Protein AF-A0A348UVH1-F1 (afdb_monomer_lite)

Sequence (729 aa):
QSIGPSLGKSNVDIFGALDAVLAEQTLTITNGSDIQTLKISDSGAGATRSAADIAEALSSIDGITASASTTSAYFDISAMSSTVDDPIKFTLYVDGVTAVVDFTVADISVTPLAEQFEDALKAAAESINEKNKNTDLFVDVTTSGGAYIESASGATIGIYDFYAGGTLSVSSDSSTAPELITSAATPVDAVVIIGSVNIVMDPGMGISSSRDNFSDGLFGIIGPLYDTVDDEPAIIYWEIFDSSGNATGESGYVKIKEPEHALITDSTTGATILEFDISNGTLIAGNTLRINTDDSGAADILQGSVTGMAASVDDTYEFTVISGGTLPNNEKDIVIEWRSETGSGTIELEGNDKPGTQIIVNVDGMTLTFDGGTLVKGDVFYVTTDENGKAVADADRNTLQTLSDWHWTLKSFADEFNRSAGGVTASVTKKNTILFDTHDDYCAIENVTCLGSNNIDKKNFEITVLNYTALEFEAEGLEFVRTTDVITGLSSWRVNNPTGHTIAIIPTGGHDNGFQIDLNGDDIGDIEITFDRPVSGDGSIRMDLKSKKADDLSYAFAGDEAGDSGVAAALGVNTFFTGTGASTISVNNVVSDGDLLASGILNTETFKLASSDNTNARAMAETRYDSVDMKAYTYTRGEGVSVTVTATSLDDYQAFLVSNIGSTAAGINSALDYSETLVYQLTAQRDSISAVSLDEEMINLTAQQQAYLAAAKLLTTVQEMFDALLATR

Structure (mmCIF, N/CA/C/O backbone):
data_AF-A0A348UVH1-F1
#
_entry.id   AF-A0A348UVH1-F1
#
loop_
_atom_site.group_PDB
_atom_site.id
_atom_site.type_symbol
_atom_site.label_atom_id
_atom_site.label_alt_id
_atom_site.label_comp_id
_atom_site.label_asym_id
_atom_site.label_entity_id
_atom_site.label_seq_id
_atom_site.pdbx_PDB_ins_code
_atom_site.Cartn_x
_atom_site.Cartn_y
_atom_site.Cartn_z
_atom_site.occupancy
_atom_site.B_iso_or_equiv
_atom_site.auth_seq_id
_atom_site.auth_comp_id
_atom_site.auth_asym_id
_atom_site.auth_atom_id
_atom_site.pdbx_PDB_model_num
ATOM 1 N N . GLN A 1 1 ? -0.205 -3.743 -24.494 1.00 65.38 1 GLN A N 1
ATOM 2 C CA . GLN A 1 1 ? -1.453 -3.020 -24.850 1.00 65.38 1 GLN A CA 1
ATOM 3 C C . GLN A 1 1 ? -2.275 -3.817 -25.877 1.00 65.38 1 GLN A C 1
ATOM 5 O O . GLN A 1 1 ? -1.681 -4.516 -26.694 1.00 65.38 1 GLN A O 1
ATOM 10 N N . SER A 1 2 ? -3.616 -3.776 -25.834 1.00 74.88 2 SER A N 1
ATOM 11 C CA . SER A 1 2 ? -4.493 -4.335 -26.899 1.00 74.88 2 SER A CA 1
ATOM 12 C C . SER A 1 2 ? -4.592 -3.397 -28.122 1.00 74.88 2 SER A C 1
ATOM 14 O O . SER A 1 2 ? -4.320 -2.211 -27.973 1.00 74.88 2 SER A O 1
ATOM 16 N N . ILE A 1 3 ? -5.072 -3.860 -29.286 1.00 63.62 3 ILE A N 1
ATOM 17 C CA . ILE A 1 3 ? -5.128 -3.064 -30.549 1.00 63.62 3 ILE A CA 1
ATOM 18 C C . ILE A 1 3 ? -6.237 -1.969 -30.573 1.00 63.62 3 ILE A C 1
ATOM 20 O O . ILE A 1 3 ? -6.512 -1.374 -31.609 1.00 63.62 3 ILE A O 1
ATOM 24 N N . GLY A 1 4 ? -6.920 -1.676 -29.464 1.00 62.06 4 GLY A N 1
ATOM 25 C CA . GLY A 1 4 ? -8.034 -0.710 -29.457 1.00 62.06 4 GLY A CA 1
ATOM 26 C C . GLY A 1 4 ? -7.619 0.778 -29.573 1.00 62.06 4 GLY A C 1
ATOM 27 O O . GLY A 1 4 ? -6.452 1.102 -29.343 1.00 62.06 4 GLY A O 1
ATOM 28 N N . PRO A 1 5 ? -8.569 1.699 -29.847 1.00 67.00 5 PRO A N 1
ATOM 29 C CA . PRO A 1 5 ? -9.975 1.435 -30.151 1.00 67.00 5 PRO A CA 1
ATOM 30 C C . PRO A 1 5 ? -10.157 0.891 -31.574 1.00 67.00 5 PRO A C 1
ATOM 32 O O . PRO A 1 5 ? -9.508 1.336 -32.521 1.00 67.00 5 PRO A O 1
ATOM 35 N N . SER A 1 6 ? -11.049 -0.085 -31.732 1.00 78.88 6 SER A N 1
ATOM 36 C CA . SER A 1 6 ? -11.251 -0.799 -32.995 1.00 78.88 6 SER A CA 1
ATOM 37 C C . SER A 1 6 ? -12.731 -0.904 -33.349 1.00 78.88 6 SER A C 1
ATOM 39 O O . SER A 1 6 ? -13.594 -1.096 -32.494 1.00 78.88 6 SER A O 1
ATOM 41 N N . LEU A 1 7 ? -13.020 -0.736 -34.640 1.00 85.56 7 LEU A N 1
ATOM 42 C CA . LEU A 1 7 ? -14.370 -0.681 -35.189 1.00 85.56 7 LEU A CA 1
ATOM 43 C C . LEU A 1 7 ? -14.576 -1.849 -36.151 1.00 85.56 7 LEU A C 1
ATOM 45 O O . LEU A 1 7 ? -13.743 -2.100 -37.022 1.00 85.56 7 LEU A O 1
ATOM 49 N N . GLY A 1 8 ? -15.704 -2.542 -36.022 1.00 85.31 8 GLY A N 1
ATOM 50 C CA . GLY A 1 8 ? -16.068 -3.633 -36.918 1.00 85.31 8 GLY A CA 1
ATOM 51 C C . GLY A 1 8 ? -17.512 -3.570 -37.351 1.00 85.31 8 GLY A C 1
ATOM 52 O O . GLY A 1 8 ? -18.373 -2.976 -36.703 1.00 85.31 8 GLY A O 1
ATOM 53 N N . LYS A 1 9 ? -17.754 -4.190 -38.501 1.00 86.88 9 LYS A N 1
ATOM 54 C CA . LYS A 1 9 ? -19.022 -4.138 -39.210 1.00 86.88 9 LYS A CA 1
ATOM 55 C C . LYS A 1 9 ? -19.429 -5.523 -39.682 1.00 86.88 9 LYS A C 1
ATOM 57 O O . LYS A 1 9 ? -18.605 -6.298 -40.165 1.00 86.88 9 LYS A O 1
ATOM 62 N N . SER A 1 10 ? -20.723 -5.797 -39.605 1.00 86.38 10 SER A N 1
ATOM 63 C CA . SER A 1 10 ? -21.337 -7.014 -40.125 1.00 86.38 10 SER A CA 1
ATOM 64 C C . SER A 1 10 ? -22.652 -6.695 -40.813 1.00 86.38 10 SER A C 1
ATOM 66 O O . SER A 1 10 ? -23.367 -5.789 -40.404 1.00 86.38 10 SER A O 1
ATOM 68 N N . ASN A 1 11 ? -22.978 -7.481 -41.836 1.00 81.12 11 ASN A N 1
ATOM 69 C CA . ASN A 1 11 ? -24.260 -7.417 -42.540 1.00 81.12 11 ASN A CA 1
ATOM 70 C C . ASN A 1 11 ? -25.178 -8.582 -42.114 1.00 81.12 11 ASN A C 1
ATOM 72 O O . ASN A 1 11 ? -26.004 -9.046 -42.907 1.00 81.12 11 ASN A O 1
ATOM 76 N N . VAL A 1 12 ? -24.943 -9.146 -40.923 1.00 79.88 12 VAL A N 1
ATOM 77 C CA . VAL A 1 12 ? -25.690 -10.281 -40.363 1.00 79.88 12 VAL A CA 1
ATOM 78 C C . VAL A 1 12 ? -26.372 -9.879 -39.060 1.00 79.88 12 VAL A C 1
ATOM 80 O O . VAL A 1 12 ? -27.595 -9.906 -38.990 1.00 79.88 12 VAL A O 1
ATOM 83 N N . ASP A 1 13 ? -25.593 -9.549 -38.032 1.00 85.38 13 ASP A N 1
ATOM 84 C CA . ASP A 1 13 ? -26.059 -9.146 -36.707 1.00 85.38 13 ASP A CA 1
ATOM 85 C C . ASP A 1 13 ? -24.914 -8.510 -35.896 1.00 85.38 13 ASP A C 1
ATOM 87 O O . ASP A 1 13 ? -23.763 -8.431 -36.345 1.00 85.38 13 ASP A O 1
ATOM 91 N N . ILE A 1 14 ? -25.248 -8.063 -34.682 1.00 87.25 14 ILE A N 1
ATOM 92 C CA . ILE A 1 14 ? -24.314 -7.429 -33.750 1.00 87.25 14 ILE A CA 1
ATOM 93 C C . ILE A 1 14 ? -23.178 -8.365 -33.316 1.00 87.25 14 ILE A C 1
ATOM 95 O O . ILE A 1 14 ? -22.049 -7.914 -33.152 1.00 87.25 14 ILE A O 1
ATOM 99 N N . PHE A 1 15 ? -23.431 -9.672 -33.207 1.00 88.62 15 PHE A N 1
ATOM 100 C CA . PHE A 1 15 ? -22.413 -10.649 -32.813 1.00 88.62 15 PHE A CA 1
ATOM 101 C C . PHE A 1 15 ? -21.400 -10.900 -33.925 1.00 88.62 15 PHE A C 1
ATOM 103 O O . PHE A 1 15 ? -20.218 -11.048 -33.641 1.00 88.62 15 PHE A O 1
ATOM 110 N N . GLY A 1 16 ? -21.830 -10.876 -35.188 1.00 87.94 16 GLY A N 1
ATOM 111 C CA . GLY A 1 16 ? -20.922 -10.900 -36.328 1.00 87.94 16 GLY A CA 1
ATOM 112 C C . GLY A 1 16 ? -20.071 -9.631 -36.424 1.00 87.94 16 GLY A C 1
ATOM 113 O O . GLY A 1 16 ? -18.928 -9.704 -36.867 1.00 87.94 16 GLY A O 1
ATOM 114 N N . ALA A 1 17 ? -20.601 -8.472 -36.009 1.00 88.38 17 ALA A N 1
ATOM 115 C CA . ALA A 1 17 ? -19.815 -7.235 -35.938 1.00 88.38 17 ALA A CA 1
ATOM 116 C C . ALA A 1 17 ? -18.794 -7.303 -34.793 1.00 88.38 17 ALA A C 1
ATOM 118 O O . ALA A 1 17 ? -17.646 -6.914 -34.976 1.00 88.38 17 ALA A O 1
ATOM 119 N N . LEU A 1 18 ? -19.187 -7.883 -33.657 1.00 89.56 18 LEU A N 1
ATOM 120 C CA . LEU A 1 18 ? -18.317 -8.143 -32.515 1.00 89.56 18 LEU A CA 1
ATOM 121 C C . LEU A 1 18 ? -17.214 -9.160 -32.861 1.00 89.56 18 LEU A C 1
ATOM 123 O O . LEU A 1 18 ? -16.056 -8.911 -32.560 1.00 89.56 18 LEU A O 1
ATOM 127 N N . ASP A 1 19 ? -17.529 -10.241 -33.584 1.00 89.56 19 ASP A N 1
ATOM 128 C CA . ASP A 1 19 ? -16.547 -11.216 -34.093 1.00 89.56 19 ASP A CA 1
ATOM 129 C C . ASP A 1 19 ? -15.527 -10.592 -35.055 1.00 89.56 19 ASP A C 1
ATOM 131 O O . ASP A 1 19 ? -14.391 -11.053 -35.124 1.00 89.56 19 ASP A O 1
ATOM 135 N N . ALA A 1 20 ? -15.912 -9.551 -35.800 1.00 86.25 20 ALA A N 1
ATOM 136 C CA . ALA A 1 20 ? -15.007 -8.857 -36.713 1.00 86.25 20 ALA A CA 1
ATOM 137 C C . ALA A 1 20 ? -13.953 -8.002 -35.983 1.00 86.25 20 ALA A C 1
ATOM 139 O O . ALA A 1 20 ? -12.911 -7.712 -36.571 1.00 86.25 20 ALA A O 1
ATOM 140 N N . VAL A 1 21 ? -14.222 -7.607 -34.732 1.00 86.38 21 VAL A N 1
ATOM 141 C CA . VAL A 1 21 ? -13.334 -6.772 -33.900 1.00 86.38 21 VAL A CA 1
ATOM 142 C C . VAL A 1 21 ? -12.607 -7.593 -32.846 1.00 86.38 21 VAL A C 1
ATOM 144 O O . VAL A 1 21 ? -11.397 -7.477 -32.685 1.00 86.38 21 VAL A O 1
ATOM 147 N N . LEU A 1 22 ? -13.357 -8.413 -32.116 1.00 90.62 22 LEU A N 1
ATOM 148 C CA . LEU A 1 22 ? -12.881 -9.222 -31.013 1.00 90.62 22 LEU A CA 1
ATOM 149 C C . LEU A 1 22 ? -13.660 -10.537 -30.995 1.00 90.62 22 LEU A C 1
ATOM 151 O O . LEU A 1 22 ? -14.731 -10.670 -30.397 1.00 90.62 22 LEU A O 1
ATOM 155 N N . ALA A 1 23 ? -13.121 -11.543 -31.666 1.00 90.75 23 ALA A N 1
ATOM 156 C CA . ALA A 1 23 ? -13.713 -12.868 -31.641 1.00 90.75 23 ALA A CA 1
ATOM 157 C C . ALA A 1 23 ? -13.498 -13.534 -30.273 1.00 90.75 23 ALA A C 1
ATOM 159 O O . ALA A 1 23 ? -12.530 -13.244 -29.558 1.00 90.75 23 ALA A O 1
ATOM 160 N N . GLU A 1 24 ? -14.385 -14.468 -29.913 1.00 92.38 24 GLU A N 1
ATOM 161 C CA . GLU A 1 24 ? -14.222 -15.240 -28.678 1.00 92.38 24 GLU A CA 1
ATOM 162 C C . GLU A 1 24 ? -12.846 -15.923 -28.631 1.00 92.38 24 GLU A C 1
ATOM 164 O O . GLU A 1 24 ? -12.378 -16.516 -29.617 1.00 92.38 24 GLU A O 1
ATOM 169 N N . GLN A 1 25 ? -12.198 -15.839 -27.470 1.00 92.75 25 GLN A N 1
ATOM 170 C CA . GLN A 1 25 ? -10.823 -16.291 -27.274 1.00 92.75 25 GLN A CA 1
ATOM 171 C C . GLN A 1 25 ? -10.549 -16.643 -25.813 1.00 92.75 25 GLN A C 1
ATOM 173 O O . GLN A 1 25 ? -11.309 -16.312 -24.908 1.00 92.75 25 GLN A O 1
ATOM 178 N N . THR A 1 26 ? -9.462 -17.365 -25.573 1.00 93.06 26 THR A N 1
ATOM 179 C CA . THR A 1 26 ? -8.951 -17.645 -24.228 1.00 93.06 26 THR A CA 1
ATOM 180 C C . THR A 1 26 ? -7.576 -17.019 -24.082 1.00 93.06 26 THR A C 1
ATOM 182 O O . THR A 1 26 ? -6.693 -17.288 -24.900 1.00 93.06 26 THR A O 1
ATOM 185 N N . LEU A 1 27 ? -7.413 -16.199 -23.049 1.00 91.94 27 LEU A N 1
ATOM 186 C CA . LEU A 1 27 ? -6.121 -15.701 -22.612 1.00 91.94 27 LEU A CA 1
ATOM 187 C C . LEU A 1 27 ? -5.473 -16.730 -21.688 1.00 91.94 27 LEU A C 1
ATOM 189 O O . LEU A 1 27 ? -6.142 -17.295 -20.821 1.00 91.94 27 LEU A O 1
ATOM 193 N N . THR A 1 28 ? -4.182 -16.968 -21.884 1.00 90.75 28 THR A N 1
ATOM 194 C CA . THR A 1 28 ? -3.338 -17.782 -21.007 1.00 90.75 28 THR A CA 1
ATOM 195 C C . THR A 1 28 ? -2.345 -16.855 -20.328 1.00 90.75 28 THR A C 1
ATOM 197 O O . THR A 1 28 ? -1.563 -16.196 -21.013 1.00 90.75 28 THR A O 1
ATOM 200 N N . ILE A 1 29 ? -2.408 -16.804 -19.000 1.00 90.62 29 ILE A N 1
ATOM 201 C CA . ILE A 1 29 ? -1.536 -16.014 -18.137 1.00 90.62 29 ILE A CA 1
ATOM 202 C C . ILE A 1 29 ? -0.561 -16.973 -17.458 1.00 90.62 29 ILE A C 1
ATOM 204 O O . ILE A 1 29 ? -0.986 -17.992 -16.905 1.00 90.62 29 ILE A O 1
ATOM 208 N N . THR A 1 30 ? 0.727 -16.650 -17.487 1.00 80.31 30 THR A N 1
ATOM 209 C CA . THR A 1 30 ? 1.793 -17.419 -16.840 1.00 80.31 30 THR A CA 1
ATOM 210 C C . THR A 1 30 ? 2.506 -16.563 -15.803 1.00 80.31 30 THR A C 1
ATOM 212 O O . THR A 1 30 ? 2.877 -15.435 -16.109 1.00 80.31 30 THR A O 1
ATOM 215 N N . ASN A 1 31 ? 2.726 -17.101 -14.607 1.00 75.69 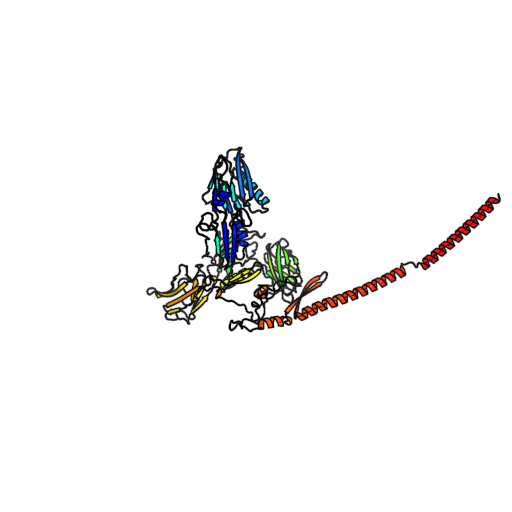31 ASN A N 1
ATOM 216 C CA . ASN A 1 31 ? 3.600 -16.521 -13.586 1.00 75.69 31 ASN A CA 1
ATOM 217 C C . ASN A 1 31 ? 4.540 -17.634 -13.097 1.00 75.69 31 ASN A C 1
ATOM 219 O O . ASN A 1 31 ? 4.105 -18.556 -12.402 1.00 75.69 31 ASN A O 1
ATOM 223 N N . GLY A 1 32 ? 5.790 -17.632 -13.570 1.00 69.44 32 GLY A N 1
ATOM 224 C CA . GLY A 1 32 ? 6.709 -18.756 -13.377 1.00 69.44 32 GLY A CA 1
ATOM 225 C C . GLY A 1 32 ? 6.107 -20.086 -13.861 1.00 69.44 32 GLY A C 1
ATOM 226 O O . GLY A 1 32 ? 5.861 -20.279 -15.053 1.00 69.44 32 GLY A O 1
ATOM 227 N N . SER A 1 33 ? 5.854 -21.016 -12.930 1.00 61.44 33 SER A N 1
ATOM 228 C CA . SER A 1 33 ? 5.238 -22.323 -13.230 1.00 61.44 33 SER A CA 1
ATOM 229 C C . SER A 1 33 ? 3.702 -22.350 -13.167 1.00 61.44 33 SER A C 1
ATOM 231 O O . SER A 1 33 ? 3.093 -23.329 -13.614 1.00 61.44 33 SER A O 1
ATOM 233 N N . ASP A 1 34 ? 3.075 -21.291 -12.649 1.00 70.38 34 ASP A N 1
ATOM 234 C CA . ASP A 1 34 ? 1.625 -21.198 -12.498 1.00 70.38 34 ASP A CA 1
ATOM 235 C C . ASP A 1 34 ? 0.961 -20.708 -13.788 1.00 70.38 34 ASP A C 1
ATOM 237 O O . ASP A 1 34 ? 1.383 -19.729 -14.406 1.00 70.38 34 ASP A O 1
ATOM 241 N N . ILE A 1 35 ? -0.112 -21.395 -14.194 1.00 84.19 35 ILE A N 1
ATOM 242 C CA . ILE A 1 35 ? -0.866 -21.097 -15.416 1.00 84.19 35 ILE A CA 1
ATOM 243 C C . ILE A 1 35 ? -2.327 -20.838 -15.060 1.00 84.19 35 ILE A C 1
ATOM 245 O O . ILE A 1 35 ? -3.012 -21.709 -14.517 1.00 84.19 35 ILE A O 1
ATOM 249 N N . GLN A 1 36 ? -2.824 -19.662 -15.435 1.00 88.50 36 GLN A N 1
ATOM 250 C CA . GLN A 1 36 ? -4.226 -19.272 -15.313 1.00 88.50 36 GLN A CA 1
ATOM 251 C C . GLN A 1 36 ? -4.824 -18.996 -16.694 1.00 88.50 36 GLN A C 1
ATOM 253 O O . GLN A 1 36 ? -4.124 -18.621 -17.634 1.00 88.50 36 GLN A O 1
ATOM 258 N N . THR A 1 37 ? -6.135 -19.190 -16.837 1.00 91.62 37 THR A N 1
ATOM 259 C CA . THR A 1 37 ? -6.834 -18.944 -18.106 1.00 91.62 37 THR A CA 1
ATOM 260 C C . THR A 1 37 ? -8.037 -18.042 -17.905 1.00 91.62 37 THR A C 1
ATOM 262 O O . THR A 1 37 ? -8.878 -18.338 -17.055 1.00 91.62 37 THR A O 1
ATOM 265 N N . LEU A 1 38 ? -8.170 -17.016 -18.744 1.00 92.06 38 LEU A N 1
ATOM 266 C CA . LEU A 1 38 ? -9.340 -16.144 -18.796 1.00 92.06 38 LEU A CA 1
ATOM 267 C C . LEU A 1 38 ? -10.061 -16.336 -20.132 1.00 92.06 38 LEU A C 1
ATOM 269 O O . LEU A 1 38 ? -9.500 -16.093 -21.199 1.00 92.06 38 LEU A O 1
ATOM 273 N N . LYS A 1 39 ? -11.319 -16.778 -20.087 1.00 93.69 39 LYS A N 1
ATOM 274 C CA . LYS A 1 39 ? -12.155 -16.887 -21.286 1.00 93.69 39 LYS A CA 1
ATOM 275 C C . LYS A 1 39 ? -12.829 -15.543 -21.567 1.00 93.69 39 LYS A C 1
ATOM 277 O O . LYS A 1 39 ? -13.502 -15.013 -20.689 1.00 93.69 39 LYS A O 1
ATOM 282 N N . ILE A 1 40 ? -12.686 -15.053 -22.794 1.00 93.25 40 ILE A N 1
ATOM 283 C CA . ILE A 1 40 ? -13.394 -13.891 -23.336 1.00 93.25 40 ILE A CA 1
ATOM 284 C C . ILE A 1 40 ? -14.505 -14.417 -24.253 1.00 93.25 40 ILE A C 1
ATOM 286 O O . ILE A 1 40 ? -14.221 -15.002 -25.304 1.00 93.25 40 ILE A O 1
ATOM 290 N N . SER A 1 41 ? -15.763 -14.277 -23.833 1.00 90.69 41 SER A N 1
ATOM 291 C CA . SER A 1 41 ? -16.932 -14.783 -24.573 1.00 90.69 41 SER A CA 1
ATOM 292 C C . SER A 1 41 ? -18.240 -14.157 -24.098 1.00 90.69 41 SER A C 1
ATOM 294 O O . SER A 1 41 ? -18.327 -13.735 -22.951 1.00 90.69 41 SER A O 1
ATOM 296 N N . ASP A 1 42 ? -19.297 -14.224 -24.909 1.00 83.25 42 ASP A N 1
ATOM 297 C CA . ASP A 1 42 ? -20.618 -13.674 -24.535 1.00 83.25 42 ASP A CA 1
ATOM 298 C C . ASP A 1 42 ? -21.433 -14.605 -23.627 1.00 83.25 42 ASP A C 1
ATOM 300 O O . ASP A 1 42 ? -22.572 -14.316 -23.254 1.00 83.25 42 ASP A O 1
ATOM 304 N N . SER A 1 43 ? -20.889 -15.781 -23.305 1.00 74.88 43 SER A N 1
ATOM 305 C CA . SER A 1 43 ? -21.563 -16.770 -22.474 1.00 74.88 43 SER A CA 1
ATOM 306 C C . SER A 1 43 ? -20.592 -17.560 -21.595 1.00 74.88 43 SER A C 1
ATOM 308 O O . SER A 1 43 ? -19.572 -18.082 -22.054 1.00 74.88 43 SER A O 1
ATOM 310 N N . GLY A 1 44 ? -20.957 -17.715 -20.320 1.00 71.88 44 GLY A N 1
ATOM 311 C CA . GLY A 1 44 ? -20.207 -18.497 -19.334 1.00 71.88 44 GLY A CA 1
ATOM 312 C C . GLY A 1 44 ? -19.628 -17.654 -18.198 1.00 71.88 44 GLY A C 1
ATOM 313 O O . GLY A 1 44 ? -20.022 -16.512 -18.003 1.00 71.88 44 GLY A O 1
ATOM 314 N N . ALA A 1 45 ? -18.726 -18.259 -17.421 1.00 63.88 45 ALA A N 1
ATOM 315 C CA . ALA A 1 45 ? -17.944 -17.579 -16.392 1.00 63.88 45 ALA A CA 1
ATOM 316 C C . ALA A 1 45 ? -16.618 -17.120 -17.023 1.00 63.88 45 ALA A C 1
ATOM 318 O O . ALA A 1 45 ? -15.762 -17.953 -17.324 1.00 63.88 45 ALA A O 1
ATOM 319 N N . GLY A 1 46 ? -16.501 -15.827 -17.307 1.00 79.25 46 GLY A N 1
ATOM 320 C CA . GLY A 1 46 ? -15.373 -15.193 -17.990 1.00 79.25 46 GLY A CA 1
ATOM 321 C C . GLY A 1 46 ? -15.660 -13.708 -18.221 1.00 79.25 46 GLY A C 1
ATOM 322 O O . GLY A 1 46 ? -16.699 -13.224 -17.774 1.00 79.25 46 GLY A O 1
ATOM 323 N N . ALA A 1 47 ? -14.765 -13.007 -18.914 1.00 89.19 47 ALA A N 1
ATOM 324 C CA . ALA A 1 47 ? -15.007 -11.627 -19.332 1.00 89.19 47 ALA A CA 1
ATOM 325 C C . ALA A 1 47 ? -15.927 -11.606 -20.559 1.00 89.19 47 ALA A C 1
ATOM 327 O O . ALA A 1 47 ? -15.778 -12.446 -21.460 1.00 89.19 47 ALA A O 1
ATOM 328 N N . THR A 1 48 ? -16.856 -10.650 -20.619 1.00 90.31 48 THR A N 1
ATOM 329 C CA . THR A 1 48 ? -17.548 -10.380 -21.882 1.00 90.31 48 THR A CA 1
ATOM 330 C C . THR A 1 48 ? -16.583 -9.715 -22.862 1.00 90.31 48 THR A C 1
ATOM 332 O O . THR A 1 48 ? -15.442 -9.384 -22.532 1.00 90.31 48 THR A O 1
ATOM 335 N N . ARG A 1 49 ? -17.005 -9.560 -24.115 1.00 91.00 49 ARG A N 1
ATOM 336 C CA . ARG A 1 49 ? -16.200 -8.929 -25.165 1.00 91.00 49 ARG A CA 1
ATOM 337 C C . ARG A 1 49 ? -16.227 -7.404 -25.056 1.00 91.00 49 ARG A C 1
ATOM 339 O O . ARG A 1 49 ? -16.586 -6.738 -26.018 1.00 91.00 49 ARG A O 1
ATOM 346 N N . SER A 1 50 ? -15.852 -6.903 -23.882 1.00 90.44 50 SER A N 1
ATOM 347 C CA . SER A 1 50 ? -15.810 -5.495 -23.497 1.00 90.44 50 SER A CA 1
ATOM 348 C C . SER A 1 50 ? -14.464 -5.143 -22.892 1.00 90.44 50 SER A C 1
ATOM 350 O O . SER A 1 50 ? -13.919 -5.927 -22.118 1.00 90.44 50 SER A O 1
ATOM 352 N N . ALA A 1 51 ? -13.919 -3.975 -23.240 1.00 88.75 51 ALA A N 1
ATOM 353 C CA . ALA A 1 51 ? -12.644 -3.541 -22.683 1.00 88.75 51 ALA A CA 1
ATOM 354 C C . ALA A 1 51 ? -12.747 -3.389 -21.156 1.00 88.75 51 ALA A C 1
ATOM 356 O O . ALA A 1 51 ? -11.851 -3.856 -20.453 1.00 88.75 51 ALA A O 1
ATOM 357 N N . ALA A 1 52 ? -13.867 -2.848 -20.657 1.00 86.69 52 ALA A N 1
ATOM 358 C CA . ALA A 1 52 ? -14.178 -2.737 -19.230 1.00 86.69 52 ALA A CA 1
ATOM 359 C C . ALA A 1 52 ? -14.136 -4.102 -18.518 1.00 86.69 52 ALA A C 1
ATOM 361 O O . ALA A 1 52 ? -13.332 -4.311 -17.608 1.00 86.69 52 ALA A O 1
ATOM 362 N N . ASP A 1 53 ? -14.936 -5.065 -18.987 1.00 89.56 53 ASP A N 1
ATOM 363 C CA . ASP A 1 53 ? -15.035 -6.395 -18.369 1.00 89.56 53 ASP A CA 1
ATOM 364 C C . ASP A 1 53 ? -13.728 -7.190 -18.474 1.00 89.56 53 ASP A C 1
ATOM 366 O O . ASP A 1 53 ? -13.377 -7.955 -17.572 1.00 89.56 53 ASP A O 1
ATOM 370 N N . ILE A 1 54 ? -12.992 -7.035 -19.579 1.00 90.50 54 ILE A N 1
ATOM 371 C CA . ILE A 1 54 ? -11.685 -7.677 -19.760 1.00 90.50 54 ILE A CA 1
ATOM 372 C C . ILE A 1 54 ? -10.675 -7.088 -18.772 1.00 90.50 54 ILE A C 1
ATOM 374 O O . ILE A 1 54 ? -9.945 -7.853 -18.140 1.00 90.50 54 ILE A O 1
ATOM 378 N N . ALA A 1 55 ? -10.644 -5.762 -18.610 1.00 86.44 55 ALA A N 1
ATOM 379 C CA . ALA A 1 55 ? -9.769 -5.087 -17.657 1.00 86.44 55 ALA A CA 1
ATOM 380 C C . ALA A 1 55 ? -10.096 -5.472 -16.205 1.00 86.44 55 ALA A C 1
ATOM 382 O O . ALA A 1 55 ? -9.186 -5.785 -15.435 1.00 86.44 55 ALA A O 1
ATOM 383 N N . GLU A 1 56 ? -11.378 -5.528 -15.836 1.00 85.69 56 GLU A N 1
ATOM 384 C CA . GLU A 1 56 ? -11.816 -5.964 -14.505 1.00 85.69 56 GLU A CA 1
ATOM 385 C C . GLU A 1 56 ? -11.420 -7.423 -14.236 1.00 85.69 56 GLU A C 1
ATOM 387 O O . GLU A 1 56 ? -10.822 -7.741 -13.203 1.00 85.69 56 GLU A O 1
ATOM 392 N N . ALA A 1 57 ? -11.694 -8.320 -15.186 1.00 89.25 57 ALA A N 1
ATOM 393 C CA . ALA A 1 57 ? -11.377 -9.733 -15.033 1.00 89.25 57 ALA A CA 1
ATOM 394 C C . ALA A 1 57 ? -9.866 -9.986 -14.950 1.00 89.25 57 ALA A C 1
ATOM 396 O O . ALA A 1 57 ? -9.432 -10.810 -14.142 1.00 89.25 57 ALA A O 1
ATOM 397 N N . LEU A 1 58 ? -9.059 -9.276 -15.742 1.00 86.31 58 LEU A N 1
ATOM 398 C CA . LEU A 1 58 ? -7.600 -9.352 -15.671 1.00 86.31 58 LEU A CA 1
ATOM 399 C C . LEU A 1 58 ? -7.066 -8.789 -14.353 1.00 86.31 58 LEU A C 1
ATOM 401 O O . LEU A 1 58 ? -6.242 -9.443 -13.725 1.00 86.31 58 LEU A O 1
ATOM 405 N N . SER A 1 59 ? -7.592 -7.656 -13.885 1.00 83.50 59 SER A N 1
ATOM 406 C CA . SER A 1 59 ? -7.199 -7.051 -12.600 1.00 83.50 59 SER A CA 1
ATOM 407 C C . SER A 1 59 ? -7.579 -7.897 -11.380 1.00 83.50 59 SER A C 1
ATOM 409 O O . SER A 1 59 ? -7.108 -7.663 -10.270 1.00 83.50 59 SER A O 1
ATOM 411 N N . SER A 1 60 ? -8.437 -8.907 -11.554 1.00 82.56 60 SER A N 1
ATOM 412 C CA . SER A 1 60 ? -8.734 -9.882 -10.501 1.00 82.56 60 SER A CA 1
ATOM 413 C C . SER A 1 60 ? -7.622 -10.926 -10.304 1.00 82.56 60 SER A C 1
ATOM 415 O O . SER A 1 60 ? -7.634 -11.645 -9.296 1.00 82.56 60 SER A O 1
ATOM 417 N N . ILE A 1 61 ? -6.668 -11.015 -11.234 1.00 81.12 61 ILE A N 1
ATOM 418 C CA . ILE A 1 61 ? -5.524 -11.929 -11.195 1.00 81.12 61 ILE A CA 1
ATOM 419 C C . ILE A 1 61 ? -4.364 -11.240 -10.464 1.00 81.12 61 ILE A C 1
ATOM 421 O O . ILE A 1 61 ? -4.036 -10.095 -10.752 1.00 81.12 61 ILE A O 1
ATOM 425 N N . ASP A 1 62 ? -3.744 -11.941 -9.510 1.00 76.75 62 ASP A N 1
ATOM 426 C CA . ASP A 1 62 ? -2.578 -11.422 -8.785 1.00 76.75 62 ASP A CA 1
ATOM 427 C C . ASP A 1 62 ? -1.423 -11.089 -9.736 1.00 76.75 62 ASP A C 1
ATOM 429 O O . ASP A 1 62 ? -1.094 -11.888 -10.615 1.00 76.75 62 ASP A O 1
ATOM 433 N N . GLY A 1 63 ? -0.828 -9.911 -9.541 1.00 68.31 63 GLY A N 1
ATOM 434 C CA . GLY A 1 63 ? 0.263 -9.390 -10.364 1.00 68.31 63 GLY A CA 1
ATOM 435 C C . GLY A 1 63 ? -0.167 -8.777 -11.697 1.00 68.31 63 GLY A C 1
ATOM 436 O O . GLY A 1 63 ? 0.685 -8.469 -12.520 1.00 68.31 63 GLY A O 1
ATOM 437 N N . ILE A 1 64 ? -1.469 -8.573 -11.941 1.00 76.88 64 ILE A N 1
ATOM 438 C CA . ILE A 1 64 ? -1.964 -7.864 -13.129 1.00 76.88 64 ILE A CA 1
ATOM 439 C C . ILE A 1 64 ? -2.792 -6.653 -12.708 1.00 76.88 64 ILE A C 1
ATOM 441 O O . ILE A 1 64 ? -3.753 -6.770 -11.955 1.00 76.88 64 ILE A O 1
ATOM 445 N N . THR A 1 65 ? -2.454 -5.490 -13.255 1.00 74.00 65 THR A N 1
ATOM 446 C CA . THR A 1 65 ? -3.297 -4.291 -13.236 1.00 74.00 65 THR A CA 1
ATOM 447 C C . THR A 1 65 ? -3.707 -3.977 -14.663 1.00 74.00 65 THR A C 1
ATOM 449 O O . THR A 1 65 ? -2.857 -3.724 -15.512 1.00 74.00 65 THR A O 1
ATOM 452 N N . ALA A 1 66 ? -5.003 -3.991 -14.954 1.00 79.81 66 ALA A N 1
ATOM 453 C CA . ALA A 1 66 ? -5.511 -3.659 -16.275 1.00 79.81 66 ALA A CA 1
ATOM 454 C C . ALA A 1 66 ? -6.527 -2.518 -16.207 1.00 79.81 66 ALA A C 1
ATOM 456 O O . ALA A 1 66 ? -7.348 -2.445 -15.296 1.00 79.81 66 ALA A O 1
ATOM 457 N N . SER A 1 67 ? -6.486 -1.634 -17.197 1.00 80.88 67 SER A N 1
ATOM 458 C CA . SER A 1 67 ? -7.437 -0.537 -17.353 1.00 80.88 67 SER A CA 1
ATOM 459 C C . SER A 1 67 ? -7.990 -0.518 -18.769 1.00 80.88 67 SER A C 1
ATOM 461 O O . SER A 1 67 ? -7.304 -0.866 -19.730 1.00 80.88 67 SER A O 1
ATOM 463 N N . ALA A 1 68 ? -9.254 -0.137 -18.898 1.00 81.38 68 ALA A N 1
ATOM 464 C CA . ALA A 1 68 ? -9.892 0.065 -20.186 1.00 81.38 68 ALA A CA 1
ATOM 465 C C . ALA A 1 68 ? -9.788 1.539 -20.586 1.00 81.38 68 ALA A C 1
ATOM 467 O O . ALA A 1 68 ? -9.868 2.426 -19.735 1.00 81.38 68 ALA A O 1
ATOM 468 N N . SER A 1 69 ? -9.611 1.812 -21.876 1.00 81.62 69 SER A N 1
ATOM 469 C CA . SER A 1 69 ? -9.787 3.157 -22.405 1.00 81.62 69 SER A CA 1
ATOM 470 C C . SER A 1 69 ? -11.264 3.496 -22.488 1.00 81.62 69 SER A C 1
ATOM 472 O O . SER A 1 69 ? -12.107 2.628 -22.726 1.00 81.62 69 SER A O 1
ATOM 474 N N . THR A 1 70 ? -11.549 4.789 -22.465 1.00 82.31 70 THR A N 1
ATOM 475 C CA . THR A 1 70 ? -12.819 5.328 -22.929 1.00 82.31 70 THR A CA 1
ATOM 476 C C . THR A 1 70 ? -13.191 4.744 -24.295 1.00 82.31 70 THR A C 1
ATOM 478 O O . THR A 1 70 ? -12.339 4.611 -25.183 1.00 82.31 70 THR A O 1
ATOM 481 N N . THR A 1 71 ? -14.461 4.380 -24.461 1.00 86.75 71 THR A N 1
ATOM 482 C CA . THR A 1 71 ? -15.019 3.951 -25.748 1.00 86.75 71 THR A CA 1
ATOM 483 C C . THR A 1 71 ? -16.015 4.994 -26.219 1.00 86.75 71 THR A C 1
ATOM 485 O O . THR A 1 71 ? -17.003 5.256 -25.536 1.00 86.75 71 THR A O 1
ATOM 488 N N . SER A 1 72 ? -15.773 5.566 -27.397 1.00 87.81 72 SER A N 1
ATOM 489 C CA . SER A 1 72 ? -16.625 6.607 -27.972 1.00 87.81 72 SER A CA 1
ATOM 490 C C . SER A 1 72 ? -17.150 6.177 -29.339 1.00 87.81 72 SER A C 1
ATOM 492 O O . SER A 1 72 ? -16.467 5.492 -30.103 1.00 87.81 72 SER A O 1
ATOM 494 N N . ALA A 1 73 ? -18.379 6.581 -29.653 1.00 88.25 73 ALA A N 1
ATOM 495 C CA . ALA A 1 73 ? -18.990 6.401 -30.961 1.00 88.25 73 ALA A CA 1
ATOM 496 C C . ALA A 1 73 ? -19.554 7.735 -31.453 1.00 88.25 73 ALA A C 1
ATOM 498 O O . ALA A 1 73 ? -20.427 8.329 -30.818 1.00 88.25 73 ALA A O 1
ATOM 499 N N . TYR A 1 74 ? -19.056 8.192 -32.598 1.00 86.62 74 TYR A N 1
ATOM 500 C CA . TYR A 1 74 ? -19.444 9.442 -33.239 1.00 86.62 74 TYR A CA 1
ATOM 501 C C . TYR A 1 74 ? -20.439 9.178 -34.363 1.00 86.62 74 TYR A C 1
ATOM 503 O O . TYR A 1 74 ? -20.217 8.311 -35.210 1.00 86.62 74 TYR A O 1
ATOM 511 N N . PHE A 1 75 ? -21.516 9.962 -34.388 1.00 86.94 75 PHE A N 1
ATOM 512 C CA . PHE A 1 75 ? -22.595 9.877 -35.367 1.00 86.94 75 PHE A CA 1
ATOM 513 C C . PHE A 1 75 ? -22.583 11.085 -36.294 1.00 86.94 75 PHE A C 1
ATOM 515 O O . PHE A 1 75 ? -22.918 12.204 -35.893 1.00 86.94 75 PHE A O 1
ATOM 522 N N . ASP A 1 76 ? -22.266 10.844 -37.565 1.00 84.00 76 ASP A N 1
ATOM 523 C CA . ASP A 1 76 ? -22.512 11.816 -38.626 1.00 84.00 76 ASP A CA 1
ATOM 524 C C . ASP A 1 76 ? -23.849 11.504 -39.313 1.00 84.00 76 ASP A C 1
ATOM 526 O O . ASP A 1 76 ? -24.026 10.501 -40.012 1.00 84.00 76 ASP A O 1
ATOM 530 N N . ILE A 1 77 ? -24.800 12.408 -39.075 1.00 84.19 77 ILE A N 1
ATOM 531 C CA . ILE A 1 77 ? -26.188 12.339 -39.536 1.00 84.19 77 ILE A CA 1
ATOM 532 C C . ILE A 1 77 ? -26.444 13.205 -40.781 1.00 84.19 77 ILE A C 1
ATOM 534 O O . ILE A 1 77 ? -27.585 13.337 -41.226 1.00 84.19 77 ILE A O 1
ATOM 538 N N . SER A 1 78 ? -25.408 13.817 -41.366 1.00 81.94 78 SER A N 1
ATOM 539 C CA . SER A 1 78 ? -25.544 14.761 -42.488 1.00 81.94 78 SER A CA 1
ATOM 540 C C . SER A 1 78 ? -26.161 14.142 -43.751 1.00 81.94 78 SER A C 1
ATOM 542 O O . SER A 1 78 ? -26.752 14.853 -44.568 1.00 81.94 78 SER A O 1
ATOM 544 N N . ALA A 1 79 ? -26.053 12.819 -43.901 1.00 82.44 79 ALA A N 1
ATOM 545 C CA . ALA A 1 79 ? -26.604 12.043 -45.009 1.00 82.44 79 ALA A CA 1
ATOM 546 C C . ALA A 1 79 ? -27.975 11.399 -44.703 1.00 82.44 79 ALA A C 1
ATOM 548 O O . ALA A 1 79 ? -28.484 10.627 -45.525 1.00 82.44 79 ALA A O 1
ATOM 549 N N . MET A 1 80 ? -28.579 11.698 -43.549 1.00 83.44 80 MET A N 1
ATOM 550 C CA . MET A 1 80 ? -29.912 11.216 -43.175 1.00 83.44 80 MET A CA 1
ATOM 551 C C . MET A 1 80 ? -31.024 12.108 -43.745 1.00 83.44 80 MET A C 1
ATOM 553 O O . MET A 1 80 ? -30.831 13.289 -44.039 1.00 83.44 80 MET A O 1
ATOM 557 N N . SER A 1 81 ? -32.216 11.536 -43.916 1.00 79.44 81 SER A N 1
ATOM 558 C CA . SER A 1 81 ? -33.400 12.277 -44.347 1.00 79.44 81 SER A CA 1
ATOM 559 C C . SER A 1 81 ? -33.815 13.282 -43.278 1.00 79.44 81 SER A C 1
ATOM 561 O O . SER A 1 81 ? -33.990 12.936 -42.113 1.00 79.44 81 SER A O 1
ATOM 563 N N . SER A 1 82 ? -34.027 14.524 -43.703 1.00 79.94 82 SER A N 1
ATOM 564 C CA . SER A 1 82 ? -34.573 15.612 -42.888 1.00 79.94 82 SER A CA 1
ATOM 565 C C . SER A 1 82 ? -36.032 15.929 -43.240 1.00 79.94 82 SER A C 1
ATOM 567 O O . SER A 1 82 ? -36.539 17.009 -42.930 1.00 79.94 82 SER A O 1
ATOM 569 N N . THR A 1 83 ? -36.715 15.003 -43.923 1.00 85.94 83 THR A N 1
ATOM 570 C CA . THR A 1 83 ? -38.123 15.161 -44.303 1.00 85.94 83 THR A CA 1
ATOM 571 C C . THR A 1 83 ? -39.009 14.993 -43.073 1.00 85.94 83 THR A C 1
ATOM 573 O O . THR A 1 83 ? -38.923 13.983 -42.384 1.00 85.94 83 THR A O 1
ATOM 576 N N . VAL A 1 84 ? -39.878 15.971 -42.810 1.00 86.62 84 VAL A N 1
ATOM 577 C CA . VAL A 1 84 ? -40.865 15.895 -41.721 1.00 86.62 84 VAL A CA 1
ATOM 578 C C . VAL A 1 84 ? -41.724 14.635 -41.875 1.00 86.62 84 VAL A C 1
ATOM 580 O O . VAL A 1 84 ? -42.133 14.310 -42.989 1.00 86.62 84 VAL A O 1
ATOM 583 N N . ASP A 1 85 ? -42.007 13.971 -40.755 1.00 86.25 85 ASP A N 1
ATOM 584 C CA . ASP A 1 85 ? -42.719 12.689 -40.636 1.00 86.25 85 ASP A CA 1
ATOM 585 C C . ASP A 1 85 ? -41.927 11.430 -41.062 1.00 86.25 85 ASP A C 1
ATOM 587 O O . ASP A 1 85 ? -42.465 10.320 -40.974 1.00 86.25 85 ASP A O 1
ATOM 591 N N . ASP A 1 86 ? -40.651 11.545 -41.459 1.00 88.25 86 ASP A N 1
ATOM 592 C CA . ASP A 1 86 ? -39.807 10.362 -41.681 1.00 88.25 86 ASP A CA 1
ATOM 593 C C . ASP A 1 86 ? -39.372 9.732 -40.337 1.00 88.25 86 ASP A C 1
ATOM 595 O O . ASP A 1 86 ? -38.949 10.447 -39.424 1.00 88.25 86 ASP A O 1
ATOM 599 N N . PRO A 1 87 ? -39.444 8.397 -40.181 1.00 88.19 87 PRO A N 1
ATOM 600 C CA . PRO A 1 87 ? -38.976 7.713 -38.978 1.00 88.19 87 PRO A CA 1
ATOM 601 C C . PRO A 1 87 ? -37.455 7.506 -38.993 1.00 88.19 87 PRO A C 1
ATOM 603 O O . PRO A 1 87 ? -36.882 7.141 -40.023 1.00 88.19 87 PRO A O 1
ATOM 606 N N . ILE A 1 88 ? -36.827 7.657 -37.827 1.00 88.56 88 ILE A N 1
ATOM 607 C CA . ILE A 1 88 ? -35.437 7.288 -37.552 1.00 88.56 88 ILE A CA 1
ATOM 608 C C . ILE A 1 88 ? -35.435 6.307 -36.385 1.00 88.56 88 ILE A C 1
ATOM 610 O O . ILE A 1 88 ? -35.883 6.632 -35.284 1.00 88.56 88 ILE A O 1
ATOM 614 N N . LYS A 1 89 ? -34.925 5.099 -36.634 1.00 89.81 89 LYS A N 1
ATOM 615 C CA . LYS A 1 89 ? -34.893 4.032 -35.639 1.00 89.81 89 LYS A CA 1
ATOM 616 C C . LYS A 1 89 ? -33.614 3.212 -35.714 1.00 89.81 89 LYS A C 1
ATOM 618 O O . LYS A 1 89 ? -33.195 2.858 -36.809 1.00 89.81 89 LYS A O 1
ATOM 623 N N . PHE A 1 90 ? -33.034 2.874 -34.569 1.00 90.62 90 PHE A N 1
ATOM 624 C CA . PHE A 1 90 ? -31.984 1.859 -34.435 1.00 90.62 90 PHE A CA 1
ATOM 625 C C . PHE A 1 90 ? -31.933 1.321 -33.004 1.00 90.62 90 PHE A C 1
ATOM 627 O O . PHE A 1 90 ? -32.549 1.874 -32.089 1.00 90.62 90 PHE A O 1
ATOM 634 N N . THR A 1 91 ? -31.202 0.233 -32.798 1.00 92.38 91 THR A N 1
ATOM 635 C CA . THR A 1 91 ? -30.935 -0.319 -31.471 1.00 92.38 91 THR A CA 1
ATOM 636 C C . THR A 1 91 ? -29.506 -0.011 -31.056 1.00 92.38 91 THR A C 1
ATOM 638 O O . THR A 1 91 ? -28.562 -0.390 -31.743 1.00 92.38 91 THR A O 1
ATOM 641 N N . LEU A 1 92 ? -29.372 0.664 -29.915 1.00 94.19 92 LEU A N 1
ATOM 642 C CA . LEU A 1 92 ? -28.122 0.863 -29.197 1.00 94.19 92 LEU A CA 1
ATOM 643 C C . LEU A 1 92 ? -27.849 -0.371 -28.328 1.00 94.19 92 LEU A C 1
ATOM 645 O O . LEU A 1 92 ? -28.732 -0.833 -27.599 1.00 94.19 92 LEU A O 1
ATOM 649 N N . TYR A 1 93 ? -26.637 -0.896 -28.421 1.00 92.75 93 TYR A N 1
ATOM 650 C CA . TYR A 1 93 ? -26.098 -2.013 -27.655 1.00 92.75 93 TYR A CA 1
ATOM 651 C C . TYR A 1 93 ? -24.916 -1.507 -26.831 1.00 92.75 93 TYR A C 1
ATOM 653 O O . TYR A 1 93 ? -23.997 -0.927 -27.400 1.00 92.75 93 TYR A O 1
ATOM 661 N N . VAL A 1 94 ? -24.932 -1.735 -25.520 1.00 92.75 94 VAL A N 1
ATOM 662 C CA . VAL A 1 94 ? -23.809 -1.450 -24.624 1.00 92.75 94 VAL A CA 1
ATOM 663 C C . VAL A 1 94 ? -23.625 -2.622 -23.670 1.00 92.75 94 VAL A C 1
ATOM 665 O O . VAL A 1 94 ? -24.531 -2.908 -22.888 1.00 92.75 94 VAL A O 1
ATOM 668 N N . ASP A 1 95 ? -22.498 -3.329 -23.773 1.00 88.62 95 ASP A N 1
ATOM 669 C CA . ASP A 1 95 ? -22.130 -4.479 -22.922 1.00 88.62 95 ASP A CA 1
ATOM 670 C C . ASP A 1 95 ? -23.269 -5.481 -22.667 1.00 88.62 95 ASP A C 1
ATOM 672 O O . ASP A 1 95 ? -23.585 -5.880 -21.548 1.00 88.62 95 ASP A O 1
ATOM 676 N N . GLY A 1 96 ? -23.950 -5.885 -23.743 1.00 86.69 96 GLY A N 1
ATOM 677 C CA . GLY A 1 96 ? -25.046 -6.859 -23.682 1.00 86.69 96 GLY A CA 1
ATOM 678 C C . GLY A 1 96 ? -26.415 -6.257 -23.354 1.00 86.69 96 GLY A C 1
ATOM 679 O O . GLY A 1 96 ? -27.438 -6.936 -23.502 1.00 86.69 96 GLY A O 1
ATOM 680 N N . VAL A 1 97 ? -26.475 -4.983 -22.964 1.00 90.50 97 VAL A N 1
ATOM 681 C CA . VAL A 1 97 ? -27.714 -4.262 -22.659 1.00 90.50 97 VAL A CA 1
ATOM 682 C C . VAL A 1 97 ? -28.139 -3.413 -23.846 1.00 90.50 97 VAL A C 1
ATOM 684 O O . VAL A 1 97 ? -27.338 -2.750 -24.490 1.00 90.50 97 VAL A O 1
ATOM 687 N N . THR A 1 98 ? -29.434 -3.441 -24.164 1.00 93.75 98 THR A N 1
ATOM 688 C CA . THR A 1 98 ? -29.971 -2.764 -25.348 1.00 93.75 98 THR A CA 1
ATOM 689 C C . THR A 1 98 ? -31.031 -1.722 -25.008 1.00 93.75 98 THR A C 1
ATOM 691 O O . THR A 1 98 ? -31.836 -1.890 -24.077 1.00 93.75 98 THR A O 1
ATOM 694 N N . ALA A 1 99 ? -31.059 -0.655 -25.802 1.00 95.06 99 ALA A N 1
ATOM 695 C CA . ALA A 1 99 ? -32.114 0.351 -25.830 1.00 95.06 99 ALA A CA 1
ATOM 696 C C . ALA A 1 99 ? -32.421 0.752 -27.277 1.00 95.06 99 ALA A C 1
ATOM 698 O O . ALA A 1 99 ? -31.558 0.715 -28.148 1.00 95.06 99 ALA A O 1
ATOM 699 N N . VAL A 1 100 ? -33.676 1.098 -27.553 1.00 93.31 100 VAL A N 1
ATOM 700 C CA . VAL A 1 100 ? -34.104 1.510 -28.894 1.00 93.31 100 VAL A CA 1
ATOM 701 C C . VAL A 1 100 ? -34.095 3.031 -28.957 1.00 93.31 100 VAL A C 1
ATOM 703 O O . VAL A 1 100 ? -34.746 3.673 -28.136 1.00 93.31 100 VAL A O 1
ATOM 706 N N . VAL A 1 101 ? -33.410 3.582 -29.955 1.00 92.69 101 VAL A N 1
ATOM 707 C CA . VAL A 1 101 ? -33.549 4.980 -30.369 1.00 92.69 101 VAL A CA 1
ATOM 708 C C . VAL A 1 101 ? -34.646 5.014 -31.428 1.00 92.69 101 VAL A C 1
ATOM 710 O O . VAL A 1 101 ? -34.533 4.335 -32.446 1.00 92.69 101 VAL A O 1
ATOM 713 N N . ASP A 1 102 ? -35.743 5.726 -31.166 1.00 92.06 102 ASP A N 1
ATOM 714 C CA . ASP A 1 102 ? -36.931 5.762 -32.032 1.00 92.06 102 ASP A CA 1
ATOM 715 C C . ASP A 1 102 ? -37.569 7.153 -31.971 1.00 92.06 102 ASP A C 1
ATOM 717 O O . ASP A 1 102 ? -38.113 7.548 -30.936 1.00 92.06 102 ASP A O 1
ATOM 721 N N . PHE A 1 103 ? -37.493 7.905 -33.069 1.00 92.06 103 PHE A N 1
ATOM 722 C CA . PHE A 1 103 ? -38.193 9.178 -33.203 1.00 92.06 103 PHE A CA 1
ATOM 723 C C . PHE A 1 103 ? -38.645 9.426 -34.645 1.00 92.06 103 PHE A C 1
ATOM 725 O O . PHE A 1 103 ? -38.191 8.798 -35.600 1.00 92.06 103 PHE A O 1
ATOM 732 N N . THR A 1 104 ? -39.594 10.342 -34.807 1.00 90.94 104 THR A N 1
ATOM 733 C CA . THR A 1 104 ? -40.068 10.810 -36.115 1.00 90.94 104 THR A CA 1
ATOM 734 C C . THR A 1 104 ? -39.608 12.247 -36.306 1.00 90.94 104 THR A C 1
ATOM 736 O O . THR A 1 104 ? -39.767 13.051 -35.388 1.00 90.94 104 THR A O 1
ATOM 739 N N . VAL A 1 105 ? -39.053 12.568 -37.477 1.00 89.31 105 VAL A N 1
ATOM 740 C CA . VAL A 1 105 ? -38.513 13.901 -37.774 1.00 89.31 105 VAL A CA 1
ATOM 741 C C . VAL A 1 105 ? -39.616 14.956 -37.648 1.00 89.31 105 VAL A C 1
ATOM 743 O O . VAL A 1 105 ? -40.574 14.981 -38.426 1.00 89.31 105 VAL A O 1
ATOM 746 N N . ALA A 1 106 ? -39.471 15.837 -36.660 1.00 88.69 106 ALA A N 1
ATOM 747 C CA . ALA A 1 106 ? -40.317 17.004 -36.448 1.00 88.69 106 ALA A CA 1
ATOM 748 C C . ALA A 1 106 ? -39.838 18.198 -37.297 1.00 88.69 106 ALA A C 1
ATOM 750 O O . ALA A 1 106 ? -38.857 18.108 -38.034 1.00 88.69 106 ALA A O 1
ATOM 751 N N . ASP A 1 107 ? -40.530 19.337 -37.207 1.00 88.25 107 ASP A N 1
ATOM 752 C CA . ASP A 1 107 ? -40.187 20.546 -37.966 1.00 88.25 107 ASP A CA 1
ATOM 753 C C . ASP A 1 107 ? -38.758 21.041 -37.653 1.00 88.25 107 ASP A C 1
ATOM 755 O O . ASP A 1 107 ? -38.503 21.680 -36.629 1.00 88.25 107 ASP A O 1
ATOM 759 N N . ILE A 1 108 ? -37.835 20.780 -38.585 1.00 84.44 108 ILE A N 1
ATOM 760 C CA . ILE A 1 108 ? -36.409 21.125 -38.483 1.00 84.44 108 ILE A CA 1
ATOM 761 C C . ILE A 1 108 ? -36.135 22.636 -38.454 1.00 84.44 108 ILE A C 1
ATOM 763 O O . ILE A 1 108 ? -35.010 23.048 -38.176 1.00 84.44 108 ILE A O 1
ATOM 767 N N . SER A 1 109 ? -37.133 23.473 -38.767 1.00 82.44 109 SER A N 1
ATOM 768 C CA . SER A 1 109 ? -37.020 24.930 -38.622 1.00 82.44 109 SER A CA 1
ATOM 769 C C . SER A 1 109 ? -37.219 25.405 -37.177 1.00 82.44 109 SER A C 1
ATOM 771 O O . SER A 1 109 ? -36.876 26.547 -36.865 1.00 82.44 109 SER A O 1
ATOM 773 N N . VAL A 1 110 ? -37.758 24.537 -36.312 1.00 85.50 110 VAL A N 1
ATOM 774 C CA . VAL A 1 110 ? -37.978 24.784 -34.880 1.00 85.50 110 VAL A CA 1
ATOM 775 C C . VAL A 1 110 ? -36.886 24.119 -34.046 1.00 85.50 110 VAL A C 1
ATOM 777 O O . VAL A 1 110 ? -36.248 24.800 -33.249 1.00 85.50 110 VAL A O 1
ATOM 780 N N . THR A 1 111 ? -36.652 22.824 -34.266 1.00 83.81 111 THR A N 1
ATOM 781 C CA . THR A 1 111 ? -35.630 22.031 -33.567 1.00 83.81 111 THR A CA 1
ATOM 782 C C . THR A 1 111 ? -34.776 21.320 -34.615 1.00 83.81 111 THR A C 1
ATOM 784 O O . THR A 1 111 ? -35.309 20.470 -35.336 1.00 83.81 111 THR A O 1
ATOM 787 N N . PRO A 1 112 ? -33.482 21.653 -34.762 1.00 86.81 112 PRO A N 1
ATOM 788 C CA . PRO A 1 112 ? -32.595 20.997 -35.715 1.00 86.81 112 PRO A CA 1
ATOM 789 C C . PRO A 1 112 ? -32.599 19.468 -35.589 1.00 86.81 112 PRO A C 1
ATOM 791 O O . PRO A 1 112 ? -32.717 18.931 -34.493 1.00 86.81 112 PRO A O 1
ATOM 794 N N . LEU A 1 113 ? -32.415 18.755 -36.707 1.00 85.12 113 LEU A N 1
ATOM 795 C CA . LEU A 1 113 ? -32.385 17.283 -36.718 1.00 85.12 113 LEU A CA 1
ATOM 796 C C . LEU A 1 113 ? -31.332 16.702 -35.755 1.00 85.12 113 LEU A C 1
ATOM 798 O O . LEU A 1 113 ? -31.573 15.664 -35.153 1.00 85.12 113 LEU A O 1
ATOM 802 N N . ALA A 1 114 ? -30.196 17.386 -35.595 1.00 83.62 114 ALA A N 1
ATOM 803 C CA . ALA A 1 114 ? -29.142 17.005 -34.659 1.00 83.62 114 ALA A CA 1
ATOM 804 C C . ALA A 1 114 ? -29.610 17.008 -33.200 1.00 83.62 114 ALA A C 1
ATOM 806 O O . ALA A 1 114 ? -29.338 16.053 -32.487 1.00 83.62 114 ALA A O 1
ATOM 807 N N . GLU A 1 115 ? -30.371 18.026 -32.795 1.00 83.69 115 GLU A N 1
ATOM 808 C CA . GLU A 1 115 ? -30.929 18.141 -31.441 1.00 83.69 115 GLU A CA 1
ATOM 809 C C . GLU A 1 115 ? -32.014 17.072 -31.212 1.00 83.69 115 GLU A C 1
ATOM 811 O O . GLU A 1 115 ? -32.025 16.397 -30.191 1.00 83.69 115 GLU A O 1
ATOM 816 N N . GLN A 1 116 ? -32.862 16.802 -32.216 1.00 88.00 116 GLN A N 1
ATOM 817 C CA . GLN A 1 116 ? -33.841 15.703 -32.136 1.00 88.00 116 GLN A CA 1
ATOM 818 C C . GLN A 1 116 ? -33.172 14.318 -32.021 1.00 88.00 116 GLN A C 1
ATOM 820 O O . GLN A 1 116 ? -33.675 13.437 -31.323 1.00 88.00 116 GLN A O 1
ATOM 825 N N . PHE A 1 117 ? -32.053 14.113 -32.726 1.00 88.06 117 PHE A N 1
ATOM 826 C CA . PHE A 1 117 ? -31.272 12.877 -32.669 1.00 88.06 117 PHE A CA 1
ATOM 827 C C . PHE A 1 117 ? -30.554 12.726 -31.323 1.00 88.06 117 PHE A C 1
ATOM 829 O O . PHE A 1 117 ? -30.575 11.640 -30.745 1.00 88.06 117 PHE A O 1
ATOM 836 N N . GLU A 1 118 ? -29.962 13.810 -30.817 1.00 86.94 118 GLU A N 1
ATOM 837 C CA . GLU A 1 118 ? -29.335 13.883 -29.496 1.00 86.94 118 GLU A CA 1
ATOM 838 C C . GLU A 1 118 ? -30.324 13.500 -28.394 1.00 86.94 118 GLU A C 1
ATOM 840 O O . GLU A 1 118 ? -30.037 12.590 -27.618 1.00 86.94 118 GLU A O 1
ATOM 845 N N . ASP A 1 119 ? -31.506 14.120 -28.364 1.00 86.31 119 ASP A N 1
ATOM 846 C CA . ASP A 1 119 ? -32.534 13.849 -27.354 1.00 86.31 119 ASP A CA 1
ATOM 847 C C . ASP A 1 119 ? -32.921 12.361 -27.318 1.00 86.31 119 ASP A C 1
ATOM 849 O O . ASP A 1 119 ? -33.031 11.747 -26.251 1.00 86.31 119 ASP A O 1
ATOM 853 N N . ALA A 1 120 ? -33.105 11.753 -28.494 1.00 90.38 120 ALA A N 1
ATOM 854 C CA . ALA A 1 120 ? -33.476 10.347 -28.610 1.00 90.38 120 ALA A CA 1
ATOM 855 C C . ALA A 1 120 ? -32.327 9.402 -28.212 1.00 90.38 120 ALA A C 1
ATOM 857 O O . ALA A 1 120 ? -32.567 8.371 -27.574 1.00 90.38 120 ALA A O 1
ATOM 858 N N . LEU A 1 121 ? -31.084 9.750 -28.560 1.00 91.56 121 LEU A N 1
ATOM 859 C CA . LEU A 1 121 ? -29.890 8.998 -28.177 1.00 91.56 121 LEU A CA 1
ATOM 860 C C . LEU A 1 121 ? -29.637 9.085 -26.665 1.00 91.56 121 LEU A C 1
ATOM 862 O O . LEU A 1 121 ? -29.369 8.065 -26.029 1.00 91.56 121 LEU A O 1
ATOM 866 N N . LYS A 1 122 ? -29.801 10.272 -26.076 1.00 89.31 122 LYS A N 1
ATOM 867 C CA . LYS A 1 122 ? -29.678 10.515 -24.637 1.00 89.31 122 LYS A CA 1
ATOM 868 C C . LYS A 1 122 ? -30.706 9.720 -23.840 1.00 89.31 122 LYS A C 1
ATOM 870 O O . LYS A 1 122 ? -30.336 9.042 -22.888 1.00 89.31 122 LYS A O 1
ATOM 875 N N . ALA A 1 123 ? -31.966 9.700 -24.278 1.00 89.75 123 ALA A N 1
ATOM 876 C CA . ALA A 1 123 ? -33.003 8.886 -23.644 1.00 89.75 123 ALA A CA 1
ATOM 877 C C . ALA A 1 123 ? -32.675 7.378 -23.674 1.00 89.75 123 ALA A C 1
ATOM 879 O O . ALA A 1 123 ? -32.947 6.652 -22.713 1.00 89.75 123 ALA A O 1
ATOM 880 N N . ALA A 1 124 ? -32.073 6.888 -24.763 1.00 93.06 124 ALA A N 1
ATOM 881 C CA . ALA A 1 124 ? -31.625 5.500 -24.852 1.00 93.06 124 ALA A CA 1
ATOM 882 C C . ALA A 1 124 ? -30.429 5.214 -23.926 1.00 93.06 124 ALA A C 1
ATOM 884 O O . ALA A 1 124 ? -30.443 4.193 -23.236 1.00 93.06 124 ALA A O 1
ATOM 885 N N . ALA A 1 125 ? -29.441 6.113 -23.866 1.00 89.31 125 ALA A N 1
ATOM 886 C CA . ALA A 1 125 ? -28.292 6.007 -22.966 1.00 89.31 125 ALA A CA 1
ATOM 887 C C . ALA A 1 125 ? -28.715 6.029 -21.485 1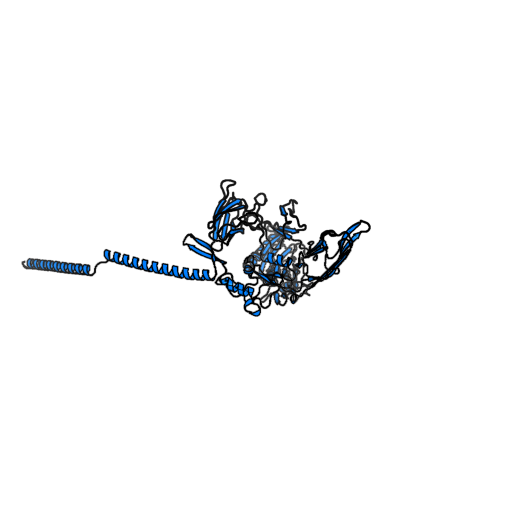.00 89.31 125 ALA A C 1
ATOM 889 O O . ALA A 1 125 ? -28.301 5.164 -20.715 1.00 89.31 125 ALA A O 1
ATOM 890 N N . GLU A 1 126 ? -29.620 6.935 -21.101 1.00 89.19 126 GLU A N 1
ATOM 891 C CA . GLU A 1 126 ? -30.205 6.996 -19.754 1.00 89.19 126 GLU A CA 1
ATOM 892 C C . GLU A 1 126 ? -30.930 5.690 -19.395 1.00 89.19 126 GLU A C 1
ATOM 894 O O . GLU A 1 126 ? -30.738 5.152 -18.304 1.00 89.19 126 GLU A O 1
ATOM 899 N N . SER A 1 127 ? -31.689 5.105 -20.331 1.00 91.62 127 SER A N 1
ATOM 900 C CA . SER A 1 127 ? -32.348 3.810 -20.109 1.00 91.62 127 SER A CA 1
ATOM 901 C C . SER A 1 127 ? -31.357 2.663 -19.873 1.00 91.62 127 SER A C 1
ATOM 903 O O . SER A 1 127 ? -31.665 1.733 -19.120 1.00 91.62 127 SER A O 1
ATOM 905 N N . ILE A 1 128 ? -30.185 2.694 -20.513 1.00 89.69 128 ILE A N 1
ATOM 906 C CA . ILE A 1 128 ? -29.124 1.705 -20.289 1.00 89.69 128 ILE A CA 1
ATOM 907 C C . ILE A 1 128 ? -28.452 1.940 -18.931 1.00 89.69 128 ILE A C 1
ATOM 909 O O . ILE A 1 128 ? -28.361 0.995 -18.148 1.00 89.69 128 ILE A O 1
ATOM 913 N N . ASN A 1 129 ? -28.078 3.182 -18.617 1.00 85.56 129 ASN A N 1
ATOM 914 C CA . ASN A 1 129 ? -27.522 3.581 -17.319 1.00 85.56 129 ASN A CA 1
ATOM 915 C C . ASN A 1 129 ? -28.429 3.140 -16.153 1.00 85.56 129 ASN A C 1
ATOM 917 O O . ASN A 1 129 ? -27.969 2.524 -15.191 1.00 85.56 129 ASN A O 1
ATOM 921 N N . GLU A 1 130 ? -29.748 3.338 -16.263 1.00 86.12 130 GLU A N 1
ATOM 922 C CA . GLU A 1 130 ? -30.718 2.874 -15.260 1.00 86.12 130 GLU A CA 1
ATOM 923 C C . GLU A 1 130 ? -30.745 1.344 -15.104 1.00 86.12 130 GLU A C 1
ATOM 925 O O . GLU A 1 130 ? -30.816 0.836 -13.979 1.00 86.12 130 GLU A O 1
ATOM 930 N N . LYS A 1 131 ? -30.688 0.590 -16.213 1.00 87.94 131 LYS A N 1
ATOM 931 C CA . LYS A 1 131 ? -30.651 -0.885 -16.182 1.00 87.94 131 LYS A CA 1
ATOM 932 C C . LYS A 1 131 ? -29.358 -1.404 -15.554 1.00 87.94 131 LYS A C 1
ATOM 934 O O . LYS A 1 131 ? -29.417 -2.363 -14.782 1.00 87.94 131 LYS A O 1
ATOM 939 N N . ASN A 1 132 ? -28.237 -0.750 -15.850 1.00 80.44 132 ASN A N 1
ATOM 940 C CA . ASN A 1 132 ? -26.911 -1.085 -15.331 1.00 80.44 132 ASN A CA 1
ATOM 941 C C . ASN A 1 132 ? -26.665 -0.540 -13.920 1.00 80.44 132 ASN A C 1
ATOM 943 O O . ASN A 1 132 ? -25.747 -0.992 -13.241 1.00 80.44 132 ASN A O 1
ATOM 947 N N . LYS A 1 133 ? -27.520 0.374 -13.444 1.00 80.56 133 LYS A N 1
ATOM 948 C CA . LYS A 1 133 ? -27.380 1.085 -12.164 1.00 80.56 133 LYS A CA 1
ATOM 949 C C . LYS A 1 133 ? -26.047 1.831 -12.048 1.00 80.56 133 LYS A C 1
ATOM 951 O O . LYS A 1 133 ? -25.456 1.874 -10.970 1.00 80.56 133 LYS A O 1
ATOM 956 N N . ASN A 1 134 ? -25.601 2.426 -13.147 1.00 76.38 134 ASN A N 1
ATOM 957 C CA . ASN A 1 134 ? -24.420 3.280 -13.217 1.00 76.38 134 ASN A CA 1
ATOM 958 C C . ASN A 1 134 ? -24.742 4.550 -14.028 1.00 76.38 134 ASN A C 1
ATOM 960 O O . ASN A 1 134 ? -25.853 4.709 -14.527 1.00 76.38 134 ASN A O 1
ATOM 964 N N . THR A 1 135 ? -23.802 5.488 -14.106 1.00 77.94 135 THR A N 1
ATOM 965 C CA . THR A 1 135 ? -23.926 6.729 -14.897 1.00 77.94 135 THR A CA 1
ATOM 966 C C . THR A 1 135 ? -22.803 6.821 -15.924 1.00 77.94 135 THR A C 1
ATOM 968 O O . THR A 1 135 ? -22.227 7.883 -16.124 1.00 77.94 135 THR A O 1
ATOM 971 N N . ASP A 1 136 ? -22.439 5.677 -16.496 1.00 80.12 136 ASP A N 1
ATOM 972 C CA . ASP A 1 136 ? -21.234 5.538 -17.309 1.00 80.12 136 ASP A CA 1
ATOM 973 C C . ASP A 1 136 ? -21.392 6.128 -18.716 1.00 80.12 136 ASP A C 1
ATOM 975 O O . ASP A 1 136 ? -20.451 6.701 -19.256 1.00 80.12 136 ASP A O 1
ATOM 979 N N . LEU A 1 137 ? -22.590 6.022 -19.301 1.00 83.69 137 LEU A N 1
ATOM 980 C CA . LEU A 1 137 ? -22.844 6.544 -20.638 1.00 83.69 137 LEU A CA 1
ATOM 981 C C . LEU A 1 137 ? -23.169 8.031 -20.609 1.00 83.69 137 LEU A C 1
ATOM 983 O O . LEU A 1 137 ? -24.139 8.451 -19.967 1.00 83.69 137 LEU A O 1
ATOM 987 N N . PHE A 1 138 ? -22.412 8.792 -21.387 1.00 84.75 138 PHE A N 1
ATOM 988 C CA . PHE A 1 138 ? -22.618 10.211 -21.629 1.00 84.75 138 PHE A CA 1
ATOM 989 C C . PHE A 1 138 ? -22.883 10.465 -23.117 1.00 84.75 138 PHE A C 1
ATOM 991 O O . PHE A 1 138 ? -22.302 9.812 -23.980 1.00 84.75 138 PHE A O 1
ATOM 998 N N . VAL A 1 139 ? -23.788 11.396 -23.421 1.00 85.06 139 VAL A N 1
ATOM 999 C CA . VAL A 1 139 ? -24.128 11.814 -24.789 1.00 85.06 139 VAL A CA 1
ATOM 1000 C C . VAL A 1 139 ? -23.944 13.321 -24.880 1.00 85.06 139 VAL A C 1
ATOM 1002 O O . VAL A 1 139 ? -24.465 14.043 -24.029 1.00 85.06 139 VAL A O 1
ATOM 1005 N N . ASP A 1 140 ? -23.236 13.773 -25.912 1.00 75.56 140 ASP A N 1
ATOM 1006 C CA . ASP A 1 140 ? -22.971 15.193 -26.166 1.00 75.56 140 ASP A CA 1
ATOM 1007 C C . ASP A 1 140 ? -22.919 15.486 -27.673 1.00 75.56 140 ASP A C 1
ATOM 1009 O O . ASP A 1 140 ? -22.878 14.577 -28.515 1.00 75.56 140 ASP A O 1
ATOM 1013 N N . VAL A 1 141 ? -22.960 16.769 -28.032 1.00 67.81 141 VAL A N 1
ATOM 1014 C CA . VAL A 1 141 ? -23.043 17.246 -29.411 1.00 67.81 141 VAL A CA 1
ATOM 1015 C C . VAL A 1 141 ? -21.869 18.141 -29.762 1.00 67.81 141 VAL A C 1
ATOM 1017 O O . VAL A 1 141 ? -21.528 19.122 -29.106 1.00 67.81 141 VAL A O 1
ATOM 1020 N N . THR A 1 142 ? -21.261 17.824 -30.898 1.00 62.28 142 THR A N 1
ATOM 1021 C CA . THR A 1 142 ? -20.198 18.632 -31.487 1.00 62.28 142 THR A CA 1
ATOM 1022 C C . THR A 1 142 ? -20.754 19.951 -32.028 1.00 62.28 142 THR A C 1
ATOM 1024 O O . THR A 1 142 ? -21.862 20.020 -32.560 1.00 62.28 142 THR A O 1
ATOM 1027 N N . THR A 1 143 ? -19.939 21.009 -32.013 1.00 54.12 143 THR A N 1
ATOM 1028 C CA . THR A 1 143 ? -20.290 22.321 -32.603 1.00 54.12 143 THR A CA 1
ATOM 1029 C C . THR A 1 143 ? -20.638 22.263 -34.104 1.00 54.12 143 THR A C 1
ATOM 1031 O O . THR A 1 143 ? -21.210 23.211 -34.643 1.00 54.12 143 THR A O 1
ATOM 1034 N N . SER A 1 144 ? -20.330 21.148 -34.778 1.00 57.12 144 SER A N 1
ATOM 1035 C CA . SER A 1 144 ? -20.680 20.822 -36.167 1.00 57.12 144 SER A CA 1
ATOM 1036 C C . SER A 1 144 ? -22.025 20.100 -36.356 1.00 57.12 144 SER A C 1
ATOM 1038 O O . SER A 1 144 ? -22.401 19.853 -37.501 1.00 57.12 144 SER A O 1
ATOM 1040 N N . GLY A 1 145 ? -22.762 19.780 -35.285 1.00 57.97 145 GLY A N 1
ATOM 1041 C CA . GLY A 1 145 ? -24.087 19.143 -35.353 1.00 57.97 145 GLY A CA 1
ATOM 1042 C C . GLY A 1 145 ? -24.079 17.612 -35.460 1.00 57.97 145 GLY A C 1
ATOM 1043 O O . GLY A 1 145 ? -25.082 17.035 -35.872 1.00 57.97 145 GLY A O 1
ATOM 1044 N N . GLY A 1 146 ? -22.965 16.956 -35.120 1.00 67.75 146 GLY A N 1
ATOM 1045 C CA . GLY A 1 146 ? -22.899 15.503 -34.915 1.00 67.75 146 GLY A CA 1
ATOM 1046 C C . GLY A 1 146 ? -23.019 15.160 -33.431 1.00 67.75 146 GLY A C 1
ATOM 1047 O O . GLY A 1 146 ? -22.444 15.876 -32.608 1.00 67.75 146 GLY A O 1
ATOM 1048 N N . ALA A 1 147 ? -23.740 14.090 -33.101 1.00 78.12 147 ALA A N 1
ATOM 1049 C CA . ALA A 1 147 ? -23.850 13.573 -31.738 1.00 78.12 147 ALA A CA 1
ATOM 1050 C C . ALA A 1 147 ? -22.791 12.494 -31.504 1.00 78.12 147 ALA A C 1
ATOM 1052 O O . ALA A 1 147 ? -22.454 11.753 -32.430 1.00 78.12 147 ALA A O 1
ATOM 1053 N N . TYR A 1 148 ? -22.288 12.371 -30.284 1.00 85.06 148 TYR A N 1
ATOM 1054 C CA . TYR A 1 148 ? -21.472 11.229 -29.894 1.00 85.06 148 TYR A CA 1
ATOM 1055 C C . TYR A 1 148 ? -21.932 10.676 -28.550 1.00 85.06 148 TYR A C 1
ATOM 1057 O O . TYR A 1 148 ? -22.532 11.381 -27.738 1.00 85.06 148 TYR A O 1
ATOM 1065 N N . ILE A 1 149 ? -21.687 9.387 -28.357 1.00 87.81 149 ILE A N 1
ATOM 1066 C CA . ILE A 1 149 ? -21.889 8.684 -27.094 1.00 87.81 149 ILE A CA 1
ATOM 1067 C C . ILE A 1 149 ? -20.543 8.171 -26.611 1.00 87.81 149 ILE A C 1
ATOM 1069 O O . ILE A 1 149 ? -19.724 7.716 -27.412 1.00 87.81 149 ILE A O 1
ATOM 1073 N N . GLU A 1 150 ? -20.327 8.245 -25.310 1.00 88.38 150 GLU A N 1
ATOM 1074 C CA . GLU A 1 150 ? -19.083 7.867 -24.667 1.00 88.38 150 GLU A CA 1
ATOM 1075 C C . GLU A 1 150 ? -19.356 7.016 -23.430 1.00 88.38 150 GLU A C 1
ATOM 1077 O O . GLU A 1 150 ? -20.274 7.301 -22.663 1.00 88.38 150 GLU A O 1
ATOM 1082 N N . SER A 1 151 ? -18.550 5.973 -23.253 1.00 86.50 151 SER A N 1
ATOM 1083 C CA . SER A 1 151 ? -18.428 5.201 -22.021 1.00 86.50 151 SER A CA 1
ATOM 1084 C C . SER A 1 151 ? -17.046 5.453 -21.430 1.00 86.50 151 SER A C 1
ATOM 1086 O O . SER A 1 151 ? -16.036 5.070 -22.031 1.00 86.50 151 SER A O 1
ATOM 1088 N N . ALA A 1 152 ? -17.004 6.073 -20.249 1.00 78.31 152 ALA A N 1
ATOM 1089 C CA . ALA A 1 152 ? -15.759 6.337 -19.531 1.00 78.31 152 ALA A CA 1
ATOM 1090 C C . ALA A 1 152 ? -15.109 5.041 -19.019 1.00 78.31 152 ALA A C 1
ATOM 1092 O O . ALA A 1 152 ? -13.886 4.935 -18.979 1.00 78.31 152 ALA A O 1
ATOM 1093 N N . SER A 1 153 ? -15.921 4.041 -18.667 1.00 78.31 153 SER A N 1
ATOM 1094 C CA . SER A 1 153 ? -15.449 2.732 -18.207 1.00 78.31 153 SER A CA 1
ATOM 1095 C C . SER A 1 153 ? -14.886 1.846 -19.320 1.00 78.31 153 SER A C 1
ATOM 1097 O O . SER A 1 153 ? -14.231 0.850 -19.021 1.00 78.31 153 SER A O 1
ATOM 1099 N N . GLY A 1 154 ? -15.118 2.195 -20.590 1.00 83.56 154 GLY A N 1
ATOM 1100 C CA . GLY A 1 154 ? -14.672 1.407 -21.738 1.00 83.56 154 GLY A CA 1
ATOM 1101 C C . GLY A 1 154 ? -15.635 0.294 -22.150 1.00 83.56 154 GLY A C 1
ATOM 1102 O O . GLY A 1 154 ? -15.203 -0.740 -22.667 1.00 83.56 154 GLY A O 1
ATOM 1103 N N . ALA A 1 155 ? -16.933 0.492 -21.923 1.00 89.25 155 ALA A N 1
ATOM 1104 C CA . ALA A 1 155 ? -17.975 -0.409 -22.387 1.00 89.25 155 ALA A CA 1
ATOM 1105 C C . ALA A 1 155 ? -18.027 -0.459 -23.920 1.00 89.25 155 ALA A C 1
ATOM 1107 O O . ALA A 1 155 ? -17.890 0.553 -24.608 1.00 89.25 155 ALA A O 1
ATOM 1108 N N . THR A 1 156 ? -18.291 -1.638 -24.470 1.00 91.81 156 THR A N 1
ATOM 1109 C CA . THR A 1 156 ? -18.483 -1.855 -25.908 1.00 91.81 156 THR A CA 1
ATOM 1110 C C . THR A 1 156 ? -19.722 -1.133 -26.388 1.00 91.81 156 THR A C 1
ATOM 1112 O O . THR A 1 156 ? -20.805 -1.376 -25.864 1.00 91.81 156 THR A O 1
ATOM 1115 N N . ILE A 1 157 ? -19.602 -0.330 -27.443 1.00 92.94 157 ILE A N 1
ATOM 1116 C CA . ILE A 1 157 ? -20.729 0.411 -28.015 1.00 92.94 157 ILE A CA 1
ATOM 1117 C C . ILE A 1 157 ? -21.060 -0.160 -29.388 1.00 92.94 157 ILE A C 1
ATOM 1119 O O . ILE A 1 157 ? -20.211 -0.243 -30.271 1.00 92.94 157 ILE A O 1
ATOM 1123 N N . GLY A 1 158 ? -22.314 -0.552 -29.583 1.00 91.69 158 GLY A N 1
ATOM 1124 C CA . GLY A 1 158 ? -22.790 -1.170 -30.810 1.00 91.69 158 GLY A CA 1
ATOM 1125 C C . GLY A 1 158 ? -24.121 -0.611 -31.292 1.00 91.69 158 GLY A C 1
ATOM 1126 O O . GLY A 1 158 ? -24.957 -0.171 -30.504 1.00 91.69 158 GLY A O 1
ATOM 1127 N N . ILE A 1 159 ? -24.333 -0.642 -32.605 1.00 91.12 159 ILE A N 1
ATOM 1128 C CA . ILE A 1 159 ? -25.558 -0.182 -33.264 1.00 91.12 159 ILE A CA 1
ATOM 1129 C C . ILE A 1 159 ? -25.978 -1.191 -34.309 1.00 91.12 159 ILE A C 1
ATOM 1131 O O . ILE A 1 159 ? -25.159 -1.637 -35.107 1.00 91.12 159 ILE A O 1
ATOM 1135 N N . TYR A 1 160 ? -27.265 -1.512 -34.327 1.00 89.44 160 TYR A N 1
ATOM 1136 C CA . TYR A 1 160 ? -27.867 -2.374 -35.336 1.00 89.44 160 TYR A CA 1
ATOM 1137 C C . TYR A 1 160 ? -29.344 -2.022 -35.548 1.00 89.44 160 TYR A C 1
ATOM 1139 O O . TYR A 1 160 ? -29.878 -1.113 -34.911 1.00 89.44 160 TYR A O 1
ATOM 1147 N N . ASP A 1 161 ? -30.004 -2.710 -36.478 1.00 87.12 161 ASP A N 1
ATOM 1148 C CA . ASP A 1 161 ? -31.418 -2.504 -36.818 1.00 87.12 161 ASP A CA 1
ATOM 1149 C C . ASP A 1 161 ? -31.766 -1.074 -37.275 1.00 87.12 161 ASP A C 1
ATOM 1151 O O . ASP A 1 161 ? -32.852 -0.554 -37.007 1.00 87.12 161 ASP A O 1
ATOM 1155 N N . PHE A 1 162 ? -30.848 -0.431 -38.005 1.00 86.25 162 PHE A N 1
ATOM 1156 C CA . PHE A 1 162 ? -31.054 0.924 -38.513 1.00 86.25 162 PHE A CA 1
ATOM 1157 C C . PHE A 1 162 ? -32.147 0.999 -39.592 1.00 86.25 162 PHE A C 1
ATOM 1159 O O . PHE A 1 162 ? -32.125 0.295 -40.607 1.00 86.25 162 PHE A O 1
ATOM 1166 N N . TYR A 1 163 ? -33.087 1.918 -39.393 1.00 84.75 163 TYR A N 1
ATOM 1167 C CA . TYR A 1 163 ? -34.208 2.204 -40.273 1.00 84.75 163 TYR A CA 1
ATOM 1168 C C . TYR A 1 163 ? -34.447 3.717 -40.344 1.00 84.75 163 TYR A C 1
ATOM 1170 O O . TYR A 1 163 ? -35.010 4.315 -39.428 1.00 84.75 163 TYR A O 1
ATOM 1178 N N . ALA A 1 164 ? -34.019 4.329 -41.449 1.00 81.19 164 ALA A N 1
ATOM 1179 C CA . ALA A 1 164 ? -34.297 5.720 -41.804 1.00 81.19 164 ALA A CA 1
ATOM 1180 C C . ALA A 1 164 ? -34.146 5.941 -43.320 1.00 81.19 164 ALA A C 1
ATOM 1182 O O . ALA A 1 164 ? -33.553 5.123 -44.030 1.00 81.19 164 ALA A O 1
ATOM 1183 N N . GLY A 1 165 ? -34.638 7.068 -43.839 1.00 72.56 165 GLY A N 1
ATOM 1184 C CA . GLY A 1 165 ? -34.214 7.540 -45.160 1.00 72.56 165 GLY A CA 1
ATOM 1185 C C . GLY A 1 165 ? -32.759 8.020 -45.106 1.00 72.56 165 GLY A C 1
ATOM 1186 O O . GLY A 1 165 ? -32.424 8.814 -44.235 1.00 72.56 165 GLY A O 1
ATOM 1187 N N . GLY A 1 166 ? -31.898 7.565 -46.022 1.00 78.38 166 GLY A N 1
ATOM 1188 C CA . GLY A 1 166 ? -30.483 7.967 -46.074 1.00 78.38 166 GLY A CA 1
ATOM 1189 C C . GLY A 1 166 ? -29.517 6.995 -45.384 1.00 78.38 166 GLY A C 1
ATOM 1190 O O . GLY A 1 166 ? -29.804 5.801 -45.276 1.00 78.38 166 GLY A O 1
ATOM 1191 N N . THR A 1 167 ? -28.362 7.512 -44.960 1.00 80.56 167 THR A N 1
ATOM 1192 C CA . THR A 1 167 ? -27.243 6.738 -44.390 1.00 80.56 167 THR A CA 1
ATOM 1193 C C . THR A 1 167 ? -26.799 7.358 -43.067 1.00 80.56 167 THR A C 1
ATOM 1195 O O . THR A 1 167 ? -26.697 8.581 -42.987 1.00 80.56 167 THR A O 1
ATOM 1198 N N . LEU A 1 168 ? -26.515 6.526 -42.064 1.00 83.88 168 LEU A N 1
ATOM 1199 C CA . LEU A 1 168 ? -25.865 6.924 -40.813 1.00 83.88 168 LEU A CA 1
ATOM 1200 C C . LEU A 1 168 ? -24.385 6.545 -40.880 1.00 83.88 168 LEU A C 1
ATOM 1202 O O . LEU A 1 168 ? -24.056 5.400 -41.184 1.00 83.88 168 LEU A O 1
ATOM 1206 N N . SER A 1 169 ? -23.500 7.490 -40.595 1.00 85.25 169 SER A N 1
ATOM 1207 C CA . SER A 1 169 ? -22.061 7.240 -40.507 1.00 85.25 169 SER A CA 1
ATOM 1208 C C . SER A 1 169 ? -21.657 7.096 -39.040 1.00 85.25 169 SER A C 1
ATOM 1210 O O . SER A 1 169 ? -22.037 7.940 -38.227 1.00 85.25 169 SER A O 1
ATOM 1212 N N . VAL A 1 170 ? -20.887 6.055 -38.712 1.00 86.62 170 VAL A N 1
ATOM 1213 C CA . VAL A 1 170 ? -20.386 5.784 -37.355 1.00 86.62 170 VAL A CA 1
ATOM 1214 C C . VAL A 1 170 ? -18.862 5.681 -37.370 1.00 86.62 170 VAL A C 1
ATOM 1216 O O . VAL A 1 170 ? -18.307 4.949 -38.190 1.00 86.62 170 VAL A O 1
ATOM 1219 N N . SER A 1 171 ? -18.182 6.379 -36.466 1.00 82.81 171 SER A N 1
ATOM 1220 C CA . SER A 1 171 ? -16.726 6.287 -36.270 1.00 82.81 171 SER A CA 1
ATOM 1221 C C . SER A 1 171 ? -16.363 6.223 -34.786 1.00 82.81 171 SER A C 1
ATOM 1223 O O . SER A 1 171 ? -17.179 6.560 -33.930 1.00 82.81 171 SER A O 1
ATOM 1225 N N . SER A 1 172 ? -15.145 5.778 -34.471 1.00 74.25 172 SER A N 1
ATOM 1226 C CA . SER A 1 172 ? -14.624 5.752 -33.095 1.00 74.25 172 SER A CA 1
ATOM 1227 C C . SER A 1 172 ? -14.183 7.132 -32.602 1.00 74.25 172 SER A C 1
ATOM 1229 O O . SER A 1 172 ? -14.210 7.400 -31.408 1.00 74.25 172 SER A O 1
ATOM 1231 N N . ASP A 1 173 ? -13.802 8.024 -33.519 1.00 70.56 173 ASP A N 1
ATOM 1232 C CA . ASP A 1 173 ? -13.487 9.422 -33.225 1.00 70.56 173 ASP A CA 1
ATOM 1233 C C . ASP A 1 173 ? -13.852 10.355 -34.399 1.00 70.56 173 ASP A C 1
ATOM 1235 O O . ASP A 1 173 ? -14.332 9.917 -35.448 1.00 70.56 173 ASP A O 1
ATOM 1239 N N . SER A 1 174 ? -13.617 11.660 -34.237 1.00 62.72 174 SER A N 1
ATOM 1240 C CA . SER A 1 174 ? -13.882 12.678 -35.271 1.00 62.72 174 SER A CA 1
ATOM 1241 C C . SER A 1 174 ? -12.888 12.691 -36.450 1.00 62.72 174 SER A C 1
ATOM 1243 O O . SER A 1 174 ? -13.075 13.449 -37.404 1.00 62.72 174 SER A O 1
ATOM 1245 N N . SER A 1 175 ? -11.828 11.880 -36.396 1.00 57.69 175 SER A N 1
ATOM 1246 C CA . SER A 1 175 ? -10.687 11.870 -37.327 1.00 57.69 175 SER A CA 1
ATOM 1247 C C . SER A 1 175 ? -10.496 10.549 -38.092 1.00 57.69 175 SER A C 1
ATOM 1249 O O . SER A 1 175 ? -9.823 10.519 -39.126 1.00 57.69 175 SER A O 1
ATOM 1251 N N . THR A 1 176 ? -11.104 9.468 -37.610 1.00 61.53 176 THR A N 1
ATOM 1252 C CA . THR A 1 176 ? -11.062 8.110 -38.155 1.00 61.53 176 THR A CA 1
ATOM 1253 C C . THR A 1 176 ? -12.048 7.949 -39.306 1.00 61.53 176 THR A C 1
ATOM 1255 O O . THR A 1 176 ? -13.075 8.623 -39.387 1.00 61.53 176 THR A O 1
ATOM 1258 N N . ALA A 1 177 ? -11.719 7.065 -40.253 1.00 65.06 177 ALA A N 1
ATOM 1259 C CA . ALA A 1 177 ? -12.591 6.804 -41.392 1.00 65.06 177 ALA A CA 1
ATOM 1260 C C . ALA A 1 177 ? -13.917 6.179 -40.902 1.00 65.06 177 ALA A C 1
ATOM 1262 O O . ALA A 1 177 ? -13.870 5.127 -40.265 1.00 65.06 177 ALA A O 1
ATOM 1263 N N . PRO A 1 178 ? -15.082 6.790 -41.190 1.00 70.00 178 PRO A N 1
ATOM 1264 C CA . PRO A 1 178 ? -16.359 6.288 -40.701 1.00 70.00 178 PRO A CA 1
ATOM 1265 C C . PRO A 1 178 ? -16.817 5.048 -41.473 1.00 70.00 178 PRO A C 1
ATOM 1267 O O . PRO A 1 178 ? -16.617 4.944 -42.687 1.00 70.00 178 PRO A O 1
ATOM 1270 N N . GLU A 1 179 ? -17.516 4.149 -40.785 1.00 74.62 179 GLU A N 1
ATOM 1271 C CA . GLU A 1 179 ? -18.294 3.082 -41.408 1.00 74.62 179 GLU A CA 1
ATOM 1272 C C . GLU A 1 179 ? -19.728 3.539 -41.677 1.00 74.62 179 GLU A C 1
ATOM 1274 O O . GLU A 1 179 ? -20.359 4.236 -40.882 1.00 74.62 179 GLU A O 1
ATOM 1279 N N . LEU A 1 180 ? -20.256 3.130 -42.829 1.00 69.94 180 LEU A N 1
ATOM 1280 C CA . LEU A 1 180 ? -21.580 3.542 -43.296 1.00 69.94 180 LEU A CA 1
ATOM 1281 C C . LEU A 1 180 ? -22.628 2.484 -42.950 1.00 69.94 180 LEU A C 1
ATOM 1283 O O . LEU A 1 180 ? -22.496 1.333 -43.370 1.00 69.94 180 LEU A O 1
ATOM 1287 N N . ILE A 1 181 ? -23.704 2.885 -42.282 1.00 68.81 181 ILE A N 1
ATOM 1288 C CA . ILE A 1 181 ? -24.894 2.071 -42.027 1.00 68.81 181 ILE A CA 1
ATOM 1289 C C . ILE A 1 181 ? -26.017 2.565 -42.939 1.00 68.81 181 ILE A C 1
ATOM 1291 O O . ILE A 1 181 ? -26.447 3.719 -42.861 1.00 68.81 181 ILE A O 1
ATOM 1295 N N . THR A 1 182 ? -26.493 1.698 -43.833 1.00 62.00 182 THR A N 1
ATOM 1296 C CA . THR A 1 182 ? -27.541 2.046 -44.807 1.00 62.00 182 THR A CA 1
ATOM 1297 C C . THR A 1 182 ? -28.859 1.370 -44.468 1.00 62.00 182 THR A C 1
ATOM 1299 O O . THR A 1 182 ? -28.876 0.249 -43.966 1.00 62.00 182 THR A O 1
ATOM 1302 N N . SER A 1 183 ? -29.985 2.011 -44.786 1.00 59.84 183 SER A N 1
ATOM 1303 C CA . SER A 1 183 ? -31.283 1.348 -44.674 1.00 59.84 183 SER A CA 1
ATOM 1304 C C . SER A 1 183 ? -31.440 0.262 -45.745 1.00 59.84 183 SER A C 1
ATOM 1306 O O . SER A 1 183 ? -31.619 0.530 -46.934 1.00 59.84 183 SER A O 1
ATOM 1308 N N . ALA A 1 184 ? -31.372 -1.000 -45.322 1.00 52.50 184 ALA A N 1
ATOM 1309 C CA . ALA A 1 184 ? -31.664 -2.151 -46.169 1.00 52.50 184 ALA A CA 1
ATOM 1310 C C . ALA A 1 184 ? -33.133 -2.592 -46.024 1.00 52.50 184 ALA A C 1
ATOM 1312 O O . ALA A 1 184 ? -33.780 -2.370 -45.004 1.00 52.50 184 ALA A O 1
ATOM 1313 N N . ALA A 1 185 ? -33.669 -3.278 -47.042 1.00 49.62 185 ALA A N 1
ATOM 1314 C CA . ALA A 1 185 ? -35.036 -3.825 -47.029 1.00 49.62 185 ALA A CA 1
ATOM 1315 C C . ALA A 1 185 ? -35.272 -4.902 -45.939 1.00 49.62 185 ALA A C 1
ATOM 1317 O O . ALA A 1 185 ? -36.413 -5.280 -45.677 1.00 49.62 185 ALA A O 1
ATOM 1318 N N . THR A 1 186 ? -34.195 -5.383 -45.317 1.00 53.66 186 THR A N 1
ATOM 1319 C CA . THR A 1 186 ? -34.155 -6.198 -44.098 1.00 53.66 186 THR A CA 1
ATOM 1320 C C . THR A 1 186 ? -33.008 -5.639 -43.245 1.00 53.66 186 THR A C 1
ATOM 1322 O O . THR A 1 186 ? -31.885 -5.660 -43.750 1.00 53.66 186 THR A O 1
ATOM 1325 N N . PRO A 1 187 ? -33.235 -5.106 -42.030 1.00 58.44 187 PRO A N 1
ATOM 1326 C CA . PRO A 1 187 ? -32.171 -4.511 -41.223 1.00 58.44 187 PRO A CA 1
ATOM 1327 C C . PRO A 1 187 ? -31.255 -5.631 -40.723 1.00 58.44 187 PRO A C 1
ATOM 1329 O O . PRO A 1 187 ? -31.719 -6.516 -40.014 1.00 58.44 187 PRO A O 1
ATOM 1332 N N . VAL A 1 188 ? -29.999 -5.651 -41.160 1.00 61.84 188 VAL A N 1
ATOM 1333 C CA . VAL A 1 188 ? -28.975 -6.605 -40.683 1.00 61.84 188 VAL A CA 1
ATOM 1334 C C . VAL A 1 188 ? -27.579 -5.971 -40.609 1.00 61.84 188 VAL A C 1
ATOM 1336 O O . VAL A 1 188 ? -26.617 -6.650 -40.264 1.00 61.84 188 VAL A O 1
ATOM 1339 N N . ASP A 1 189 ? -27.456 -4.672 -40.904 1.00 77.56 189 ASP A N 1
ATOM 1340 C CA . ASP A 1 189 ? -26.194 -3.950 -40.749 1.00 77.56 189 ASP A CA 1
ATOM 1341 C C . ASP A 1 189 ? -25.983 -3.625 -39.266 1.00 77.56 189 ASP A C 1
ATOM 1343 O O . ASP A 1 189 ? -26.844 -3.016 -38.623 1.00 77.56 189 ASP A O 1
ATOM 1347 N N . ALA A 1 190 ? -24.833 -4.033 -38.740 1.00 87.19 190 ALA A N 1
ATOM 1348 C CA . ALA A 1 190 ? -24.402 -3.778 -37.379 1.00 87.19 190 ALA A CA 1
ATOM 1349 C C . ALA A 1 190 ? -22.973 -3.232 -37.362 1.00 87.19 190 ALA A C 1
ATOM 1351 O O . ALA A 1 190 ? -22.118 -3.693 -38.123 1.00 87.19 190 ALA A O 1
ATOM 1352 N N . VAL A 1 191 ? -22.719 -2.271 -36.480 1.00 89.50 191 VAL A N 1
ATOM 1353 C CA . VAL A 1 191 ? -21.395 -1.700 -36.214 1.00 89.50 191 VAL A CA 1
ATOM 1354 C C . VAL A 1 191 ? -21.123 -1.790 -34.722 1.00 89.50 191 VAL A C 1
ATOM 1356 O O . VAL A 1 191 ? -22.020 -1.533 -33.923 1.00 89.50 191 VAL A O 1
ATOM 1359 N N . VAL A 1 192 ? -19.902 -2.164 -34.351 1.00 91.12 192 VAL A N 1
ATOM 1360 C CA . VAL A 1 192 ? -19.440 -2.248 -32.962 1.00 91.12 192 VAL A CA 1
ATOM 1361 C C . VAL A 1 192 ? -18.094 -1.553 -32.836 1.00 91.12 192 VAL A C 1
ATOM 1363 O O . VAL A 1 192 ? -17.248 -1.683 -33.721 1.00 91.12 192 VAL A O 1
ATOM 1366 N N . ILE A 1 193 ? -17.907 -0.844 -31.729 1.00 90.12 193 ILE A N 1
ATOM 1367 C CA . ILE A 1 193 ? -16.655 -0.222 -31.315 1.00 90.12 193 ILE A CA 1
ATOM 1368 C C . ILE A 1 193 ? -16.292 -0.772 -29.937 1.00 90.12 193 ILE A C 1
ATOM 1370 O O . ILE A 1 193 ? -17.123 -0.774 -29.027 1.00 90.12 193 ILE A O 1
ATOM 1374 N N . ILE A 1 194 ? -15.052 -1.234 -29.797 1.00 88.25 194 ILE A N 1
ATOM 1375 C CA . ILE A 1 194 ? -14.476 -1.676 -28.523 1.00 88.25 194 ILE A CA 1
ATOM 1376 C C . ILE A 1 194 ? -13.281 -0.773 -28.203 1.00 88.25 194 ILE A C 1
ATOM 1378 O O . ILE A 1 194 ? -12.489 -0.451 -29.094 1.00 88.25 194 ILE A O 1
ATOM 1382 N N . GLY A 1 195 ? -13.162 -0.357 -26.941 1.00 82.88 195 GLY A N 1
ATOM 1383 C CA . GLY A 1 195 ? -12.006 0.379 -26.429 1.00 82.88 195 GLY A CA 1
ATOM 1384 C C . GLY A 1 195 ? -10.722 -0.454 -26.403 1.00 82.88 195 GLY A C 1
ATOM 1385 O O . GLY A 1 195 ? -10.700 -1.633 -26.759 1.00 82.88 195 GLY A O 1
ATOM 1386 N N . SER A 1 196 ? -9.618 0.150 -25.979 1.00 84.62 196 SER A N 1
ATOM 1387 C CA . SER A 1 196 ? -8.389 -0.586 -25.695 1.00 84.62 196 SER A CA 1
ATOM 1388 C C . SER A 1 196 ? -8.340 -1.044 -24.241 1.00 84.62 196 SER A C 1
ATOM 1390 O O . SER A 1 196 ? -8.917 -0.435 -23.350 1.00 84.62 196 SER A O 1
ATOM 1392 N N . VAL A 1 197 ? -7.624 -2.134 -24.000 1.00 82.81 197 VAL A N 1
ATOM 1393 C CA . VAL A 1 197 ? -7.198 -2.593 -22.683 1.00 82.81 197 VAL A CA 1
ATOM 1394 C C . VAL A 1 197 ? -5.695 -2.355 -22.553 1.00 82.81 197 VAL A C 1
ATOM 1396 O O . VAL A 1 197 ? -4.887 -2.878 -23.337 1.00 82.81 197 VAL A O 1
ATOM 1399 N N . ASN A 1 198 ? -5.322 -1.571 -21.550 1.00 79.50 198 ASN A N 1
ATOM 1400 C CA . ASN A 1 198 ? -3.965 -1.464 -21.041 1.00 79.50 198 ASN A CA 1
ATOM 1401 C C . ASN A 1 198 ? -3.779 -2.533 -19.970 1.00 79.50 198 ASN A C 1
ATOM 1403 O O . ASN A 1 198 ? -4.648 -2.728 -19.127 1.00 79.50 198 ASN A O 1
ATOM 1407 N N . ILE A 1 199 ? -2.666 -3.255 -20.028 1.00 77.19 199 ILE A N 1
ATOM 1408 C CA . ILE A 1 199 ? -2.357 -4.351 -19.110 1.00 77.19 199 ILE A CA 1
ATOM 1409 C C . ILE A 1 199 ? -0.934 -4.108 -18.636 1.00 77.19 199 ILE A C 1
ATOM 1411 O O . ILE A 1 199 ? -0.015 -4.099 -19.454 1.00 77.19 199 ILE A O 1
ATOM 1415 N N . VAL A 1 200 ? -0.782 -3.917 -17.335 1.00 71.94 200 VAL A N 1
ATOM 1416 C CA . VAL A 1 200 ? 0.487 -3.884 -16.616 1.00 71.94 200 VAL A CA 1
ATOM 1417 C C . VAL A 1 200 ? 0.570 -5.185 -15.836 1.00 71.94 200 VAL A C 1
ATOM 1419 O O . VAL A 1 200 ? -0.385 -5.563 -15.156 1.00 71.94 200 VAL A O 1
ATOM 1422 N N . MET A 1 201 ? 1.679 -5.898 -15.968 1.00 69.50 201 MET A N 1
ATOM 1423 C CA . MET A 1 201 ? 1.909 -7.147 -15.250 1.00 69.50 201 MET A CA 1
ATOM 1424 C C . MET A 1 201 ? 3.200 -7.030 -14.452 1.00 69.50 201 MET A C 1
ATOM 1426 O O . MET A 1 201 ? 4.106 -6.305 -14.865 1.00 69.50 201 MET A O 1
ATOM 1430 N N . ASP A 1 202 ? 3.278 -7.738 -13.333 1.00 65.31 202 ASP A N 1
ATOM 1431 C CA . ASP A 1 202 ? 4.510 -7.847 -12.562 1.00 65.31 202 ASP A CA 1
ATOM 1432 C C . ASP A 1 202 ? 5.630 -8.472 -13.427 1.00 65.31 202 ASP A C 1
ATOM 1434 O O . ASP A 1 202 ? 5.345 -9.269 -14.336 1.00 65.31 202 ASP A O 1
ATOM 1438 N N . PRO A 1 203 ? 6.906 -8.134 -13.161 1.00 54.84 203 PRO A N 1
ATOM 1439 C CA . PRO A 1 203 ? 8.045 -8.715 -13.870 1.00 54.84 203 PRO A CA 1
ATOM 1440 C C . PRO A 1 203 ? 8.005 -10.252 -13.889 1.00 54.84 203 PRO A C 1
ATOM 1442 O O . PRO A 1 203 ? 7.631 -10.890 -12.904 1.00 54.84 203 PRO A O 1
ATOM 1445 N N . GLY A 1 204 ? 8.371 -10.861 -15.022 1.00 56.22 204 GLY A N 1
ATOM 1446 C CA . GLY A 1 204 ? 8.354 -12.320 -15.214 1.00 56.22 204 GLY A CA 1
ATOM 1447 C C . GLY A 1 204 ? 6.978 -12.935 -15.524 1.00 56.22 204 GLY A C 1
ATOM 1448 O O . GLY A 1 204 ? 6.881 -14.141 -15.779 1.00 56.22 204 GLY A O 1
ATOM 1449 N N . MET A 1 205 ? 5.899 -12.142 -15.548 1.00 72.81 205 MET A N 1
ATOM 1450 C CA . MET A 1 205 ? 4.587 -12.611 -16.001 1.00 72.81 205 MET A CA 1
ATOM 1451 C C . MET A 1 205 ? 4.449 -12.581 -17.528 1.00 72.81 205 MET A C 1
ATOM 1453 O O . MET A 1 205 ? 4.898 -11.668 -18.218 1.00 72.81 205 MET A O 1
ATOM 1457 N N . GLY A 1 206 ? 3.756 -13.582 -18.069 1.00 77.88 206 GLY A N 1
ATOM 1458 C CA . GLY A 1 206 ? 3.448 -13.699 -19.491 1.00 77.88 206 GLY A CA 1
ATOM 1459 C C . GLY A 1 206 ? 1.947 -13.716 -19.744 1.00 77.88 206 GLY A C 1
ATOM 1460 O O . GLY A 1 206 ? 1.176 -14.277 -18.966 1.00 77.88 206 GLY A O 1
ATOM 1461 N N . ILE A 1 207 ? 1.524 -13.144 -20.870 1.00 86.12 207 ILE A N 1
ATOM 1462 C CA . ILE A 1 207 ? 0.147 -13.235 -21.350 1.00 86.12 207 ILE A CA 1
ATOM 1463 C C . ILE A 1 207 ? 0.137 -13.537 -22.843 1.00 86.12 207 ILE A C 1
ATOM 1465 O O . ILE A 1 207 ? 0.902 -12.969 -23.616 1.00 86.12 207 ILE A O 1
ATOM 1469 N N . SER A 1 208 ? -0.733 -14.452 -23.251 1.00 85.69 208 SER A N 1
ATOM 1470 C CA . SER A 1 208 ? -0.950 -14.801 -24.657 1.00 85.69 208 SER A CA 1
ATOM 1471 C C . SER A 1 208 ? -2.425 -15.056 -24.909 1.00 85.69 208 SER A C 1
ATOM 1473 O O . SER A 1 208 ? -3.163 -15.451 -24.001 1.00 85.69 208 SER A O 1
ATOM 1475 N N . SER A 1 209 ? -2.874 -14.855 -26.141 1.00 88.00 209 SER A N 1
ATOM 1476 C CA . SER A 1 209 ? -4.207 -15.247 -26.574 1.00 88.00 209 SER A CA 1
ATOM 1477 C C . SER A 1 209 ? -4.152 -16.463 -27.488 1.00 88.00 209 SER A C 1
ATOM 1479 O O . SER A 1 209 ? -3.333 -16.581 -28.397 1.00 88.00 209 SER A O 1
ATOM 1481 N N . SER A 1 210 ? -5.162 -17.325 -27.369 1.00 90.31 210 SER A N 1
ATOM 1482 C CA . SER A 1 210 ? -5.473 -18.353 -28.375 1.00 90.31 210 SER A CA 1
ATOM 1483 C C . SER A 1 210 ? -5.648 -17.808 -29.810 1.00 90.31 210 SER A C 1
ATOM 1485 O O . SER A 1 210 ? -5.725 -18.601 -30.752 1.00 90.31 210 SER A O 1
ATOM 1487 N N . ARG A 1 211 ? -5.724 -16.477 -29.983 1.00 86.31 211 ARG A N 1
ATOM 1488 C CA . ARG A 1 211 ? -5.887 -15.771 -31.259 1.00 86.31 211 ARG A CA 1
ATOM 1489 C C . ARG A 1 211 ? -4.741 -14.810 -31.636 1.00 86.31 211 ARG A C 1
ATOM 1491 O O . ARG A 1 211 ? -4.937 -14.013 -32.544 1.00 86.31 211 ARG A O 1
ATOM 1498 N N . ASP A 1 212 ? -3.541 -14.931 -31.064 1.00 73.50 212 ASP A N 1
ATOM 1499 C CA . ASP A 1 212 ? -2.374 -14.043 -31.328 1.00 73.50 212 ASP A CA 1
ATOM 1500 C C . ASP A 1 212 ? -1.879 -13.964 -32.798 1.00 73.50 212 ASP A C 1
ATOM 1502 O O . ASP A 1 212 ? -0.921 -13.267 -33.103 1.00 73.50 212 ASP A O 1
ATOM 1506 N N . ASN A 1 213 ? -2.498 -14.684 -33.742 1.00 74.00 213 ASN A N 1
ATOM 1507 C CA . ASN A 1 213 ? -2.169 -14.644 -35.177 1.00 74.00 213 ASN A CA 1
ATOM 1508 C C . ASN A 1 213 ? -3.333 -14.154 -36.055 1.00 74.00 213 ASN A C 1
ATOM 1510 O O . ASN A 1 213 ? -3.296 -14.303 -37.279 1.00 74.00 213 ASN A O 1
ATOM 1514 N N . PHE A 1 214 ? -4.393 -13.624 -35.449 1.00 77.19 214 PHE A N 1
ATOM 1515 C CA . PHE A 1 214 ? -5.604 -13.208 -36.148 1.00 77.19 214 PHE A CA 1
ATOM 1516 C C . PHE A 1 214 ? -5.881 -11.733 -35.890 1.00 77.19 214 PHE A C 1
ATOM 1518 O O . PHE A 1 214 ? -5.607 -11.228 -34.811 1.00 77.19 214 PHE A O 1
ATOM 1525 N N . SER A 1 215 ? -6.441 -11.029 -36.874 1.00 78.50 215 SER A N 1
ATOM 1526 C CA . SER A 1 215 ? -6.803 -9.612 -36.722 1.00 78.50 215 SER A CA 1
ATOM 1527 C C . SER A 1 215 ? -7.934 -9.377 -35.717 1.00 78.50 215 SER A C 1
ATOM 1529 O O . SER A 1 215 ? -8.132 -8.243 -35.315 1.00 78.50 215 SER A O 1
ATOM 1531 N N . ASP A 1 216 ? -8.658 -10.435 -35.339 1.00 81.06 216 ASP A N 1
ATOM 1532 C CA . ASP A 1 216 ? -9.780 -10.432 -34.391 1.00 81.06 216 ASP A CA 1
ATOM 1533 C C . ASP A 1 216 ? -9.381 -10.896 -32.969 1.00 81.06 216 ASP A C 1
ATOM 1535 O O . ASP A 1 216 ? -10.241 -11.146 -32.121 1.00 81.06 216 ASP A O 1
ATOM 1539 N N . GLY A 1 217 ? -8.079 -11.064 -32.701 1.00 84.44 217 GLY A N 1
ATOM 1540 C CA . GLY A 1 217 ? -7.536 -11.340 -31.368 1.00 84.44 217 GLY A CA 1
ATOM 1541 C C . GLY A 1 217 ? -7.340 -10.060 -30.548 1.00 84.44 217 GLY A C 1
ATOM 1542 O O . GLY A 1 217 ? -7.086 -9.004 -31.117 1.00 84.44 217 GLY A O 1
ATOM 1543 N N . LEU A 1 218 ? -7.384 -10.153 -29.210 1.00 85.69 218 LEU A N 1
ATOM 1544 C CA . LEU A 1 218 ? -7.206 -9.005 -28.299 1.00 85.69 218 LEU A CA 1
ATOM 1545 C C . LEU A 1 218 ? -5.889 -8.251 -28.563 1.00 85.69 218 LEU A C 1
ATOM 1547 O O . LEU A 1 218 ? -5.839 -7.023 -28.538 1.00 85.69 218 LEU A O 1
ATOM 1551 N N . PHE A 1 219 ? -4.831 -9.004 -28.859 1.00 83.06 219 PHE A N 1
ATOM 1552 C CA . PHE A 1 219 ? -3.507 -8.488 -29.198 1.00 83.06 219 PHE A CA 1
ATOM 1553 C C . PHE A 1 219 ? -3.217 -8.476 -30.711 1.00 83.06 219 PHE A C 1
ATOM 1555 O O . PHE A 1 219 ? -2.131 -8.108 -31.140 1.00 83.06 219 PHE A O 1
ATOM 1562 N N . GLY A 1 220 ? -4.194 -8.898 -31.521 1.00 76.12 220 GLY A N 1
ATOM 1563 C CA . GLY A 1 220 ? -4.135 -9.127 -32.967 1.00 76.12 220 GLY A CA 1
ATOM 1564 C C . GLY A 1 220 ? -2.908 -9.864 -33.520 1.00 76.12 220 GLY A C 1
ATOM 1565 O O . GLY A 1 220 ? -2.297 -10.676 -32.840 1.00 76.12 220 GLY A O 1
ATOM 1566 N N . ILE A 1 221 ? -2.575 -9.616 -34.800 1.00 64.81 221 ILE A N 1
ATOM 1567 C CA . ILE A 1 221 ? -1.590 -10.402 -35.591 1.00 64.81 221 ILE A CA 1
ATOM 1568 C C . ILE A 1 221 ? -0.138 -10.184 -35.134 1.00 64.81 221 ILE A C 1
ATOM 1570 O O . ILE A 1 221 ? 0.729 -11.008 -35.414 1.00 64.81 221 ILE A O 1
ATOM 1574 N N . ILE A 1 222 ? 0.142 -9.057 -34.480 1.00 56.03 222 ILE A N 1
ATOM 1575 C CA . ILE A 1 222 ? 1.494 -8.702 -34.028 1.00 56.03 222 ILE A CA 1
ATOM 1576 C C . ILE A 1 222 ? 1.806 -9.380 -32.674 1.00 56.03 222 ILE A C 1
ATOM 1578 O O . ILE A 1 222 ? 2.964 -9.404 -32.263 1.00 56.03 222 ILE A O 1
ATOM 1582 N N . GLY A 1 223 ? 0.815 -10.020 -32.034 1.00 59.41 223 GLY A N 1
ATOM 1583 C CA . GLY A 1 223 ? 0.908 -10.486 -30.650 1.00 59.41 223 GLY A CA 1
ATOM 1584 C C . GLY A 1 223 ? 0.803 -9.315 -29.667 1.00 59.41 223 GLY A C 1
ATOM 1585 O O . GLY A 1 223 ? 0.612 -8.176 -30.103 1.00 59.41 223 GLY A O 1
ATOM 1586 N N . PRO A 1 224 ? 0.881 -9.556 -28.342 1.00 55.12 224 PRO A N 1
ATOM 1587 C CA . PRO A 1 224 ? 0.888 -8.472 -27.367 1.00 55.12 224 PRO A CA 1
ATOM 1588 C C . PRO A 1 224 ? 1.961 -7.465 -27.768 1.00 55.12 224 PRO A C 1
ATOM 1590 O O . PRO A 1 224 ? 3.141 -7.796 -27.855 1.00 55.12 224 PRO A O 1
ATOM 1593 N N . LEU A 1 225 ? 1.530 -6.235 -28.051 1.00 45.88 225 LEU A N 1
ATOM 1594 C CA . LEU A 1 225 ? 2.435 -5.102 -28.097 1.00 45.88 225 LEU A CA 1
ATOM 1595 C C . LEU A 1 225 ? 2.933 -4.939 -26.666 1.00 45.88 225 LEU A C 1
ATOM 1597 O O . LEU A 1 225 ? 2.238 -4.368 -25.815 1.00 45.88 225 LEU A O 1
ATOM 1601 N N . TYR A 1 226 ? 4.089 -5.545 -26.403 1.00 47.94 226 TYR A N 1
ATOM 1602 C CA . TYR A 1 226 ? 4.976 -5.121 -25.343 1.00 47.94 226 TYR A CA 1
ATOM 1603 C C . TYR A 1 226 ? 5.426 -3.733 -25.757 1.00 47.94 226 TYR A C 1
ATOM 1605 O O . TYR A 1 226 ? 6.375 -3.557 -26.514 1.00 47.94 226 TYR A O 1
ATOM 1613 N N . ASP A 1 227 ? 4.646 -2.755 -25.327 1.00 40.41 227 ASP A N 1
ATOM 1614 C CA . ASP A 1 227 ? 5.220 -1.469 -25.015 1.00 40.41 227 ASP A CA 1
ATOM 1615 C C . ASP A 1 227 ? 6.088 -1.781 -23.792 1.00 40.41 227 ASP A C 1
ATOM 1617 O O . ASP A 1 227 ? 5.619 -1.754 -22.654 1.00 40.41 227 ASP A O 1
ATOM 1621 N N . THR A 1 228 ? 7.333 -2.226 -24.010 1.00 39.62 228 THR A N 1
ATOM 1622 C CA . THR A 1 228 ? 8.353 -1.718 -23.105 1.00 39.62 228 THR A CA 1
ATOM 1623 C C . THR A 1 228 ? 8.250 -0.237 -23.378 1.00 39.62 228 THR A C 1
ATOM 1625 O O . THR A 1 228 ? 8.548 0.219 -24.482 1.00 39.62 228 THR A O 1
ATOM 1628 N N . VAL A 1 229 ? 7.597 0.478 -22.467 1.00 38.91 229 VAL A N 1
ATOM 1629 C CA . VAL A 1 229 ? 7.588 1.924 -22.530 1.00 38.91 229 VAL A CA 1
ATOM 1630 C C . VAL A 1 229 ? 9.051 2.296 -22.288 1.00 38.91 229 VAL A C 1
ATOM 1632 O O . VAL A 1 229 ? 9.452 2.557 -21.162 1.00 38.91 229 VAL A O 1
ATOM 1635 N N . ASP A 1 230 ? 9.865 2.225 -23.345 1.00 38.28 230 ASP A N 1
ATOM 1636 C CA . ASP A 1 230 ? 11.291 2.574 -23.427 1.00 38.28 230 ASP A CA 1
ATOM 1637 C C . ASP A 1 230 ? 11.430 4.110 -23.355 1.00 38.28 230 ASP A C 1
ATOM 1639 O O . ASP A 1 230 ? 12.198 4.729 -24.084 1.00 38.28 230 ASP A O 1
ATOM 1643 N N . ASP A 1 231 ? 10.560 4.760 -22.579 1.00 44.06 231 ASP A N 1
ATOM 1644 C CA . ASP A 1 231 ? 10.349 6.201 -22.609 1.00 44.06 231 ASP A CA 1
ATOM 1645 C C . ASP A 1 231 ? 9.549 6.696 -21.385 1.00 44.06 231 ASP A C 1
ATOM 1647 O O . ASP A 1 231 ? 8.786 7.670 -21.481 1.00 44.06 231 ASP A O 1
ATOM 1651 N N . GLU A 1 232 ? 9.702 6.040 -20.230 1.00 45.19 232 GLU A N 1
ATOM 1652 C CA . GLU A 1 232 ? 9.245 6.567 -18.938 1.00 45.19 232 GLU A CA 1
ATOM 1653 C C . GLU A 1 232 ? 10.437 7.181 -18.191 1.00 45.19 232 GLU A C 1
ATOM 1655 O O . GLU A 1 232 ? 10.962 6.572 -17.259 1.00 45.19 232 GLU A O 1
ATOM 1660 N N . PRO A 1 233 ? 10.846 8.430 -18.510 1.00 52.06 233 PRO A N 1
ATOM 1661 C CA . PRO A 1 233 ? 11.485 9.222 -17.469 1.00 52.06 233 PRO A CA 1
ATOM 1662 C C . PRO A 1 233 ? 10.529 9.249 -16.273 1.00 52.06 233 PRO A C 1
ATOM 1664 O O . PRO A 1 233 ? 9.320 9.124 -16.467 1.00 52.06 233 PRO A O 1
ATOM 1667 N N . ALA A 1 234 ? 11.015 9.462 -15.049 1.00 57.19 234 ALA A N 1
ATOM 1668 C CA . ALA A 1 234 ? 10.111 9.613 -13.910 1.00 57.19 234 ALA A CA 1
ATOM 1669 C C . ALA A 1 234 ? 9.043 10.675 -14.244 1.00 57.19 234 ALA A C 1
ATOM 1671 O O . ALA A 1 234 ? 9.354 11.855 -14.434 1.00 57.19 234 ALA A O 1
ATOM 1672 N N . ILE A 1 235 ? 7.795 10.237 -14.413 1.00 59.72 235 ILE A N 1
ATOM 1673 C CA . ILE A 1 235 ? 6.687 11.089 -14.823 1.00 59.72 235 ILE A CA 1
ATOM 1674 C C . ILE A 1 235 ? 5.839 11.380 -13.593 1.00 59.72 235 ILE A C 1
ATOM 1676 O O . ILE A 1 235 ? 5.335 10.477 -12.930 1.00 59.72 235 ILE A O 1
ATOM 1680 N N . ILE A 1 236 ? 5.645 12.663 -13.304 1.00 68.69 236 ILE A N 1
ATOM 1681 C CA . ILE A 1 236 ? 4.635 13.098 -12.340 1.00 68.69 236 ILE A CA 1
ATOM 1682 C C . ILE A 1 236 ? 3.366 13.408 -13.127 1.00 68.69 236 ILE A C 1
ATOM 1684 O O . ILE A 1 236 ? 3.340 14.359 -13.913 1.00 68.69 236 ILE A O 1
ATOM 1688 N N . TYR A 1 237 ? 2.317 12.614 -12.919 1.00 68.12 237 TYR A N 1
ATOM 1689 C CA . TYR A 1 237 ? 0.963 13.019 -13.283 1.00 68.12 237 TYR A CA 1
ATOM 1690 C C . TYR A 1 237 ? 0.458 14.039 -12.263 1.00 68.12 237 TYR A C 1
ATOM 1692 O O . TYR A 1 237 ? 0.606 13.844 -11.055 1.00 68.12 237 TYR A O 1
ATOM 1700 N N . TRP A 1 238 ? -0.139 15.121 -12.743 1.00 72.94 238 TRP A N 1
ATOM 1701 C CA . TRP A 1 238 ? -0.795 16.111 -11.900 1.00 72.94 238 TRP A CA 1
ATOM 1702 C C . TRP A 1 238 ? -2.185 16.419 -12.433 1.00 72.94 238 TRP A C 1
ATOM 1704 O O . TRP A 1 238 ? -2.436 16.365 -13.636 1.00 72.94 238 TRP A O 1
ATOM 1714 N N . GLU A 1 239 ? -3.073 16.789 -11.521 1.00 73.81 239 GLU A N 1
ATOM 1715 C CA . GLU A 1 239 ? -4.445 17.179 -11.810 1.00 73.81 239 GLU A CA 1
ATOM 1716 C C . GLU A 1 239 ? -4.879 18.252 -10.815 1.00 73.81 239 GLU A C 1
ATOM 1718 O O . GLU A 1 239 ? -4.521 18.200 -9.634 1.00 73.81 239 GLU A O 1
ATOM 1723 N N . ILE A 1 240 ? -5.624 19.245 -11.296 1.00 75.50 240 ILE A N 1
ATOM 1724 C CA . ILE A 1 240 ? -6.189 20.301 -10.459 1.00 75.50 240 ILE A CA 1
ATOM 1725 C C . ILE A 1 240 ? -7.606 19.913 -10.052 1.00 75.50 240 ILE A C 1
ATOM 1727 O O . ILE A 1 240 ? -8.438 19.516 -10.869 1.00 75.50 240 ILE A O 1
ATOM 1731 N N . PHE A 1 241 ? -7.889 20.096 -8.767 1.00 74.62 241 PHE A N 1
ATOM 1732 C CA . PHE A 1 241 ? -9.207 19.893 -8.188 1.00 74.62 241 PHE A CA 1
ATOM 1733 C C . PHE A 1 241 ? -9.812 21.233 -7.774 1.00 74.62 241 PHE A C 1
ATOM 1735 O O . PHE A 1 241 ? -9.112 22.137 -7.317 1.00 74.62 241 PHE A O 1
ATOM 1742 N N . ASP A 1 242 ? -11.127 21.356 -7.919 1.00 77.25 242 ASP A N 1
ATOM 1743 C CA . ASP A 1 242 ? -11.885 22.473 -7.375 1.00 77.25 242 ASP A CA 1
ATOM 1744 C C . ASP A 1 242 ? -12.019 22.375 -5.841 1.00 77.25 242 ASP A C 1
ATOM 1746 O O . ASP A 1 242 ? -11.668 21.378 -5.203 1.00 77.25 242 ASP A O 1
ATOM 1750 N N . SER A 1 243 ? -12.589 23.411 -5.222 1.00 71.31 243 SER A N 1
ATOM 1751 C CA . SER A 1 243 ? -12.817 23.469 -3.770 1.00 71.31 243 SER A CA 1
ATOM 1752 C C . SER A 1 243 ? -13.809 22.424 -3.237 1.00 71.31 243 SER A C 1
ATOM 1754 O O . SER A 1 243 ? -13.932 22.245 -2.024 1.00 71.31 243 SER A O 1
ATOM 1756 N N . SER A 1 244 ? -14.526 21.725 -4.120 1.00 67.38 244 SER A N 1
ATOM 1757 C CA . SER A 1 244 ? -15.407 20.604 -3.779 1.00 67.38 244 SER A CA 1
ATOM 1758 C C . SER A 1 244 ? -14.719 19.242 -3.938 1.00 67.38 244 SER A C 1
ATOM 1760 O O . SER A 1 244 ? -15.328 18.224 -3.599 1.00 67.38 244 SER A O 1
ATOM 1762 N N . GLY A 1 245 ? -13.460 19.224 -4.387 1.00 65.94 245 GLY A N 1
ATOM 1763 C CA . GLY A 1 245 ? -12.673 18.020 -4.635 1.00 65.94 245 GLY A CA 1
ATOM 1764 C C . GLY A 1 245 ? -12.968 17.352 -5.979 1.00 65.94 245 GLY A C 1
ATOM 1765 O O . GLY A 1 245 ? -12.636 16.181 -6.136 1.00 65.94 245 GLY A O 1
ATOM 1766 N N . ASN A 1 246 ? -13.598 18.048 -6.931 1.00 69.81 246 ASN A N 1
ATOM 1767 C CA . ASN A 1 246 ? -13.817 17.520 -8.280 1.00 69.81 246 ASN A CA 1
ATOM 1768 C C . ASN A 1 246 ? -12.680 17.950 -9.206 1.00 69.81 246 ASN A C 1
ATOM 1770 O O . ASN A 1 246 ? -12.232 19.092 -9.136 1.00 69.81 246 ASN A O 1
ATOM 1774 N N . ALA A 1 247 ? -12.258 17.063 -10.104 1.00 67.88 247 ALA A N 1
ATOM 1775 C CA . ALA A 1 247 ? -11.308 17.400 -11.154 1.00 67.88 247 ALA A CA 1
ATOM 1776 C C . ALA A 1 247 ? -11.827 18.568 -12.007 1.00 67.88 247 ALA A C 1
ATOM 1778 O O . ALA A 1 247 ? -12.971 18.552 -12.469 1.00 67.88 247 ALA A O 1
ATOM 1779 N N . THR A 1 248 ? -10.988 19.575 -12.244 1.00 68.69 248 THR A N 1
ATOM 1780 C CA . THR A 1 248 ? -11.324 20.698 -13.136 1.00 68.69 248 THR A CA 1
ATOM 1781 C C . THR A 1 248 ? -11.148 20.339 -14.613 1.00 68.69 248 THR A C 1
ATOM 1783 O O . THR A 1 248 ? -11.562 21.104 -15.483 1.00 68.69 248 THR A O 1
ATOM 1786 N N . GLY A 1 249 ? -10.536 19.183 -14.897 1.00 52.06 249 GLY A N 1
ATOM 1787 C CA . GLY A 1 249 ? -10.124 18.757 -16.234 1.00 52.06 249 GLY A CA 1
ATOM 1788 C C . GLY A 1 249 ? -8.767 19.320 -16.667 1.00 52.06 249 GLY A C 1
ATOM 1789 O O . GLY A 1 249 ? -8.278 18.956 -17.735 1.00 52.06 249 GLY A O 1
ATOM 1790 N N . GLU A 1 250 ? -8.138 20.179 -15.857 1.00 57.62 250 GLU A N 1
ATOM 1791 C CA . GLU A 1 250 ? -6.745 20.576 -16.058 1.00 57.62 250 GLU A CA 1
ATOM 1792 C C . GLU A 1 250 ? -5.819 19.553 -15.399 1.00 57.62 250 GLU A C 1
ATOM 1794 O O . GLU A 1 250 ? -5.690 19.492 -14.175 1.00 57.62 250 GLU A O 1
ATOM 1799 N N . SER A 1 251 ? -5.178 18.744 -16.235 1.00 67.06 251 SER A N 1
ATOM 1800 C CA . SER A 1 251 ? -4.201 17.743 -15.832 1.00 67.06 251 SER A CA 1
ATOM 1801 C C . SER A 1 251 ? -3.032 17.697 -16.810 1.00 67.06 251 SER A C 1
ATOM 1803 O O . SER A 1 251 ? -3.066 18.277 -17.903 1.00 67.06 251 SER A O 1
ATOM 1805 N N . GLY A 1 252 ? -1.962 17.018 -16.420 1.00 57.12 252 GLY A N 1
ATOM 1806 C CA . GLY A 1 252 ? -0.806 16.861 -17.280 1.00 57.12 252 GLY A CA 1
ATOM 1807 C C . GLY A 1 252 ? 0.241 15.921 -16.718 1.00 57.12 252 GLY A C 1
ATOM 1808 O O . GLY A 1 252 ? 0.117 15.375 -15.627 1.00 57.12 252 GLY A O 1
ATOM 1809 N N . TYR A 1 253 ? 1.302 15.761 -17.497 1.00 62.03 253 TYR A N 1
ATOM 1810 C CA . TYR A 1 253 ? 2.444 14.929 -17.157 1.00 62.03 253 TYR A CA 1
ATOM 1811 C C . TYR A 1 253 ? 3.708 15.780 -17.168 1.00 62.03 253 TYR A C 1
ATOM 1813 O O . TYR A 1 253 ? 3.938 16.567 -18.091 1.00 62.03 253 TYR A O 1
ATOM 1821 N N . VAL A 1 254 ? 4.539 15.611 -16.148 1.00 65.19 254 VAL A N 1
ATOM 1822 C CA . VAL A 1 254 ? 5.844 16.259 -16.032 1.00 65.19 254 VAL A CA 1
ATOM 1823 C C . VAL A 1 254 ? 6.893 15.180 -16.188 1.00 65.19 254 VAL A C 1
ATOM 1825 O O . VAL A 1 254 ? 7.061 14.354 -15.299 1.00 65.19 254 VAL A O 1
ATOM 1828 N N . LYS A 1 255 ? 7.599 15.191 -17.320 1.00 63.28 255 LYS A N 1
ATOM 1829 C CA . LYS A 1 255 ? 8.781 14.346 -17.510 1.00 63.28 255 LYS A CA 1
ATOM 1830 C C . LYS A 1 255 ? 9.934 14.936 -16.702 1.00 63.28 255 LYS A C 1
ATOM 1832 O O . LYS A 1 255 ? 10.350 16.065 -16.980 1.00 63.28 255 LYS A O 1
ATOM 1837 N N . ILE A 1 256 ? 10.463 14.186 -15.746 1.00 64.56 256 ILE A N 1
ATOM 1838 C CA . ILE A 1 256 ? 11.665 14.577 -15.014 1.00 64.56 256 ILE A CA 1
ATOM 1839 C C . ILE A 1 256 ? 12.877 14.201 -15.854 1.00 64.56 256 ILE A C 1
ATOM 1841 O O . ILE A 1 256 ? 13.159 13.029 -16.062 1.00 64.56 256 ILE A O 1
ATOM 1845 N N . LYS A 1 257 ? 13.561 15.218 -16.381 1.00 53.78 257 LYS A N 1
ATOM 1846 C CA . LYS A 1 257 ? 14.709 15.046 -17.284 1.00 53.78 257 LYS A CA 1
ATOM 1847 C C . LYS A 1 257 ? 16.055 15.373 -16.646 1.00 53.78 257 LYS A C 1
ATOM 1849 O O . LYS A 1 257 ? 17.082 15.021 -17.203 1.00 53.78 257 LYS A O 1
ATOM 1854 N N . GLU A 1 258 ? 16.054 16.090 -15.526 1.00 55.59 258 GLU A N 1
ATOM 1855 C CA . GLU A 1 258 ? 17.261 16.525 -14.824 1.00 55.59 258 GLU A CA 1
ATOM 1856 C C . GLU A 1 258 ? 17.036 16.345 -13.315 1.00 55.59 258 GLU A C 1
ATOM 1858 O O . GLU A 1 258 ? 15.953 16.684 -12.832 1.00 55.59 258 GLU A O 1
ATOM 1863 N N . PRO A 1 259 ? 18.027 15.851 -12.557 1.00 52.38 259 PRO A N 1
ATOM 1864 C CA . PRO A 1 259 ? 17.870 15.442 -11.159 1.00 52.38 259 PRO A CA 1
ATOM 1865 C C . PRO A 1 259 ? 17.733 16.601 -10.159 1.00 52.38 259 PRO A C 1
ATOM 1867 O O . PRO A 1 259 ? 17.672 16.356 -8.961 1.00 52.38 259 PRO A O 1
ATOM 1870 N N . GLU A 1 260 ? 17.705 17.860 -10.603 1.00 57.66 260 GLU A N 1
ATOM 1871 C CA . GLU A 1 260 ? 17.727 19.010 -9.690 1.00 57.66 260 GLU A CA 1
ATOM 1872 C C . GLU A 1 260 ? 16.346 19.662 -9.518 1.00 57.66 260 GLU A C 1
ATOM 1874 O O . GLU A 1 260 ? 15.939 19.914 -8.385 1.00 57.66 260 GLU A O 1
ATOM 1879 N N . HIS A 1 261 ? 15.585 19.882 -10.602 1.00 62.91 261 HIS A N 1
ATOM 1880 C CA . HIS A 1 261 ? 14.297 20.582 -10.532 1.00 62.91 261 HIS A CA 1
ATOM 1881 C C . HIS A 1 261 ? 13.271 20.096 -11.566 1.00 62.91 261 HIS A C 1
ATOM 1883 O O . HIS A 1 261 ? 13.574 20.008 -12.758 1.00 62.91 261 HIS A O 1
ATOM 1889 N N . ALA A 1 262 ? 12.025 19.879 -11.133 1.00 67.38 262 ALA A N 1
ATOM 1890 C CA . ALA A 1 262 ? 10.882 19.637 -12.017 1.00 67.38 262 ALA A CA 1
ATOM 1891 C C . ALA A 1 262 ? 9.933 20.845 -12.008 1.00 67.38 262 ALA A C 1
ATOM 1893 O O . ALA A 1 262 ? 9.533 21.324 -10.948 1.00 67.38 262 ALA A O 1
ATOM 1894 N N . LEU A 1 263 ? 9.569 21.342 -13.193 1.00 71.00 263 LEU A N 1
ATOM 1895 C CA . LEU A 1 263 ? 8.730 22.531 -13.359 1.00 71.00 263 LEU A CA 1
ATOM 1896 C C . LEU A 1 263 ? 7.404 22.167 -14.026 1.00 71.00 263 LEU A C 1
ATOM 1898 O O . LEU A 1 263 ? 7.388 21.584 -15.111 1.00 71.00 263 LEU A O 1
ATOM 1902 N N . ILE A 1 264 ? 6.300 22.600 -13.423 1.00 67.94 264 ILE A N 1
ATOM 1903 C CA . ILE A 1 264 ? 4.981 22.637 -14.058 1.00 67.94 264 ILE A CA 1
ATOM 1904 C C . ILE A 1 264 ? 4.767 24.049 -14.571 1.00 67.94 264 ILE A C 1
ATOM 1906 O O . ILE A 1 264 ? 4.866 25.009 -13.807 1.00 67.94 264 ILE A O 1
ATOM 1910 N N . THR A 1 265 ? 4.472 24.187 -15.860 1.00 65.44 265 THR A N 1
ATOM 1911 C CA . THR A 1 265 ? 4.190 25.487 -16.475 1.00 65.44 265 THR A CA 1
ATOM 1912 C C . THR A 1 265 ? 2.799 25.499 -17.080 1.00 65.44 265 THR A C 1
ATOM 1914 O O . THR A 1 265 ? 2.332 24.498 -17.619 1.00 65.44 265 THR A O 1
ATOM 1917 N N . ASP A 1 266 ? 2.140 26.645 -16.982 1.00 61.47 266 ASP A N 1
ATOM 1918 C CA . ASP A 1 266 ? 0.856 26.906 -17.618 1.00 61.47 266 ASP A CA 1
ATOM 1919 C C . ASP A 1 266 ? 1.015 26.808 -19.141 1.00 61.47 266 ASP A C 1
ATOM 1921 O O . ASP A 1 266 ? 1.836 27.505 -19.745 1.00 61.47 266 ASP A O 1
ATOM 1925 N N . SER A 1 267 ? 0.220 25.945 -19.770 1.00 53.41 267 SER A N 1
ATOM 1926 C CA . SER A 1 267 ? 0.278 25.665 -21.209 1.00 53.41 267 SER A CA 1
ATOM 1927 C C . SER A 1 267 ? -0.127 26.858 -22.088 1.00 53.41 267 SER A C 1
ATOM 1929 O O . SER A 1 267 ? 0.230 26.914 -23.267 1.00 53.41 267 SER A O 1
ATOM 1931 N N . THR A 1 268 ? -0.838 27.833 -21.521 1.00 51.78 268 THR A N 1
ATOM 1932 C CA . THR A 1 268 ? -1.349 29.034 -22.188 1.00 51.78 268 THR A CA 1
ATOM 1933 C C . THR A 1 268 ? -0.464 30.256 -21.933 1.00 51.78 268 THR A C 1
ATOM 1935 O O . THR A 1 268 ? -0.257 31.065 -22.843 1.00 51.78 268 THR A O 1
ATOM 1938 N N . THR A 1 269 ? 0.066 30.416 -20.715 1.00 65.19 269 THR A N 1
ATOM 1939 C CA . THR A 1 269 ? 0.845 31.605 -20.315 1.00 65.19 269 THR A CA 1
ATOM 1940 C C . THR A 1 269 ? 2.354 31.370 -20.224 1.00 65.19 269 THR A C 1
ATOM 1942 O O . THR A 1 269 ? 3.122 32.333 -20.298 1.00 65.19 269 THR A O 1
ATOM 1945 N N . GLY A 1 270 ? 2.798 30.116 -20.099 1.00 64.81 270 GLY A N 1
ATOM 1946 C CA . GLY A 1 270 ? 4.200 29.733 -19.908 1.00 64.81 270 GLY A CA 1
ATOM 1947 C C . GLY A 1 270 ? 4.769 30.091 -18.531 1.00 64.81 270 GLY A C 1
ATOM 1948 O O . GLY A 1 270 ? 5.982 30.007 -18.338 1.00 64.81 270 GLY A O 1
ATOM 1949 N N . ALA A 1 271 ? 3.932 30.533 -17.589 1.00 70.81 271 ALA A N 1
ATOM 1950 C CA . ALA A 1 271 ? 4.342 30.820 -16.220 1.00 70.81 271 ALA A CA 1
ATOM 1951 C C . ALA A 1 271 ? 4.536 29.520 -15.426 1.00 70.81 271 ALA A C 1
ATOM 1953 O O . ALA A 1 271 ? 3.785 28.566 -15.618 1.00 70.81 271 ALA A O 1
ATOM 1954 N N . THR A 1 272 ? 5.516 29.486 -14.520 1.00 69.81 272 THR A N 1
ATOM 1955 C CA . THR A 1 272 ? 5.678 28.379 -13.568 1.00 69.81 272 THR A CA 1
ATOM 1956 C C . THR A 1 272 ? 4.496 28.357 -12.602 1.00 69.81 272 THR A C 1
ATOM 1958 O O . THR A 1 272 ? 4.256 29.342 -11.906 1.00 69.81 272 THR A O 1
ATOM 1961 N N . ILE A 1 273 ? 3.776 27.238 -12.579 1.00 67.25 273 ILE A N 1
ATOM 1962 C CA . ILE A 1 273 ? 2.675 26.946 -11.656 1.00 67.25 273 ILE A CA 1
ATOM 1963 C C . ILE A 1 273 ? 3.237 26.304 -10.384 1.00 67.25 273 ILE A C 1
ATOM 1965 O O . ILE A 1 273 ? 2.939 26.751 -9.283 1.00 67.25 273 ILE A O 1
ATOM 1969 N N . LEU A 1 274 ? 4.079 25.280 -10.543 1.00 70.19 274 LEU A N 1
ATOM 1970 C CA . LEU A 1 274 ? 4.684 24.507 -9.457 1.00 70.19 274 LEU A CA 1
ATOM 1971 C C . LEU A 1 274 ? 6.144 24.197 -9.792 1.00 70.19 274 LEU A C 1
ATOM 1973 O O . LEU A 1 274 ? 6.492 23.966 -10.951 1.00 70.19 274 LEU A O 1
ATOM 1977 N N . GLU A 1 275 ? 6.987 24.181 -8.767 1.00 74.56 275 GLU A N 1
ATOM 1978 C CA . GLU A 1 275 ? 8.399 23.816 -8.851 1.00 74.56 275 GLU A CA 1
ATOM 1979 C C . GLU A 1 275 ? 8.708 22.808 -7.747 1.00 74.56 275 GLU A C 1
ATOM 1981 O O . GLU A 1 275 ? 8.382 23.039 -6.582 1.00 74.56 275 GLU A O 1
ATOM 1986 N N . PHE A 1 276 ? 9.334 21.698 -8.123 1.00 70.00 276 PHE A N 1
ATOM 1987 C CA . PHE A 1 276 ? 9.820 20.682 -7.201 1.00 70.00 276 PHE A CA 1
ATOM 1988 C C . PHE A 1 276 ? 11.343 20.702 -7.205 1.00 70.00 276 PHE A C 1
ATOM 1990 O O . PHE A 1 276 ? 11.956 20.618 -8.268 1.00 70.00 276 PHE A O 1
ATOM 1997 N N . ASP A 1 277 ? 11.944 20.783 -6.021 1.00 70.38 277 ASP A N 1
ATOM 1998 C CA . ASP A 1 277 ? 13.343 20.419 -5.813 1.00 70.38 277 ASP A CA 1
ATOM 1999 C C . ASP A 1 277 ? 13.393 18.914 -5.541 1.00 70.38 277 ASP A C 1
ATOM 2001 O O . ASP A 1 277 ? 12.876 18.431 -4.532 1.00 70.38 277 ASP A O 1
ATOM 2005 N N . ILE A 1 278 ? 13.967 18.178 -6.484 1.00 68.50 278 ILE A N 1
ATOM 2006 C CA . ILE A 1 278 ? 14.065 16.713 -6.455 1.00 68.50 278 ILE A CA 1
ATOM 2007 C C . ILE A 1 278 ? 15.510 16.251 -6.239 1.00 68.50 278 ILE A C 1
ATOM 2009 O O . ILE A 1 278 ? 15.803 15.063 -6.337 1.00 68.50 278 ILE A O 1
ATOM 2013 N N . SER A 1 279 ? 16.406 17.176 -5.883 1.00 58.56 279 SER A N 1
ATOM 2014 C CA . SER A 1 279 ? 17.839 16.907 -5.721 1.00 58.56 279 SER A CA 1
ATOM 2015 C C . SER A 1 279 ? 18.189 15.988 -4.543 1.00 58.56 279 SER A C 1
ATOM 2017 O O . SER A 1 279 ? 19.292 15.446 -4.500 1.00 58.56 279 SER A O 1
ATOM 2019 N N . ASN A 1 280 ? 17.275 15.800 -3.581 1.00 49.00 280 ASN A N 1
ATOM 2020 C CA . ASN A 1 280 ? 17.534 15.110 -2.308 1.00 49.00 280 ASN A CA 1
ATOM 2021 C C . ASN A 1 280 ? 16.716 13.822 -2.101 1.00 49.00 280 ASN A C 1
ATOM 2023 O O . ASN A 1 280 ? 16.351 13.496 -0.970 1.00 49.00 280 ASN A O 1
ATOM 2027 N N . GLY A 1 281 ? 16.437 13.060 -3.155 1.00 53.06 281 GLY A N 1
ATOM 2028 C CA . GLY A 1 281 ? 15.798 11.756 -2.997 1.00 53.06 281 GLY A CA 1
ATOM 2029 C C . GLY A 1 281 ? 15.550 11.052 -4.316 1.00 53.06 281 GLY A C 1
ATOM 2030 O O . GLY A 1 281 ? 15.812 11.602 -5.382 1.00 53.06 281 GLY A O 1
ATOM 2031 N N . THR A 1 282 ? 15.018 9.836 -4.238 1.00 56.50 282 THR A N 1
ATOM 2032 C CA . THR A 1 282 ? 14.536 9.132 -5.422 1.00 56.50 282 THR A CA 1
ATOM 2033 C C . THR A 1 282 ? 13.022 9.093 -5.413 1.00 56.50 282 THR A C 1
ATOM 2035 O O . THR A 1 282 ? 12.403 8.717 -4.417 1.00 56.50 282 THR A O 1
ATOM 2038 N N . LEU A 1 283 ? 12.420 9.490 -6.530 1.00 61.28 283 LEU A N 1
ATOM 2039 C CA . LEU A 1 283 ? 10.993 9.317 -6.727 1.00 61.28 283 LEU A CA 1
ATOM 2040 C C . LEU A 1 283 ? 10.697 7.850 -7.014 1.00 61.28 283 LEU A C 1
ATOM 2042 O O . LEU A 1 283 ? 11.433 7.176 -7.737 1.00 61.28 283 LEU A O 1
ATOM 2046 N N . ILE A 1 284 ? 9.616 7.370 -6.416 1.00 62.72 284 ILE A N 1
ATOM 2047 C CA . ILE A 1 284 ? 9.127 6.009 -6.584 1.00 62.72 284 ILE A CA 1
ATOM 2048 C C . ILE A 1 284 ? 7.704 6.112 -7.109 1.00 62.72 284 ILE A C 1
ATOM 2050 O O . ILE A 1 284 ? 6.914 6.921 -6.608 1.00 62.72 284 ILE A O 1
ATOM 2054 N N . ALA A 1 285 ? 7.391 5.316 -8.129 1.00 59.75 285 ALA A N 1
ATOM 2055 C CA . ALA A 1 285 ? 6.055 5.255 -8.697 1.00 59.75 285 ALA A CA 1
ATOM 2056 C C . ALA A 1 285 ? 5.012 4.896 -7.620 1.00 59.75 285 ALA A C 1
ATOM 2058 O O . ALA A 1 285 ? 5.291 4.185 -6.655 1.00 59.75 285 ALA A O 1
ATOM 2059 N N . GLY A 1 286 ? 3.798 5.429 -7.771 1.00 56.75 286 GLY A N 1
ATOM 2060 C CA . GLY A 1 286 ? 2.685 5.188 -6.846 1.00 56.75 286 GLY A CA 1
ATOM 2061 C C . GLY A 1 286 ? 2.609 6.133 -5.642 1.00 56.75 286 GLY A C 1
ATOM 2062 O O . GLY A 1 286 ? 1.603 6.120 -4.933 1.00 56.75 286 GLY A O 1
ATOM 2063 N N . ASN A 1 287 ? 3.606 6.995 -5.425 1.00 65.56 287 ASN A N 1
ATOM 2064 C CA . ASN A 1 287 ? 3.499 8.065 -4.433 1.00 65.56 287 ASN A CA 1
ATOM 2065 C C . ASN A 1 287 ? 2.533 9.155 -4.925 1.00 65.56 287 ASN A C 1
ATOM 2067 O O . ASN A 1 287 ? 2.600 9.584 -6.075 1.00 65.56 287 ASN A O 1
ATOM 2071 N N . THR A 1 288 ? 1.639 9.613 -4.047 1.00 68.31 288 THR A N 1
ATOM 2072 C CA . THR A 1 288 ? 0.689 10.699 -4.334 1.00 68.31 288 THR A CA 1
ATOM 2073 C C . THR A 1 288 ? 0.988 11.885 -3.430 1.00 68.31 288 THR A C 1
ATOM 2075 O O . THR A 1 288 ? 1.169 11.710 -2.229 1.00 68.31 288 THR A O 1
ATOM 2078 N N . LEU A 1 289 ? 1.005 13.084 -4.008 1.00 74.88 289 LEU A N 1
ATOM 2079 C CA . LEU A 1 289 ? 1.171 14.348 -3.300 1.00 74.88 289 LEU A CA 1
ATOM 2080 C C . LEU A 1 289 ? -0.051 15.226 -3.573 1.00 74.88 289 LEU A C 1
ATOM 2082 O O . LEU A 1 289 ? -0.397 15.454 -4.731 1.00 74.88 289 LEU A O 1
ATOM 2086 N N . ARG A 1 290 ? -0.683 15.757 -2.523 1.00 78.81 290 ARG A N 1
ATOM 2087 C CA . ARG A 1 290 ? -1.754 16.758 -2.649 1.00 78.81 290 ARG A CA 1
ATOM 2088 C C . ARG A 1 290 ? -1.275 18.087 -2.084 1.00 78.81 290 ARG A C 1
ATOM 2090 O O . ARG A 1 290 ? -0.738 18.112 -0.983 1.00 78.81 290 ARG A O 1
ATOM 2097 N N . ILE A 1 291 ? -1.467 19.179 -2.820 1.00 83.00 291 ILE A N 1
ATOM 2098 C CA . ILE A 1 291 ? -1.134 20.538 -2.376 1.00 83.00 291 ILE A CA 1
ATOM 2099 C C . ILE A 1 291 ? -2.396 21.382 -2.498 1.00 83.00 291 ILE A C 1
ATOM 2101 O O . ILE A 1 291 ? -2.960 21.497 -3.584 1.00 83.00 291 ILE A O 1
ATOM 2105 N N . ASN A 1 292 ? -2.825 21.980 -1.391 1.00 87.38 292 ASN A N 1
ATOM 2106 C CA . ASN A 1 292 ? -3.942 22.916 -1.400 1.00 87.38 292 ASN A CA 1
ATOM 2107 C C . ASN A 1 292 ? -3.437 24.339 -1.642 1.00 87.38 292 ASN A C 1
ATOM 2109 O O . ASN A 1 292 ? -2.337 24.698 -1.215 1.00 87.38 292 ASN A O 1
ATOM 2113 N N . THR A 1 293 ? -4.250 25.151 -2.315 1.00 83.56 293 THR A N 1
ATOM 2114 C CA . THR A 1 293 ? -3.945 26.553 -2.620 1.00 83.56 293 THR A CA 1
ATOM 2115 C C . THR A 1 293 ? -4.987 27.496 -2.032 1.00 83.56 293 THR A C 1
ATOM 2117 O O . THR A 1 293 ? -6.148 27.117 -1.880 1.00 83.56 293 THR A O 1
ATOM 2120 N N . ASP A 1 294 ? -4.586 28.737 -1.764 1.00 79.75 294 ASP A N 1
ATOM 2121 C CA . ASP A 1 294 ? -5.494 29.824 -1.395 1.00 79.75 294 ASP A CA 1
ATOM 2122 C C . ASP A 1 294 ? -6.249 30.409 -2.612 1.00 79.75 294 ASP A C 1
ATOM 2124 O O . ASP A 1 294 ? -6.030 30.022 -3.763 1.00 79.75 294 ASP A O 1
ATOM 2128 N N . ASP A 1 295 ? -7.115 31.401 -2.367 1.00 75.88 295 ASP A N 1
ATOM 2129 C CA . ASP A 1 295 ? -7.884 32.115 -3.404 1.00 75.88 295 ASP A CA 1
ATOM 2130 C C . ASP A 1 295 ? -7.009 32.846 -4.446 1.00 75.88 295 ASP A C 1
ATOM 2132 O O . ASP A 1 295 ? -7.509 33.289 -5.486 1.00 75.88 295 ASP A O 1
ATOM 2136 N N . SER A 1 296 ? -5.714 33.026 -4.168 1.00 75.94 296 SER A N 1
ATOM 2137 C CA . SER A 1 296 ? -4.742 33.630 -5.084 1.00 75.94 296 SER A CA 1
ATOM 2138 C C . SER A 1 296 ? -3.956 32.599 -5.901 1.00 75.94 296 SER A C 1
ATOM 2140 O O . SER A 1 296 ? -3.175 32.993 -6.771 1.00 75.94 296 SER A O 1
ATOM 2142 N N . GLY A 1 297 ? -4.185 31.304 -5.658 1.00 72.25 297 GLY A N 1
ATOM 2143 C CA . GLY A 1 297 ? -3.465 30.196 -6.281 1.00 72.25 297 GLY A CA 1
ATOM 2144 C C . GLY A 1 297 ? -2.091 29.928 -5.660 1.00 72.25 297 GLY A C 1
ATOM 2145 O O . GLY A 1 297 ? -1.299 29.193 -6.245 1.00 72.25 297 GLY A O 1
ATOM 2146 N N . ALA A 1 298 ? -1.779 30.518 -4.502 1.00 80.19 298 ALA A N 1
ATOM 2147 C CA . ALA A 1 298 ? -0.548 30.229 -3.772 1.00 80.19 298 ALA A CA 1
ATOM 2148 C C . ALA A 1 298 ? -0.735 28.985 -2.895 1.00 80.19 298 ALA A C 1
ATOM 2150 O O . ALA A 1 298 ? -1.799 28.805 -2.311 1.00 80.19 298 ALA A O 1
ATOM 2151 N N . ALA A 1 299 ? 0.292 28.137 -2.778 1.00 81.69 299 ALA A N 1
ATOM 2152 C CA . ALA A 1 299 ? 0.249 26.972 -1.892 1.00 81.69 299 ALA A CA 1
ATOM 2153 C C . ALA A 1 299 ? -0.023 27.398 -0.437 1.00 81.69 299 ALA A C 1
ATOM 2155 O O . ALA A 1 299 ? 0.691 28.238 0.114 1.00 81.69 299 ALA A O 1
ATOM 2156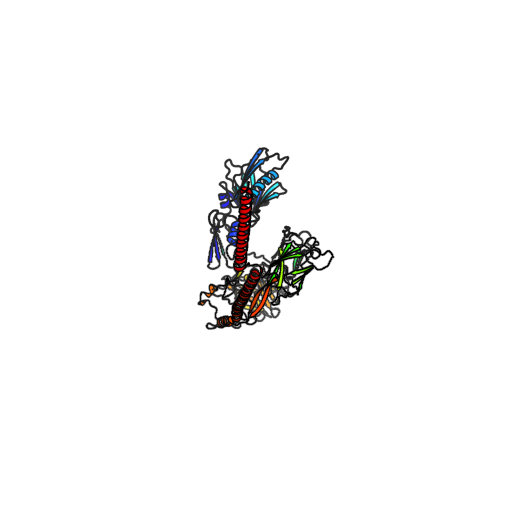 N N . ASP A 1 300 ? -1.038 26.796 0.176 1.00 86.06 300 ASP A N 1
ATOM 2157 C CA . ASP A 1 300 ? -1.541 27.129 1.509 1.00 86.06 300 ASP A CA 1
ATOM 2158 C C . ASP A 1 300 ? -1.732 25.841 2.325 1.00 86.06 300 ASP A C 1
ATOM 2160 O O . ASP A 1 300 ? -2.839 25.340 2.533 1.00 86.06 300 ASP A O 1
ATOM 2164 N N . ILE A 1 301 ? -0.596 25.259 2.717 1.00 84.44 301 ILE A N 1
ATOM 2165 C CA . ILE A 1 301 ? -0.496 23.973 3.420 1.00 84.44 301 ILE A CA 1
ATOM 2166 C C . ILE A 1 301 ? -0.990 24.125 4.865 1.00 84.44 301 ILE A C 1
ATOM 2168 O O . ILE A 1 301 ? -0.757 25.154 5.505 1.00 84.44 301 ILE A O 1
ATOM 2172 N N . LEU A 1 302 ? -1.640 23.081 5.388 1.00 89.25 302 LEU A N 1
ATOM 2173 C CA . LEU A 1 302 ? -2.083 23.013 6.779 1.00 89.25 302 LEU A CA 1
ATOM 2174 C C . LEU A 1 302 ? -0.914 23.252 7.745 1.00 89.25 302 LEU A C 1
ATOM 2176 O O . LEU A 1 302 ? 0.079 22.529 7.730 1.00 89.25 302 LEU A O 1
ATOM 2180 N N . GLN A 1 303 ? -1.062 24.239 8.624 1.00 88.50 303 GLN A N 1
ATOM 2181 C CA . GLN A 1 303 ? -0.089 24.564 9.661 1.00 88.50 303 GLN A CA 1
ATOM 2182 C C . GLN A 1 303 ? -0.735 24.473 11.035 1.00 88.50 303 GLN A C 1
ATOM 2184 O O . GLN A 1 303 ? -1.836 24.984 11.268 1.00 88.50 303 GLN A O 1
ATOM 2189 N N . GLY A 1 304 ? -0.027 23.852 11.971 1.00 89.69 304 GLY A N 1
ATOM 2190 C CA . GLY A 1 304 ? -0.488 23.758 13.340 1.00 89.69 304 GLY A CA 1
ATOM 2191 C C . GLY A 1 304 ? 0.431 22.953 14.242 1.00 89.69 304 GLY A C 1
ATOM 2192 O O . GLY A 1 304 ? 1.514 22.507 13.861 1.00 89.69 304 GLY A O 1
ATOM 2193 N N . SER A 1 305 ? -0.024 22.764 15.474 1.00 92.00 305 SER A N 1
ATOM 2194 C CA . SER A 1 305 ? 0.692 21.993 16.4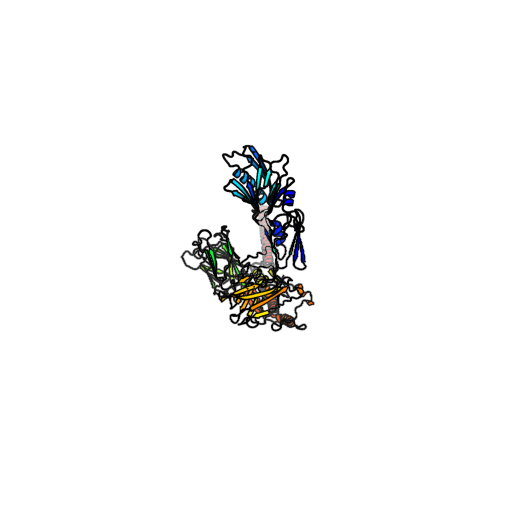81 1.00 92.00 305 SER A CA 1
ATOM 2195 C C . SER A 1 305 ? -0.254 21.224 17.391 1.00 92.00 305 SER A C 1
ATOM 2197 O O . SER A 1 305 ? -1.391 21.635 17.640 1.00 92.00 305 SER A O 1
ATOM 2199 N N . VAL A 1 306 ? 0.249 20.113 17.921 1.00 95.50 306 VAL A N 1
ATOM 2200 C CA . VAL A 1 306 ? -0.460 19.272 18.882 1.00 95.50 306 VAL A CA 1
ATOM 2201 C C . VAL A 1 306 ? 0.245 19.327 20.230 1.00 95.50 306 VAL A C 1
ATOM 2203 O O . VAL A 1 306 ? 1.461 19.165 20.340 1.00 95.50 306 VAL A O 1
ATOM 2206 N N . THR A 1 307 ? -0.533 19.559 21.282 1.00 93.56 307 THR A N 1
ATOM 2207 C CA . THR A 1 307 ? -0.068 19.524 22.673 1.00 93.56 307 THR A CA 1
ATOM 2208 C C . THR A 1 307 ? -1.021 18.694 23.531 1.00 93.56 307 THR A C 1
ATOM 2210 O O . THR A 1 307 ? -2.089 18.300 23.072 1.00 93.56 307 THR A O 1
ATOM 2213 N N . GLY A 1 308 ? -0.652 18.416 24.782 1.00 92.00 308 GLY A N 1
ATOM 2214 C CA . GLY A 1 308 ? -1.445 17.559 25.671 1.00 92.00 308 GLY A CA 1
ATOM 2215 C C . GLY A 1 308 ? -1.034 16.088 25.602 1.00 92.00 308 GLY A C 1
ATOM 2216 O O . GLY A 1 308 ? 0.063 15.772 25.142 1.00 92.00 308 GLY A O 1
ATOM 2217 N N . MET A 1 309 ? -1.895 15.218 26.132 1.00 91.62 309 MET A N 1
ATOM 2218 C CA . MET A 1 309 ? -1.705 13.765 26.170 1.00 91.62 309 MET A CA 1
ATOM 2219 C C . MET A 1 309 ? -2.982 13.105 25.661 1.00 91.62 309 MET A C 1
ATOM 2221 O O . MET A 1 309 ? -4.053 13.333 26.225 1.00 91.62 309 MET A O 1
ATOM 2225 N N . ALA A 1 310 ? -2.855 12.322 24.599 1.00 91.56 310 ALA A N 1
ATOM 2226 C CA . ALA A 1 310 ? -3.924 11.530 24.023 1.00 91.56 310 ALA A CA 1
ATOM 2227 C C . ALA A 1 310 ? -4.361 10.398 24.963 1.00 91.56 310 ALA A C 1
ATOM 2229 O O . ALA A 1 310 ? -3.564 9.895 25.760 1.00 91.56 310 ALA A O 1
ATOM 2230 N N . ALA A 1 311 ? -5.629 9.990 24.871 1.00 87.56 311 ALA A N 1
ATOM 2231 C CA . ALA A 1 311 ? -6.129 8.828 25.601 1.00 87.56 311 ALA A CA 1
ATOM 2232 C C . ALA A 1 311 ? -5.689 7.499 24.963 1.00 87.56 311 ALA A C 1
ATOM 2234 O O . ALA A 1 311 ? -5.514 6.520 25.693 1.00 87.56 311 ALA A O 1
ATOM 2235 N N . SER A 1 312 ? -5.501 7.462 23.638 1.00 89.31 312 SER A N 1
ATOM 2236 C CA . SER A 1 312 ? -4.834 6.369 22.921 1.00 89.31 312 SER A CA 1
ATOM 2237 C C . SER A 1 312 ? -3.334 6.659 22.825 1.00 89.31 312 SER A C 1
ATOM 2239 O O . SER A 1 312 ? -2.936 7.794 22.575 1.00 89.31 312 SER A O 1
ATOM 2241 N N . VAL A 1 313 ? -2.503 5.643 23.054 1.00 90.31 313 VAL A N 1
ATOM 2242 C CA . VAL A 1 313 ? -1.032 5.742 23.099 1.00 90.31 313 VAL A CA 1
ATOM 2243 C C . VAL A 1 313 ? -0.406 4.737 22.129 1.00 90.31 313 VAL A C 1
ATOM 2245 O O . VAL A 1 313 ? -1.033 3.709 21.836 1.00 90.31 313 VAL A O 1
ATOM 2248 N N . ASP A 1 314 ? 0.813 5.013 21.646 1.00 87.44 314 ASP A N 1
ATOM 2249 C CA . ASP A 1 314 ? 1.459 4.262 20.547 1.00 87.44 314 ASP A CA 1
ATOM 2250 C C . ASP A 1 314 ? 0.486 3.990 19.389 1.00 87.44 314 ASP A C 1
ATOM 2252 O O . ASP A 1 314 ? 0.274 2.852 18.959 1.00 87.44 314 ASP A O 1
ATOM 2256 N N . ASP A 1 315 ? -0.203 5.043 18.962 1.00 88.56 315 ASP A N 1
ATOM 2257 C CA . ASP A 1 315 ? -1.304 5.004 18.010 1.00 88.56 315 ASP A CA 1
ATOM 2258 C C . ASP A 1 315 ? -1.145 6.130 16.983 1.00 88.56 315 ASP A C 1
ATOM 2260 O O . ASP A 1 315 ? -0.470 7.137 17.229 1.00 88.56 315 ASP A O 1
ATOM 2264 N N . THR A 1 316 ? -1.789 5.962 15.836 1.00 90.56 316 THR A N 1
ATOM 2265 C CA . THR A 1 316 ? -1.874 6.972 14.787 1.00 90.56 316 THR A CA 1
ATOM 2266 C C . THR A 1 316 ? -3.329 7.383 14.637 1.00 90.56 316 THR A C 1
ATOM 2268 O O . THR A 1 316 ? -4.168 6.636 14.135 1.00 90.56 316 THR A O 1
ATOM 2271 N N . TYR A 1 317 ? -3.621 8.608 15.059 1.00 93.50 317 TYR A N 1
ATOM 2272 C CA . TYR A 1 317 ? -4.907 9.239 14.817 1.00 93.50 317 TYR A CA 1
ATOM 2273 C C . TYR A 1 317 ? -4.966 9.685 13.363 1.00 93.50 317 TYR A C 1
ATOM 2275 O O . TYR A 1 317 ? -4.080 10.400 12.894 1.00 93.50 317 TYR A O 1
ATOM 2283 N N . GLU A 1 318 ? -6.034 9.307 12.675 1.00 94.44 318 GLU A N 1
ATOM 2284 C CA . GLU A 1 318 ? -6.319 9.746 11.314 1.00 94.44 318 GLU A CA 1
ATOM 2285 C C . GLU A 1 318 ? -7.476 10.737 11.334 1.00 94.44 318 GLU A C 1
ATOM 2287 O O . GLU A 1 318 ? -8.534 10.451 11.899 1.00 94.44 318 GLU A O 1
ATOM 2292 N N . PHE A 1 319 ? -7.276 11.886 10.696 1.00 95.19 319 PHE A N 1
ATOM 2293 C CA . PHE A 1 319 ? -8.246 12.964 10.577 1.00 95.19 319 PHE A CA 1
ATOM 2294 C C . PHE A 1 319 ? -8.631 13.132 9.112 1.00 95.19 319 PHE A C 1
ATOM 2296 O O . PHE A 1 319 ? -7.783 13.460 8.291 1.00 95.19 319 PHE A O 1
ATOM 2303 N N . THR A 1 320 ? -9.905 12.932 8.787 1.00 93.81 320 THR A N 1
ATOM 2304 C CA . THR A 1 320 ? -10.461 13.079 7.438 1.00 93.81 320 THR A CA 1
ATOM 2305 C C . THR A 1 320 ? -11.375 14.297 7.366 1.00 93.81 320 THR A C 1
ATOM 2307 O O . THR A 1 320 ? -12.351 14.417 8.112 1.00 93.81 320 THR A O 1
ATOM 2310 N N . VAL A 1 321 ? -11.097 15.207 6.438 1.00 92.31 321 VAL A N 1
ATOM 2311 C CA . VAL A 1 321 ? -11.894 16.417 6.216 1.00 92.31 321 VAL A CA 1
ATOM 2312 C C . VAL A 1 321 ? -13.187 16.064 5.481 1.00 92.31 321 VAL A C 1
ATOM 2314 O O . VAL A 1 321 ? -13.183 15.618 4.333 1.00 92.31 321 VAL A O 1
ATOM 2317 N N . ILE A 1 322 ? -14.325 16.313 6.123 1.00 93.00 322 ILE A N 1
ATOM 2318 C CA . ILE A 1 322 ? -15.666 16.067 5.574 1.00 93.00 322 ILE A CA 1
ATOM 2319 C C . ILE A 1 322 ? -16.208 17.308 4.855 1.00 93.00 322 ILE A C 1
ATOM 2321 O O . ILE A 1 322 ? -16.885 17.195 3.829 1.00 93.00 322 ILE A O 1
ATOM 2325 N N . SER A 1 323 ? -15.896 18.494 5.380 1.00 90.00 323 SER A N 1
ATOM 2326 C CA . SER A 1 323 ? -16.244 19.791 4.795 1.00 90.00 323 SER A CA 1
ATOM 2327 C C . SER A 1 323 ? -15.039 20.715 4.887 1.00 90.00 323 SER A C 1
ATOM 2329 O O . SER A 1 323 ? -14.570 20.958 5.993 1.00 90.00 323 SER A O 1
ATOM 2331 N N . GLY A 1 324 ? -14.550 21.197 3.743 1.00 87.25 324 GLY A N 1
ATOM 2332 C CA . GLY A 1 324 ? -13.355 22.037 3.641 1.00 87.25 324 GLY A CA 1
ATOM 2333 C C . GLY A 1 324 ? -13.597 23.532 3.880 1.00 87.25 324 GLY A C 1
ATOM 2334 O O . GLY A 1 324 ? -14.735 23.987 4.004 1.00 87.25 324 GLY A O 1
ATOM 2335 N N . GLY A 1 325 ? -12.505 24.293 3.921 1.00 87.12 325 GLY A N 1
ATOM 2336 C CA . GLY A 1 325 ? -12.460 25.744 4.077 1.00 87.12 325 GLY A CA 1
ATOM 2337 C C . GLY A 1 325 ? -11.036 26.250 4.339 1.00 87.12 325 GLY A C 1
ATOM 2338 O O . GLY A 1 325 ? -10.112 25.463 4.545 1.00 87.12 325 GLY A O 1
ATOM 2339 N N . THR A 1 326 ? -10.868 27.573 4.359 1.00 87.62 326 THR A N 1
ATOM 2340 C CA . THR A 1 326 ? -9.574 28.229 4.612 1.00 87.62 326 THR A CA 1
ATOM 2341 C C . THR A 1 326 ? -9.470 28.699 6.057 1.00 87.62 326 THR A C 1
ATOM 2343 O O . THR A 1 326 ? -10.308 29.460 6.545 1.00 87.62 326 THR A O 1
ATOM 2346 N N . LEU A 1 327 ? -8.420 28.268 6.745 1.00 87.81 327 LEU A N 1
ATOM 2347 C CA . LEU A 1 327 ? -8.148 28.609 8.134 1.00 87.81 327 LEU A CA 1
ATOM 2348 C C . LEU A 1 327 ? -7.333 29.909 8.238 1.00 87.81 327 LEU A C 1
ATOM 2350 O O . LEU A 1 327 ? -6.515 30.208 7.371 1.00 87.81 327 LEU A O 1
ATOM 2354 N N . PRO A 1 328 ? -7.498 30.695 9.315 1.00 81.19 328 PRO A N 1
ATOM 2355 C CA . PRO A 1 328 ? -8.491 30.549 10.384 1.00 81.19 328 PRO A CA 1
ATOM 2356 C C . PRO A 1 328 ? -9.823 31.273 10.093 1.00 81.19 328 PRO A C 1
ATOM 2358 O O . PRO A 1 328 ? -10.677 31.363 10.973 1.00 81.19 328 PRO A O 1
ATOM 2361 N N . ASN A 1 329 ? -9.983 31.866 8.904 1.00 79.38 329 ASN A N 1
ATOM 2362 C CA . ASN A 1 329 ? -11.098 32.759 8.562 1.00 79.38 329 ASN A CA 1
ATOM 2363 C C . ASN A 1 329 ? -12.144 32.066 7.669 1.00 79.38 329 ASN A C 1
ATOM 2365 O O . ASN A 1 329 ? -12.567 32.629 6.658 1.00 79.38 329 ASN A O 1
ATOM 2369 N N . ASN A 1 330 ? -12.539 30.841 8.005 1.00 80.81 330 ASN A N 1
ATOM 2370 C CA . ASN A 1 330 ? -13.477 30.071 7.193 1.00 80.81 330 ASN A CA 1
ATOM 2371 C C . ASN A 1 330 ? -14.897 30.664 7.241 1.00 80.81 330 ASN A C 1
ATOM 2373 O O . ASN A 1 330 ? -15.402 31.019 8.302 1.00 80.81 330 ASN A O 1
ATOM 2377 N N . GLU A 1 331 ? -15.563 30.754 6.081 1.00 78.00 331 GLU A N 1
ATOM 2378 C CA . GLU A 1 331 ? -16.942 31.271 5.985 1.00 78.00 331 GLU A CA 1
ATOM 2379 C C . GLU A 1 331 ? -17.992 30.310 6.565 1.00 78.00 331 GLU A C 1
ATOM 2381 O O . GLU A 1 331 ? -19.078 30.730 6.971 1.00 78.00 331 GLU A O 1
ATOM 2386 N N . LYS A 1 332 ? -17.686 29.010 6.556 1.00 82.81 332 LYS A N 1
ATOM 2387 C CA . LYS A 1 332 ? -18.509 27.922 7.096 1.00 82.81 332 LYS A CA 1
ATOM 2388 C C . LYS A 1 332 ? -17.645 27.023 7.956 1.00 82.81 332 LYS A C 1
ATOM 2390 O O . LYS A 1 332 ? -16.448 26.912 7.699 1.00 82.81 332 LYS A O 1
ATOM 2395 N N . ASP A 1 333 ? -18.264 26.350 8.914 1.00 88.25 333 ASP A N 1
ATOM 2396 C CA . ASP A 1 333 ? -17.562 25.425 9.797 1.00 88.25 333 ASP A CA 1
ATOM 2397 C C . ASP A 1 333 ? -16.921 24.290 8.988 1.00 88.25 333 ASP A C 1
ATOM 2399 O O . ASP A 1 333 ? -17.562 23.648 8.146 1.00 88.25 333 ASP A O 1
ATOM 2403 N N . ILE A 1 334 ? -15.630 24.068 9.233 1.00 90.69 334 ILE A N 1
ATOM 2404 C CA . ILE A 1 334 ? -14.895 22.938 8.663 1.00 90.69 334 ILE A CA 1
ATOM 2405 C C . ILE A 1 334 ? -15.187 21.738 9.555 1.00 90.69 334 ILE A C 1
ATOM 2407 O O . ILE A 1 334 ? -14.982 21.800 10.765 1.00 90.69 334 ILE A O 1
ATOM 2411 N N . VAL A 1 335 ? -15.667 20.647 8.967 1.00 93.50 335 VAL A N 1
ATOM 2412 C CA . VAL A 1 335 ? -16.011 19.429 9.711 1.00 93.50 335 VAL A CA 1
ATOM 2413 C C . VAL A 1 335 ? -14.955 18.380 9.423 1.00 93.50 335 VAL A C 1
ATOM 2415 O O . VAL A 1 335 ? -14.712 18.058 8.259 1.00 93.50 335 VAL A O 1
ATOM 2418 N N . ILE A 1 336 ? -14.348 17.839 10.474 1.00 95.94 336 ILE A N 1
ATOM 2419 C CA . ILE A 1 336 ? -13.303 16.819 10.391 1.00 95.94 336 ILE A CA 1
ATOM 2420 C C . ILE A 1 336 ? -13.749 15.619 11.218 1.00 95.94 336 ILE A C 1
ATOM 2422 O O . ILE A 1 336 ? -14.093 15.758 12.392 1.00 95.94 336 ILE A O 1
ATOM 2426 N N . GLU A 1 337 ? -13.746 14.442 10.608 1.00 97.38 337 GLU A N 1
ATOM 2427 C CA . GLU A 1 337 ? -13.907 13.174 11.310 1.00 97.38 337 GLU A CA 1
ATOM 2428 C C . GLU A 1 337 ? -12.530 12.664 11.727 1.00 97.38 337 GLU A C 1
ATOM 2430 O O . GLU A 1 337 ? -11.568 12.791 10.977 1.00 97.38 337 GLU A O 1
ATOM 2435 N N . TRP A 1 338 ? -12.416 12.103 12.922 1.00 95.69 338 TRP A N 1
ATOM 2436 C CA . TRP A 1 338 ? -11.185 11.488 13.393 1.00 95.69 338 TRP A CA 1
ATOM 2437 C C . TRP A 1 338 ? -11.441 10.067 13.871 1.00 95.69 338 TRP A C 1
ATOM 2439 O O . TRP A 1 338 ? -12.519 9.753 14.388 1.00 95.69 338 TRP A O 1
ATOM 2449 N N . ARG A 1 339 ? -10.430 9.215 13.724 1.00 94.06 339 ARG A N 1
ATOM 2450 C CA . ARG A 1 339 ? -10.412 7.842 14.232 1.00 94.06 339 ARG A CA 1
ATOM 2451 C C . ARG A 1 339 ? -9.068 7.512 14.866 1.00 94.06 339 ARG A C 1
ATOM 2453 O O . ARG A 1 339 ? -8.041 8.049 14.462 1.00 94.06 339 ARG A O 1
ATOM 2460 N N . SER A 1 340 ? -9.102 6.615 15.836 1.00 90.12 340 SER A N 1
ATOM 2461 C CA . SER A 1 340 ? -7.950 6.003 16.494 1.00 90.12 340 SER A CA 1
ATOM 2462 C C . SER A 1 340 ? -8.240 4.517 16.731 1.00 90.12 340 SER A C 1
ATOM 2464 O O . SER A 1 340 ? -9.326 4.029 16.397 1.00 90.12 340 SER A O 1
ATOM 2466 N N . GLU A 1 341 ? -7.307 3.783 17.338 1.00 84.31 341 GLU A N 1
ATOM 2467 C CA . GLU A 1 341 ? -7.508 2.379 17.720 1.00 84.31 341 GLU A CA 1
ATOM 2468 C C . GLU A 1 341 ? -8.715 2.195 18.660 1.00 84.31 341 GLU A C 1
ATOM 2470 O O . GLU A 1 341 ? -9.389 1.161 18.643 1.00 84.31 341 GLU A O 1
ATOM 2475 N N . THR A 1 342 ? -9.017 3.203 19.482 1.00 80.81 342 THR A N 1
ATOM 2476 C CA . THR A 1 342 ? -10.011 3.097 20.562 1.00 80.81 342 THR A CA 1
ATOM 2477 C C . THR A 1 342 ? -11.211 4.015 20.434 1.00 80.81 342 THR A C 1
ATOM 2479 O O . THR A 1 342 ? -12.200 3.831 21.154 1.00 80.81 342 THR A O 1
ATOM 2482 N N . GLY A 1 343 ? -11.155 4.985 19.528 1.00 84.31 343 GLY A N 1
ATOM 2483 C CA . GLY A 1 343 ? -12.137 6.048 19.448 1.00 84.31 343 GLY A CA 1
ATOM 2484 C C . GLY A 1 343 ? -12.371 6.535 18.031 1.00 84.31 343 GLY A C 1
ATOM 2485 O O . GLY A 1 343 ? -11.622 6.276 17.096 1.00 84.31 343 GLY A O 1
ATOM 2486 N N . SER A 1 344 ? -13.471 7.252 17.881 1.00 92.19 344 SER A N 1
ATOM 2487 C CA . SER A 1 344 ? -13.733 8.079 16.714 1.00 92.19 344 SER A CA 1
ATOM 2488 C C . SER A 1 344 ? -14.654 9.217 17.118 1.00 92.19 344 SER A C 1
ATOM 2490 O O . SER A 1 344 ? -15.344 9.149 18.143 1.00 92.19 344 SER A O 1
ATOM 2492 N N . GLY A 1 345 ? -14.670 10.272 16.321 1.00 92.31 345 GLY A N 1
ATOM 2493 C CA . GLY A 1 345 ? -15.548 11.403 16.552 1.00 92.31 345 GLY A CA 1
ATOM 2494 C C . GLY A 1 345 ? -15.449 12.437 15.451 1.00 92.31 345 GLY A C 1
ATOM 2495 O O . GLY A 1 345 ? -14.756 12.257 14.458 1.00 92.31 345 GLY A O 1
ATOM 2496 N N . THR A 1 346 ? -16.146 13.547 15.649 1.00 94.94 346 THR A N 1
ATOM 2497 C CA . THR A 1 346 ? -16.140 14.678 14.725 1.00 94.94 346 THR A CA 1
ATOM 2498 C C . THR A 1 346 ? -15.788 15.950 15.477 1.00 94.94 346 THR A C 1
ATOM 2500 O O . THR A 1 346 ? -16.257 16.158 16.599 1.00 94.94 346 THR A O 1
ATOM 2503 N N . ILE A 1 347 ? -14.989 16.807 14.855 1.00 94.69 347 ILE A N 1
ATOM 2504 C CA . ILE A 1 347 ? -14.723 18.170 15.308 1.00 94.69 347 ILE A CA 1
ATOM 2505 C C . ILE A 1 347 ? -15.221 19.163 14.264 1.00 94.69 347 ILE A C 1
ATOM 2507 O O . ILE A 1 347 ? -15.133 18.917 13.062 1.00 94.69 347 ILE A O 1
ATOM 2511 N N . GLU A 1 348 ? -15.736 20.286 14.748 1.00 92.75 348 GLU A N 1
ATOM 2512 C CA . GLU A 1 348 ? -16.158 21.418 13.930 1.00 92.75 348 GLU A CA 1
ATOM 2513 C C . GLU A 1 348 ? -15.213 22.584 14.230 1.00 92.75 348 GLU A C 1
ATOM 2515 O O . GLU A 1 348 ? -15.019 22.955 15.392 1.00 92.75 348 GLU A O 1
ATOM 2520 N N . LEU A 1 349 ? -14.570 23.120 13.193 1.00 90.75 349 LEU A N 1
ATOM 2521 C CA . LEU A 1 349 ? -13.704 24.290 13.289 1.00 90.75 349 LEU A CA 1
ATOM 2522 C C . LEU A 1 349 ? -14.519 25.521 12.888 1.00 90.75 349 LEU A C 1
ATOM 2524 O O . LEU A 1 349 ? -14.708 25.796 11.700 1.00 90.75 349 LEU A O 1
ATOM 2528 N N . GLU A 1 350 ? -15.017 26.244 13.888 1.00 85.12 350 GLU A N 1
ATOM 2529 C CA . GLU A 1 350 ? -15.718 27.515 13.690 1.00 85.12 350 GLU A CA 1
ATOM 2530 C C . GLU A 1 350 ? -14.736 28.607 13.240 1.00 85.12 350 GLU A C 1
ATOM 2532 O O . GLU A 1 350 ? -13.656 28.765 13.816 1.00 85.12 350 GLU A O 1
ATOM 2537 N N . GLY A 1 351 ? -15.117 29.379 12.221 1.00 75.62 351 GLY A N 1
ATOM 2538 C CA . GLY A 1 351 ? -14.293 30.469 11.703 1.00 75.62 351 GLY A CA 1
ATOM 2539 C C . GLY A 1 351 ? -14.100 31.595 12.713 1.00 75.62 351 GLY A C 1
ATOM 2540 O O . GLY A 1 351 ? -15.022 31.993 13.426 1.00 75.62 351 GLY A O 1
ATOM 2541 N N . ASN A 1 352 ? -12.887 32.143 12.774 1.00 75.00 352 ASN A N 1
ATOM 2542 C CA . ASN A 1 352 ? -12.578 33.212 13.716 1.00 75.00 352 ASN A CA 1
ATOM 2543 C C . ASN A 1 352 ? -13.104 34.576 13.232 1.00 75.00 352 ASN A C 1
ATOM 2545 O O . ASN A 1 352 ? -12.714 35.083 12.184 1.00 75.00 352 ASN A O 1
ATOM 2549 N N . ASP A 1 353 ? -13.872 35.265 14.086 1.00 66.38 353 ASP A N 1
ATOM 2550 C CA . ASP A 1 353 ? -14.350 36.646 13.857 1.00 66.38 353 ASP A CA 1
ATOM 2551 C C . ASP A 1 353 ? -13.221 37.701 13.793 1.00 66.38 353 ASP A C 1
ATOM 2553 O O . ASP A 1 353 ? -13.444 38.874 13.470 1.00 66.38 353 ASP A O 1
ATOM 2557 N N . LYS A 1 354 ? -11.999 37.323 14.184 1.00 67.62 354 LYS A N 1
ATOM 2558 C CA . LYS A 1 354 ? -10.820 38.192 14.217 1.00 67.62 354 LYS A CA 1
ATOM 2559 C C . LYS A 1 354 ? -9.746 37.642 13.272 1.00 67.62 354 LYS A C 1
ATOM 2561 O O . LYS A 1 354 ? -9.251 36.541 13.521 1.00 67.62 354 LYS A O 1
ATOM 2566 N N . PRO A 1 355 ? -9.314 38.427 12.268 1.00 61.59 355 PRO A N 1
ATOM 2567 C CA . PRO A 1 355 ? -8.245 38.017 11.368 1.00 61.59 355 PRO A CA 1
ATOM 2568 C C . PRO A 1 355 ? -6.957 37.672 12.128 1.00 61.59 355 PRO A C 1
ATOM 2570 O O . PRO A 1 355 ? -6.461 38.492 12.905 1.00 61.59 355 PRO A O 1
ATOM 2573 N N . GLY A 1 356 ? -6.411 36.478 11.878 1.00 63.28 356 GLY A N 1
ATOM 2574 C CA . GLY A 1 356 ? -5.100 36.040 12.380 1.00 63.28 356 GLY A CA 1
ATOM 2575 C C . GLY A 1 356 ? -5.085 35.441 13.791 1.00 63.28 356 GLY A C 1
ATOM 2576 O O . GLY A 1 356 ? -4.024 35.382 14.410 1.00 63.28 356 GLY A O 1
ATOM 2577 N N . THR A 1 357 ? -6.235 35.026 14.328 1.00 78.62 357 THR A N 1
ATOM 2578 C CA . THR A 1 357 ? -6.295 34.225 15.566 1.00 78.62 357 THR A CA 1
ATOM 2579 C C . THR A 1 357 ? -6.275 32.732 15.236 1.00 78.62 357 THR A C 1
ATOM 2581 O O . THR A 1 357 ? -6.907 32.327 14.269 1.00 78.62 357 THR A O 1
ATOM 2584 N N . GLN A 1 358 ? -5.576 31.925 16.038 1.00 85.69 358 GLN A N 1
ATOM 2585 C CA . GLN A 1 358 ? -5.518 30.463 15.888 1.00 85.69 358 GLN A CA 1
ATOM 2586 C C . GLN A 1 358 ? -6.864 29.811 16.236 1.00 85.69 358 GLN A C 1
ATOM 2588 O O . GLN A 1 358 ? -7.584 30.313 17.108 1.00 85.69 358 GLN A O 1
ATOM 2593 N N . ILE A 1 359 ? -7.185 28.684 15.601 1.00 89.06 359 ILE A N 1
ATOM 2594 C CA . ILE A 1 359 ? -8.302 27.821 16.019 1.00 89.06 359 ILE A CA 1
ATOM 2595 C C . ILE A 1 359 ? -7.748 26.738 16.940 1.00 89.06 359 ILE A C 1
ATOM 2597 O O . ILE A 1 359 ? -6.742 26.110 16.625 1.00 89.06 359 ILE A O 1
ATOM 2601 N N . ILE A 1 360 ? -8.389 26.525 18.089 1.00 91.00 360 ILE A N 1
ATOM 2602 C CA . ILE A 1 360 ? -7.944 25.555 19.093 1.00 91.00 360 ILE A CA 1
ATOM 2603 C C . ILE A 1 360 ? -9.096 24.610 19.405 1.00 91.00 360 ILE A C 1
ATOM 2605 O O . ILE A 1 360 ? -10.162 25.053 19.834 1.00 91.00 360 ILE A O 1
ATOM 2609 N N . VAL A 1 361 ? -8.861 23.311 19.249 1.00 93.38 361 VAL A N 1
ATOM 2610 C CA . VAL A 1 361 ? -9.844 22.260 19.537 1.00 93.38 361 VAL A CA 1
ATOM 2611 C C . VAL A 1 361 ? -9.228 21.162 20.386 1.00 93.38 361 VAL A C 1
ATOM 2613 O O . VAL A 1 361 ? -8.031 20.893 20.311 1.00 93.38 361 VAL A O 1
ATOM 2616 N N . ASN A 1 362 ? -10.053 20.526 21.216 1.00 93.56 362 ASN A N 1
ATOM 2617 C CA . ASN A 1 362 ? -9.621 19.396 22.027 1.00 93.56 362 ASN A CA 1
ATOM 2618 C C . ASN A 1 362 ? -10.131 18.098 21.415 1.00 93.56 362 ASN A C 1
ATOM 2620 O O . ASN A 1 362 ? -11.333 17.957 21.188 1.00 93.56 362 ASN A O 1
ATOM 2624 N N . VAL A 1 363 ? -9.222 17.157 21.197 1.00 92.12 363 VAL A N 1
ATOM 2625 C CA . VAL A 1 363 ? -9.509 15.832 20.650 1.00 92.12 363 VAL A CA 1
ATOM 2626 C C . VAL A 1 363 ? -8.874 14.812 21.570 1.00 92.12 363 VAL A C 1
ATOM 2628 O O . VAL A 1 363 ? -7.658 14.759 21.683 1.00 92.12 363 VAL A O 1
ATOM 2631 N N . ASP A 1 364 ? -9.707 14.032 22.250 1.00 89.69 364 ASP A N 1
ATOM 2632 C CA . ASP A 1 364 ? -9.269 12.862 23.016 1.00 89.69 364 ASP A CA 1
ATOM 2633 C C . ASP A 1 364 ? -8.091 13.111 23.988 1.00 89.69 364 ASP A C 1
ATOM 2635 O O . ASP A 1 364 ? -7.156 12.327 24.082 1.00 89.69 364 ASP A O 1
ATOM 2639 N N . GLY A 1 365 ? -8.107 14.252 24.691 1.00 87.69 365 GLY A N 1
ATOM 2640 C CA . GLY A 1 365 ? -7.048 14.666 25.629 1.00 87.69 365 GLY A CA 1
ATOM 2641 C C . GLY A 1 365 ? -5.918 15.501 25.008 1.00 87.69 365 GLY A C 1
ATOM 2642 O O . GLY A 1 365 ? -5.201 16.206 25.727 1.00 87.69 365 GLY A O 1
ATOM 2643 N N . MET A 1 366 ? -5.811 15.509 23.680 1.00 94.31 366 MET A N 1
ATOM 2644 C CA . MET A 1 366 ? -4.942 16.411 22.930 1.00 94.31 366 MET A CA 1
ATOM 2645 C C . MET A 1 366 ? -5.609 17.766 22.698 1.00 94.31 366 MET A C 1
ATOM 2647 O O . MET A 1 366 ? -6.832 17.882 22.608 1.00 94.31 366 MET A O 1
ATOM 2651 N N . THR A 1 367 ? -4.783 18.791 22.530 1.00 95.00 367 THR A N 1
ATOM 2652 C CA . THR A 1 367 ? -5.170 20.121 22.066 1.00 95.00 367 THR A CA 1
ATOM 2653 C C . THR A 1 367 ? -4.496 20.374 20.724 1.00 95.00 367 THR A C 1
ATOM 2655 O O . THR A 1 367 ? -3.272 20.523 20.660 1.00 95.00 367 THR A O 1
ATOM 2658 N N . LEU A 1 368 ? -5.302 20.428 19.666 1.00 95.12 368 LEU A N 1
ATOM 2659 C CA . LEU A 1 368 ? -4.874 20.755 18.311 1.00 95.12 368 LEU A CA 1
ATOM 2660 C C . LEU A 1 368 ? -5.027 22.262 18.118 1.00 95.12 368 LEU A C 1
ATOM 2662 O O . LEU A 1 368 ? -6.103 22.821 18.339 1.00 95.12 368 LEU A O 1
ATOM 2666 N N . THR A 1 369 ? -3.936 22.911 17.731 1.00 93.31 369 THR A N 1
ATOM 2667 C CA . THR A 1 369 ? -3.893 24.335 17.393 1.00 93.31 369 THR A CA 1
ATOM 2668 C C . THR A 1 369 ? -3.633 24.465 15.905 1.00 93.31 369 THR A C 1
ATOM 2670 O O . THR A 1 369 ? -2.604 23.994 15.432 1.00 93.31 369 THR A O 1
ATOM 2673 N N . PHE A 1 370 ? -4.545 25.109 15.188 1.00 91.88 370 PHE A N 1
ATOM 2674 C CA . PHE A 1 370 ? -4.425 25.395 13.765 1.00 91.88 370 PHE A CA 1
ATOM 2675 C C . PHE A 1 370 ? -4.024 26.856 13.564 1.00 91.88 370 PHE A C 1
ATOM 2677 O O . PHE A 1 370 ? -4.721 27.775 14.013 1.00 91.88 370 PHE A O 1
ATOM 2684 N N . ASP A 1 371 ? -2.892 27.049 12.895 1.00 88.69 371 ASP A N 1
ATOM 2685 C CA . ASP A 1 371 ? -2.291 28.350 12.606 1.00 88.69 371 ASP A CA 1
ATOM 2686 C C . ASP A 1 371 ? -2.793 28.934 11.279 1.00 88.69 371 ASP A C 1
ATOM 2688 O O . ASP A 1 371 ? -2.996 30.146 11.174 1.00 88.69 371 ASP A O 1
ATOM 2692 N N . GLY A 1 372 ? -3.034 28.075 10.285 1.00 88.88 372 GLY A N 1
ATOM 2693 C CA . GLY A 1 372 ? -3.480 28.452 8.945 1.00 88.88 372 GLY A CA 1
ATOM 2694 C C . GLY A 1 372 ? -3.503 27.259 7.988 1.00 88.88 372 GLY A C 1
ATOM 2695 O O . GLY A 1 372 ? -3.245 26.126 8.400 1.00 88.88 372 GLY A O 1
ATOM 2696 N N . GLY A 1 373 ? -3.817 27.528 6.724 1.00 89.44 373 GLY A N 1
ATOM 2697 C CA . GLY A 1 373 ? -3.887 26.532 5.659 1.00 89.44 373 GLY A CA 1
ATOM 2698 C C . GLY A 1 373 ? -5.296 26.343 5.108 1.00 89.44 373 GLY A C 1
ATOM 2699 O O . GLY A 1 373 ? -6.300 26.640 5.765 1.00 89.44 373 GLY A O 1
ATOM 2700 N N . THR A 1 374 ? -5.371 25.799 3.901 1.00 88.75 374 THR A N 1
ATOM 2701 C CA . THR A 1 374 ? -6.628 25.461 3.239 1.00 88.75 374 THR A CA 1
ATOM 2702 C C . THR A 1 374 ? -6.849 23.956 3.300 1.00 88.75 374 THR A C 1
ATOM 2704 O O . THR A 1 374 ? -5.953 23.173 2.991 1.00 88.75 374 THR A O 1
ATOM 2707 N N . LEU A 1 375 ? -8.048 23.550 3.720 1.00 89.06 375 LEU A N 1
ATOM 2708 C CA . LEU A 1 375 ? -8.490 22.158 3.766 1.00 89.06 375 LEU A CA 1
ATOM 2709 C C . LEU A 1 375 ? -9.616 21.948 2.759 1.00 89.06 375 LEU A C 1
ATOM 2711 O O . LEU A 1 375 ? -10.554 22.741 2.692 1.00 89.06 375 LEU A O 1
ATOM 2715 N N . VAL A 1 376 ? -9.568 20.853 2.017 1.00 87.25 376 VAL A N 1
ATOM 2716 C CA . VAL A 1 376 ? -10.578 20.453 1.039 1.00 87.25 376 VAL A CA 1
ATOM 2717 C C . VAL A 1 376 ? -11.203 19.136 1.485 1.00 87.25 376 VAL A C 1
ATOM 2719 O O . VAL A 1 376 ? -10.610 18.338 2.209 1.00 87.25 376 VAL A O 1
ATOM 2722 N N . LYS A 1 377 ? -12.448 18.893 1.071 1.00 87.56 377 LYS A N 1
ATOM 2723 C CA . LYS A 1 377 ? -13.119 17.621 1.340 1.00 87.56 377 LYS A CA 1
ATOM 2724 C C . LYS A 1 377 ? -12.258 16.441 0.857 1.00 87.56 377 LYS A C 1
ATOM 2726 O O . LYS A 1 377 ? -11.765 16.439 -0.272 1.00 87.56 377 LYS A O 1
ATOM 2731 N N . GLY A 1 378 ? -12.127 15.433 1.714 1.00 84.88 378 GLY A N 1
ATOM 2732 C CA . GLY A 1 378 ? -11.332 14.231 1.474 1.00 84.88 378 GLY A CA 1
ATOM 2733 C C . GLY A 1 378 ? -9.856 14.360 1.849 1.00 84.88 378 GLY A C 1
ATOM 2734 O O . GLY A 1 378 ? -9.146 13.367 1.746 1.00 84.88 378 GLY A O 1
ATOM 2735 N N . ASP A 1 379 ? -9.385 15.531 2.285 1.00 88.06 379 ASP A N 1
ATOM 2736 C CA . ASP A 1 379 ? -8.034 15.642 2.836 1.00 88.06 379 ASP A CA 1
ATOM 2737 C C . ASP A 1 379 ? -7.876 14.797 4.090 1.00 88.06 379 ASP A C 1
ATOM 2739 O O . ASP A 1 379 ? -8.797 14.693 4.905 1.00 88.06 379 ASP A O 1
ATOM 2743 N N . VAL A 1 380 ? -6.680 14.233 4.245 1.00 89.19 380 VAL A N 1
ATOM 2744 C CA . VAL A 1 380 ? -6.306 13.437 5.407 1.00 89.19 380 VAL A CA 1
ATOM 2745 C C . VAL A 1 380 ? -5.031 13.998 6.023 1.00 89.19 380 VAL A C 1
ATOM 2747 O O . VAL A 1 380 ? -4.104 14.402 5.317 1.00 89.19 380 VAL A O 1
ATOM 2750 N N . PHE A 1 381 ? -4.985 14.030 7.349 1.00 91.69 381 PHE A N 1
ATOM 2751 C CA . PHE A 1 381 ? -3.762 14.267 8.108 1.00 91.69 381 PHE A CA 1
ATOM 2752 C C . PHE A 1 381 ? -3.723 13.366 9.343 1.00 91.69 381 PHE A C 1
ATOM 2754 O O . PHE A 1 381 ? -4.748 12.842 9.788 1.00 91.69 381 PHE A O 1
ATOM 2761 N N . TYR A 1 382 ? -2.530 13.187 9.893 1.00 91.88 382 TYR A N 1
ATOM 2762 C CA . TYR A 1 382 ? -2.237 12.232 10.945 1.00 91.88 382 TYR A CA 1
ATOM 2763 C C . TYR A 1 382 ? -1.592 12.899 12.154 1.00 91.88 382 TYR A C 1
ATOM 2765 O O . TYR A 1 382 ? -0.863 13.890 12.044 1.00 91.88 382 TYR A O 1
ATOM 2773 N N . VAL A 1 383 ? -1.846 12.308 13.319 1.00 93.75 383 VAL A N 1
ATOM 2774 C CA . VAL A 1 383 ? -1.110 12.574 14.557 1.00 93.75 383 VAL A CA 1
ATOM 2775 C C . VAL A 1 383 ? -0.701 11.238 15.149 1.00 93.75 383 VAL A C 1
ATOM 2777 O O . VAL A 1 383 ? -1.550 10.462 15.581 1.00 93.75 383 VAL A O 1
ATOM 2780 N N . THR A 1 384 ? 0.601 10.982 15.196 1.00 92.12 384 THR A N 1
ATOM 2781 C CA . THR A 1 384 ? 1.149 9.781 15.834 1.00 92.12 384 THR A CA 1
ATOM 2782 C C . THR A 1 384 ? 1.560 10.104 17.263 1.00 92.12 384 THR A C 1
ATOM 2784 O O . THR A 1 384 ? 2.170 11.145 17.514 1.00 92.12 384 THR A O 1
ATOM 2787 N N . THR A 1 385 ? 1.225 9.236 18.210 1.00 92.56 385 THR A N 1
ATOM 2788 C CA . THR A 1 385 ? 1.513 9.423 19.638 1.00 92.56 385 THR A CA 1
ATOM 2789 C C . THR A 1 385 ? 2.523 8.402 20.139 1.00 92.56 385 THR A C 1
ATOM 2791 O O . THR A 1 385 ? 2.491 7.260 19.696 1.00 92.56 385 THR A O 1
ATOM 2794 N N . ASP A 1 386 ? 3.356 8.785 21.104 1.00 90.25 386 ASP A N 1
ATOM 2795 C CA . ASP A 1 386 ? 4.258 7.865 21.806 1.00 90.25 386 ASP A CA 1
ATOM 2796 C C . ASP A 1 386 ? 3.548 7.041 22.904 1.00 90.25 386 ASP A C 1
ATOM 2798 O O . ASP A 1 386 ? 2.342 7.184 23.141 1.00 90.25 386 ASP A O 1
ATOM 2802 N N . GLU A 1 387 ? 4.319 6.216 23.617 1.00 87.56 387 GLU A N 1
ATOM 2803 C CA . GLU A 1 387 ? 3.889 5.369 24.743 1.00 87.56 387 GLU A CA 1
ATOM 2804 C C . GLU A 1 387 ? 3.215 6.154 25.890 1.00 87.56 387 GLU A C 1
ATOM 2806 O O . GLU A 1 387 ? 2.492 5.587 26.713 1.00 87.56 387 GLU A O 1
ATOM 2811 N N . ASN A 1 388 ? 3.433 7.476 25.950 1.00 88.25 388 ASN A N 1
ATOM 2812 C CA . ASN A 1 388 ? 2.868 8.389 26.944 1.00 88.25 388 ASN A CA 1
ATOM 2813 C C . ASN A 1 388 ? 1.707 9.232 26.380 1.00 88.25 388 ASN A C 1
ATOM 2815 O O . ASN A 1 388 ? 1.230 10.149 27.058 1.00 88.25 388 ASN A O 1
ATOM 2819 N N . GLY A 1 389 ? 1.270 8.964 25.146 1.00 88.38 389 GLY A N 1
ATOM 2820 C CA . GLY A 1 389 ? 0.198 9.692 24.465 1.00 88.38 389 GLY A CA 1
ATOM 2821 C C . GLY A 1 389 ? 0.609 11.074 23.970 1.00 88.38 389 GLY A C 1
ATOM 2822 O O . GLY A 1 389 ? -0.246 11.897 23.642 1.00 88.38 389 GLY A O 1
ATOM 2823 N N . LYS A 1 390 ? 1.904 11.391 23.946 1.00 93.44 390 LYS A N 1
ATOM 2824 C CA . LYS A 1 390 ? 2.383 12.677 23.444 1.00 93.44 390 LYS A CA 1
ATOM 2825 C C . LYS A 1 390 ? 2.565 12.591 21.931 1.00 93.44 390 LYS A C 1
ATOM 2827 O O . LYS A 1 390 ? 3.182 11.656 21.434 1.00 93.44 390 LYS A O 1
ATOM 2832 N N . ALA A 1 391 ? 2.087 13.605 21.211 1.00 93.75 391 ALA A N 1
ATOM 2833 C CA . ALA A 1 391 ? 2.299 13.707 19.772 1.00 93.75 391 ALA A CA 1
ATOM 2834 C C . ALA A 1 391 ? 3.801 13.706 19.418 1.00 93.75 391 ALA A C 1
ATOM 2836 O O . ALA A 1 391 ? 4.593 14.482 19.975 1.00 93.75 391 ALA A O 1
ATOM 2837 N N . VAL A 1 392 ? 4.171 12.832 18.487 1.00 91.88 392 VAL A N 1
ATOM 2838 C CA . VAL A 1 392 ? 5.516 12.679 17.934 1.00 91.88 392 VAL A CA 1
ATOM 2839 C C . VAL A 1 392 ? 5.658 13.632 16.756 1.00 91.88 392 VAL A C 1
ATOM 2841 O O . VAL A 1 392 ? 4.803 13.682 15.876 1.00 91.88 392 VAL A O 1
ATOM 2844 N N . ALA A 1 393 ? 6.735 14.412 16.761 1.00 88.25 393 ALA A N 1
ATOM 2845 C CA . ALA A 1 393 ? 7.031 15.324 15.671 1.00 88.25 393 ALA A CA 1
ATOM 2846 C C . ALA A 1 393 ? 7.922 14.645 14.621 1.00 88.25 393 ALA A C 1
ATOM 2848 O O . ALA A 1 393 ? 8.776 13.832 14.984 1.00 88.25 393 ALA A O 1
ATOM 2849 N N . ASP A 1 394 ? 7.744 15.002 13.353 1.00 80.81 394 ASP A N 1
ATOM 2850 C CA . ASP A 1 394 ? 8.631 14.588 12.263 1.00 80.81 394 ASP A CA 1
ATOM 2851 C C . ASP A 1 394 ? 10.036 15.234 12.372 1.00 80.81 394 ASP A C 1
ATOM 2853 O O . ASP A 1 394 ? 10.362 15.944 13.335 1.00 80.81 394 ASP A O 1
ATOM 2857 N N . ALA A 1 395 ? 10.895 14.984 11.378 1.00 75.56 395 ALA A N 1
ATOM 2858 C CA . ALA A 1 395 ? 12.251 15.539 11.322 1.00 75.56 395 ALA A CA 1
ATOM 2859 C C . ALA A 1 395 ? 12.277 17.084 11.298 1.00 75.56 395 ALA A C 1
ATOM 2861 O O . ALA A 1 395 ? 13.207 17.692 11.843 1.00 75.56 395 ALA A O 1
ATOM 2862 N N . ASP A 1 396 ? 11.233 17.704 10.748 1.00 77.31 396 ASP A N 1
ATOM 2863 C CA . ASP A 1 396 ? 11.049 19.153 10.639 1.00 77.31 396 ASP A CA 1
ATOM 2864 C C . ASP A 1 396 ? 10.308 19.761 11.843 1.00 77.31 396 ASP A C 1
ATOM 2866 O O . ASP A 1 396 ? 10.177 20.983 11.962 1.00 77.31 396 ASP A O 1
ATOM 2870 N N . ARG A 1 397 ? 9.967 18.919 12.827 1.00 83.44 397 ARG A N 1
ATOM 2871 C CA . ARG A 1 397 ? 9.253 19.232 14.073 1.00 83.44 397 ARG A CA 1
ATOM 2872 C C . ARG A 1 397 ? 7.759 19.520 13.893 1.00 83.44 397 ARG A C 1
ATOM 2874 O O . ARG A 1 397 ? 7.159 20.114 14.797 1.00 83.44 397 ARG A O 1
ATOM 2881 N N . ASN A 1 398 ? 7.145 19.064 12.807 1.00 84.50 398 ASN A N 1
ATOM 2882 C CA . ASN A 1 398 ? 5.697 19.110 12.633 1.00 84.50 398 ASN A CA 1
ATOM 2883 C C . ASN A 1 398 ? 5.047 17.948 13.384 1.00 84.50 398 ASN A C 1
ATOM 2885 O O . ASN A 1 398 ? 5.481 16.803 13.304 1.00 84.50 398 ASN A O 1
ATOM 2889 N N . THR A 1 399 ? 3.998 18.253 14.145 1.00 89.88 399 THR A N 1
ATOM 2890 C CA . THR A 1 399 ? 3.206 17.248 14.888 1.00 89.88 399 THR A CA 1
ATOM 2891 C C . THR A 1 399 ? 1.896 16.893 14.185 1.00 89.88 399 THR A C 1
ATOM 2893 O O . THR A 1 399 ? 1.247 15.927 14.571 1.00 89.88 399 THR A O 1
ATOM 2896 N N . LEU A 1 400 ? 1.519 17.672 13.168 1.00 89.94 400 LEU A N 1
ATOM 2897 C CA . LEU A 1 400 ? 0.453 17.370 12.220 1.00 89.94 400 LEU A CA 1
ATOM 2898 C C . LEU A 1 400 ? 1.129 16.951 10.916 1.00 89.94 400 LEU A C 1
ATOM 2900 O O . LEU A 1 400 ? 1.814 17.772 10.312 1.00 89.94 400 LEU A O 1
ATOM 2904 N N . GLN A 1 401 ? 0.957 15.693 10.524 1.00 86.44 401 GLN A N 1
ATOM 2905 C CA . GLN A 1 401 ? 1.543 15.129 9.306 1.00 86.44 401 GLN A CA 1
ATOM 2906 C C . GLN A 1 401 ? 0.462 15.071 8.230 1.00 86.44 401 GLN A C 1
ATOM 2908 O O . GLN A 1 401 ? -0.601 14.497 8.450 1.00 86.44 401 GLN A O 1
ATOM 2913 N N . THR A 1 402 ? 0.682 15.692 7.085 1.00 81.81 402 THR A N 1
ATOM 2914 C CA . THR A 1 402 ? -0.297 15.804 5.997 1.00 81.81 402 THR A CA 1
ATOM 2915 C C . THR A 1 402 ? -0.041 14.764 4.906 1.00 81.81 402 THR A C 1
ATOM 2917 O O . THR A 1 402 ? 1.034 14.179 4.830 1.00 81.81 402 THR A O 1
ATOM 2920 N N . LEU A 1 403 ? -1.004 14.558 4.000 1.00 68.44 403 LEU A N 1
ATOM 2921 C CA . LEU A 1 403 ? -0.754 13.805 2.758 1.00 68.44 403 LEU A CA 1
ATOM 2922 C C . LEU A 1 403 ? 0.288 14.471 1.843 1.00 68.44 403 LEU A C 1
ATOM 2924 O O . LEU A 1 403 ? 0.764 13.837 0.904 1.00 68.44 403 LEU A O 1
ATOM 2928 N N . SER A 1 404 ? 0.622 15.744 2.077 1.00 65.69 404 SER A N 1
ATOM 2929 C CA . SER A 1 404 ? 1.727 16.406 1.386 1.00 65.69 404 SER A CA 1
ATOM 2930 C C . SER A 1 404 ? 3.099 15.900 1.865 1.00 65.69 404 SER A C 1
ATOM 2932 O O . SER A 1 404 ? 4.105 16.141 1.200 1.00 65.69 404 SER A O 1
ATOM 2934 N N . ASP A 1 405 ? 3.147 15.186 2.993 1.00 63.69 405 ASP A N 1
ATOM 2935 C CA . ASP A 1 405 ? 4.356 14.561 3.514 1.00 63.69 405 ASP A CA 1
ATOM 2936 C C . ASP A 1 405 ? 4.502 13.163 2.892 1.00 63.69 405 ASP A C 1
ATOM 2938 O O . ASP A 1 405 ? 3.556 12.373 2.843 1.00 63.69 405 ASP A O 1
ATOM 2942 N N . TRP A 1 406 ? 5.683 12.853 2.356 1.00 60.03 406 TRP A N 1
ATOM 2943 C CA . TRP A 1 406 ? 5.918 11.619 1.601 1.00 60.03 406 TRP A CA 1
ATOM 2944 C C . TRP A 1 406 ? 5.817 10.388 2.506 1.00 60.03 406 TRP A C 1
ATOM 2946 O O . TRP A 1 406 ? 6.590 10.244 3.452 1.00 60.03 406 TRP A O 1
ATOM 2956 N N . HIS A 1 407 ? 4.921 9.459 2.173 1.00 63.56 407 HIS A N 1
ATOM 2957 C CA . HIS A 1 407 ? 4.785 8.180 2.868 1.00 63.56 407 HIS A CA 1
ATOM 2958 C C . HIS A 1 407 ? 5.003 7.023 1.899 1.00 63.56 407 HIS A C 1
ATOM 2960 O O . HIS A 1 407 ? 4.463 7.011 0.795 1.00 63.56 407 HIS A O 1
ATOM 2966 N N . TRP A 1 408 ? 5.777 6.025 2.327 1.00 65.38 408 TRP A N 1
ATOM 2967 C CA . TRP A 1 408 ? 5.928 4.793 1.563 1.00 65.38 408 TRP A CA 1
ATOM 2968 C C . TRP A 1 408 ? 4.668 3.942 1.713 1.00 65.38 408 TRP A C 1
ATOM 2970 O O . TRP A 1 408 ? 4.243 3.620 2.823 1.00 65.38 408 TRP A O 1
ATOM 2980 N N . THR A 1 409 ? 4.094 3.539 0.587 1.00 74.12 409 THR A N 1
ATOM 2981 C CA . THR A 1 409 ? 3.108 2.461 0.535 1.00 74.12 409 THR A CA 1
ATOM 2982 C C . THR A 1 409 ? 3.824 1.110 0.440 1.00 74.12 409 THR A C 1
ATOM 2984 O O . THR A 1 409 ? 5.008 1.039 0.116 1.00 74.12 409 THR A O 1
ATOM 2987 N N . LEU A 1 410 ? 3.110 0.002 0.671 1.00 76.56 410 LEU A N 1
ATOM 2988 C CA . LEU A 1 410 ? 3.659 -1.336 0.400 1.00 76.56 410 LEU A CA 1
ATOM 2989 C C . LEU A 1 410 ? 4.087 -1.491 -1.062 1.00 76.56 410 LEU A C 1
ATOM 2991 O O . LEU A 1 410 ? 5.064 -2.178 -1.347 1.00 76.56 410 LEU A O 1
ATOM 2995 N N . LYS A 1 411 ? 3.353 -0.848 -1.979 1.00 73.69 411 LYS A N 1
ATOM 2996 C CA . LYS A 1 411 ? 3.633 -0.905 -3.411 1.00 73.69 411 LYS A CA 1
ATOM 2997 C C . LYS A 1 411 ? 4.892 -0.113 -3.749 1.00 73.69 411 LYS A C 1
ATOM 2999 O O . LYS A 1 411 ? 5.799 -0.685 -4.334 1.00 73.69 411 LYS A O 1
ATOM 3004 N N . SER A 1 412 ? 5.006 1.126 -3.270 1.00 74.88 412 SER A N 1
ATOM 3005 C CA . SER A 1 412 ? 6.225 1.918 -3.466 1.00 74.88 412 SER A CA 1
ATOM 3006 C C . SER A 1 412 ? 7.435 1.276 -2.775 1.00 74.88 412 SER A C 1
ATOM 3008 O O . SER A 1 412 ? 8.534 1.312 -3.308 1.00 74.88 412 SER A O 1
ATOM 3010 N N . PHE A 1 413 ? 7.257 0.620 -1.623 1.00 81.38 413 PHE A N 1
ATOM 3011 C CA . PHE A 1 413 ? 8.326 -0.185 -1.027 1.00 81.38 413 PHE A CA 1
ATOM 3012 C C . PHE A 1 413 ? 8.751 -1.333 -1.954 1.00 81.38 413 PHE A C 1
ATOM 3014 O O . PHE A 1 413 ? 9.945 -1.551 -2.138 1.00 81.38 413 PHE A O 1
ATOM 3021 N N . ALA A 1 414 ? 7.795 -2.082 -2.513 1.00 81.50 414 ALA A N 1
ATOM 3022 C CA . ALA A 1 414 ? 8.093 -3.207 -3.396 1.00 81.50 414 ALA A CA 1
ATOM 3023 C C . ALA A 1 414 ? 8.822 -2.743 -4.665 1.00 81.50 414 ALA A C 1
ATOM 3025 O O . ALA A 1 414 ? 9.819 -3.345 -5.054 1.00 81.50 414 ALA A O 1
ATOM 3026 N N . ASP A 1 415 ? 8.375 -1.635 -5.253 1.00 75.81 415 ASP A N 1
ATOM 3027 C CA . ASP A 1 415 ? 8.987 -1.051 -6.444 1.00 75.81 415 ASP A CA 1
ATOM 3028 C C . ASP A 1 415 ? 10.419 -0.555 -6.148 1.00 75.81 415 ASP A C 1
ATOM 3030 O O . ASP A 1 415 ? 11.346 -0.842 -6.908 1.00 75.81 415 ASP A O 1
ATOM 3034 N N . GLU A 1 416 ? 10.645 0.091 -4.998 1.00 80.19 416 GLU A N 1
ATOM 3035 C CA . GLU A 1 416 ? 11.990 0.497 -4.562 1.00 80.19 416 GLU A CA 1
ATOM 3036 C C . GLU A 1 416 ? 12.911 -0.691 -4.289 1.00 80.19 416 GLU A C 1
ATOM 3038 O O . GLU A 1 416 ? 14.097 -0.670 -4.636 1.00 80.19 416 GLU A O 1
ATOM 3043 N N . PHE A 1 417 ? 12.368 -1.732 -3.657 1.00 84.00 417 PHE A N 1
ATOM 3044 C CA . PHE A 1 417 ? 13.099 -2.962 -3.409 1.00 84.00 417 PHE A CA 1
ATOM 3045 C C . PHE A 1 417 ? 13.553 -3.580 -4.731 1.00 84.00 417 PHE A C 1
ATOM 3047 O O . PHE A 1 417 ? 14.731 -3.892 -4.863 1.00 84.00 417 PHE A O 1
ATOM 3054 N N . ASN A 1 418 ? 12.664 -3.682 -5.721 1.00 80.56 418 ASN A N 1
ATOM 3055 C CA . ASN A 1 418 ? 12.974 -4.239 -7.043 1.00 80.56 418 ASN A CA 1
ATOM 3056 C C . ASN A 1 418 ? 14.040 -3.428 -7.775 1.00 80.56 418 ASN A C 1
ATOM 3058 O O . ASN A 1 418 ? 14.940 -3.998 -8.388 1.00 80.56 418 ASN A O 1
ATOM 3062 N N . ARG A 1 419 ? 13.997 -2.099 -7.650 1.00 79.88 419 ARG A N 1
ATOM 3063 C CA . ARG A 1 419 ? 15.043 -1.232 -8.199 1.00 79.88 419 ARG A CA 1
ATOM 3064 C C . ARG A 1 419 ? 16.401 -1.466 -7.537 1.00 79.88 419 ARG A C 1
ATOM 3066 O O . ARG A 1 419 ? 17.432 -1.346 -8.192 1.00 79.88 419 ARG A O 1
ATOM 3073 N N . SER A 1 420 ? 16.409 -1.813 -6.252 1.00 83.31 420 SER A N 1
ATOM 3074 C CA . SER A 1 420 ? 17.620 -1.930 -5.429 1.00 83.31 420 SER A CA 1
ATOM 3075 C C . SER A 1 420 ? 18.157 -3.359 -5.278 1.00 83.31 420 SER A C 1
ATOM 3077 O O . SER A 1 420 ? 19.286 -3.538 -4.812 1.00 83.31 420 SER A O 1
ATOM 3079 N N . ALA A 1 421 ? 17.376 -4.379 -5.634 1.00 83.38 421 ALA A N 1
ATOM 3080 C CA . ALA A 1 421 ? 17.699 -5.782 -5.407 1.00 83.38 421 ALA A CA 1
ATOM 3081 C C . ALA A 1 421 ? 17.825 -6.551 -6.727 1.00 83.38 421 ALA A C 1
ATOM 3083 O O . ALA A 1 421 ? 16.892 -6.645 -7.513 1.00 83.38 421 ALA A O 1
ATOM 3084 N N . GLY A 1 422 ? 18.990 -7.161 -6.948 1.00 81.12 422 GLY A N 1
ATOM 3085 C CA . GLY A 1 422 ? 19.218 -8.045 -8.089 1.00 81.12 422 GLY A CA 1
ATOM 3086 C C . GLY A 1 422 ? 18.773 -9.478 -7.811 1.00 81.12 422 GLY A C 1
ATOM 3087 O O . GLY A 1 422 ? 19.205 -10.079 -6.825 1.00 81.12 422 GLY A O 1
ATOM 3088 N N . GLY A 1 423 ? 17.959 -10.043 -8.705 1.00 79.94 423 GLY A N 1
ATOM 3089 C CA . GLY A 1 423 ? 17.584 -11.461 -8.686 1.00 79.94 423 GLY A CA 1
ATOM 3090 C C . GLY A 1 423 ? 16.517 -11.848 -7.661 1.00 79.94 423 GLY A C 1
ATOM 3091 O O . GLY A 1 423 ? 16.183 -13.026 -7.541 1.00 79.94 423 GLY A O 1
ATOM 3092 N N . VAL A 1 424 ? 15.982 -10.877 -6.923 1.00 86.50 424 VAL A N 1
ATOM 3093 C CA . VAL A 1 424 ? 14.863 -11.060 -5.998 1.00 86.50 424 VAL A CA 1
ATOM 3094 C C . VAL A 1 424 ? 13.892 -9.916 -6.221 1.00 86.50 424 VAL A C 1
ATOM 3096 O O . VAL A 1 424 ? 14.289 -8.757 -6.149 1.00 86.50 424 VAL A O 1
ATOM 3099 N N . THR A 1 425 ? 12.626 -10.243 -6.431 1.00 85.38 425 THR A N 1
ATOM 3100 C CA . THR A 1 425 ? 11.538 -9.285 -6.600 1.00 85.38 425 THR A CA 1
ATOM 3101 C C . THR A 1 425 ? 10.605 -9.304 -5.398 1.00 85.38 425 THR A C 1
ATOM 3103 O O . THR A 1 425 ? 10.313 -10.361 -4.846 1.00 85.38 425 THR A O 1
ATOM 3106 N N . ALA A 1 426 ? 10.102 -8.141 -5.011 1.00 86.62 426 ALA A N 1
ATOM 3107 C CA . ALA A 1 426 ? 9.024 -7.926 -4.071 1.00 86.62 426 ALA A CA 1
ATOM 3108 C C . ALA A 1 426 ? 7.714 -7.630 -4.816 1.00 86.62 426 ALA A C 1
ATOM 3110 O O . ALA A 1 426 ? 7.692 -6.880 -5.794 1.00 86.62 426 ALA A O 1
ATOM 3111 N N . SER A 1 427 ? 6.610 -8.168 -4.305 1.00 85.44 427 SER A N 1
ATOM 3112 C CA . SER A 1 427 ? 5.245 -7.863 -4.741 1.00 85.44 427 SER A CA 1
ATOM 3113 C C . SER A 1 427 ? 4.310 -7.727 -3.538 1.00 85.44 427 SER A C 1
ATOM 3115 O O . SER A 1 427 ? 4.566 -8.258 -2.452 1.00 85.44 427 SER A O 1
ATOM 3117 N N . VAL A 1 428 ? 3.215 -6.982 -3.710 1.00 82.81 428 VAL A N 1
ATOM 3118 C CA . VAL A 1 428 ? 2.193 -6.803 -2.669 1.00 82.81 428 VAL A CA 1
ATOM 3119 C C . VAL A 1 428 ? 1.067 -7.802 -2.898 1.00 82.81 428 VAL A C 1
ATOM 3121 O O . VAL A 1 428 ? 0.466 -7.842 -3.967 1.00 82.81 428 VAL A O 1
ATOM 3124 N N . THR A 1 429 ? 0.745 -8.599 -1.883 1.00 79.06 429 THR A N 1
ATOM 3125 C CA . THR A 1 429 ? -0.354 -9.569 -1.960 1.00 79.06 429 THR A CA 1
ATOM 3126 C C . THR A 1 429 ? -1.711 -8.905 -1.702 1.00 79.06 429 THR A C 1
ATOM 3128 O O . THR A 1 429 ? -1.792 -7.878 -1.025 1.00 79.06 429 THR A O 1
ATOM 3131 N N . LYS A 1 430 ? -2.821 -9.558 -2.088 1.00 72.62 430 LYS A N 1
ATOM 3132 C CA . LYS A 1 430 ? -4.196 -9.105 -1.747 1.00 72.62 430 LYS A CA 1
ATOM 3133 C C . LYS A 1 430 ? -4.472 -8.945 -0.247 1.00 72.62 430 LYS A C 1
ATOM 3135 O O . LYS A 1 430 ? -5.515 -8.418 0.131 1.00 72.62 430 LYS A O 1
ATOM 3140 N N . LYS A 1 431 ? -3.599 -9.467 0.621 1.00 70.06 431 LYS A N 1
ATOM 3141 C CA . LYS A 1 431 ? -3.713 -9.351 2.082 1.00 70.06 431 LYS A CA 1
ATOM 3142 C C . LYS A 1 431 ? -2.905 -8.178 2.646 1.00 70.06 431 LYS A C 1
ATOM 3144 O O . LYS A 1 431 ? -2.749 -8.122 3.862 1.00 70.06 431 LYS A O 1
ATOM 3149 N N . ASN A 1 432 ? -2.396 -7.280 1.797 1.00 73.00 432 ASN A N 1
ATOM 3150 C CA . ASN A 1 432 ? -1.482 -6.200 2.178 1.00 73.00 432 ASN A CA 1
ATOM 3151 C C . ASN A 1 432 ? -0.244 -6.727 2.922 1.00 73.00 432 ASN A C 1
ATOM 3153 O O . ASN A 1 432 ? 0.193 -6.161 3.918 1.00 73.00 432 ASN A O 1
ATOM 3157 N N . THR A 1 433 ? 0.309 -7.840 2.440 1.00 80.12 433 THR A N 1
ATOM 3158 C CA . THR A 1 433 ? 1.615 -8.354 2.876 1.00 80.12 433 THR A CA 1
ATOM 3159 C C . THR A 1 433 ? 2.592 -8.282 1.716 1.00 80.12 433 THR A C 1
ATOM 3161 O O . THR A 1 433 ? 2.166 -8.223 0.562 1.00 80.12 433 THR A O 1
ATOM 3164 N N . ILE A 1 434 ? 3.886 -8.345 2.007 1.00 85.44 434 ILE A N 1
ATOM 3165 C CA . ILE A 1 434 ? 4.917 -8.398 0.968 1.00 85.44 434 ILE A CA 1
ATOM 3166 C C . ILE A 1 434 ? 5.325 -9.847 0.724 1.00 85.44 434 ILE A C 1
ATOM 3168 O O . ILE A 1 434 ? 5.558 -10.604 1.669 1.00 85.44 434 ILE A O 1
ATOM 3172 N N . LEU A 1 435 ? 5.391 -10.229 -0.547 1.00 85.25 435 LEU A N 1
ATOM 3173 C CA . LEU A 1 435 ? 5.967 -11.483 -1.012 1.00 85.25 435 LEU A CA 1
ATOM 3174 C C . LEU A 1 435 ? 7.295 -11.181 -1.701 1.00 85.25 435 LEU A C 1
ATOM 3176 O O . LEU A 1 435 ? 7.357 -10.290 -2.539 1.00 85.25 435 LEU A O 1
ATOM 3180 N N . PHE A 1 436 ? 8.330 -11.942 -1.358 1.00 86.50 436 PHE A N 1
ATOM 3181 C CA . PHE A 1 436 ? 9.603 -11.923 -2.067 1.00 86.50 436 PHE A CA 1
ATOM 3182 C C . PHE A 1 436 ? 9.748 -13.205 -2.881 1.00 86.50 436 PHE A C 1
ATOM 3184 O O . PHE A 1 436 ? 9.466 -14.289 -2.366 1.00 86.50 436 PHE A O 1
ATOM 3191 N N . ASP A 1 437 ? 10.210 -13.092 -4.119 1.00 86.25 437 ASP A N 1
ATOM 3192 C CA . ASP A 1 437 ? 10.420 -14.227 -5.013 1.00 86.25 437 ASP A CA 1
ATOM 3193 C C . ASP A 1 437 ? 11.679 -14.045 -5.864 1.00 86.25 437 ASP A C 1
ATOM 3195 O O . ASP A 1 437 ? 12.193 -12.939 -6.001 1.00 86.25 437 ASP A O 1
ATOM 3199 N N . THR A 1 438 ? 12.199 -15.136 -6.409 1.00 85.56 438 THR A N 1
ATOM 3200 C CA . THR A 1 438 ? 13.320 -15.136 -7.362 1.00 85.56 438 THR A CA 1
ATOM 3201 C C . THR A 1 438 ? 12.791 -15.356 -8.775 1.00 85.56 438 THR A C 1
ATOM 3203 O O . THR A 1 438 ? 11.907 -16.188 -8.960 1.00 85.56 438 THR A O 1
ATOM 3206 N N . HIS A 1 439 ? 13.361 -14.690 -9.780 1.00 74.31 439 HIS A N 1
ATOM 3207 C CA . HIS A 1 439 ? 12.956 -14.841 -11.185 1.00 74.31 439 HIS A CA 1
ATOM 3208 C C . HIS A 1 439 ? 14.158 -15.142 -12.099 1.00 74.31 439 HIS A C 1
ATOM 3210 O O . HIS A 1 439 ? 15.306 -14.873 -11.743 1.00 74.31 439 HIS A O 1
ATOM 3216 N N . ASP A 1 440 ? 13.888 -15.734 -13.268 1.00 69.69 440 ASP A N 1
ATOM 3217 C CA . ASP A 1 440 ? 14.904 -16.208 -14.228 1.00 69.69 440 ASP A CA 1
ATOM 3218 C C . ASP A 1 440 ? 15.479 -15.095 -15.130 1.00 69.69 440 ASP A C 1
ATOM 3220 O O . ASP A 1 440 ? 16.505 -15.283 -15.791 1.00 69.69 440 ASP A O 1
ATOM 3224 N N . ASP A 1 441 ? 14.822 -13.935 -15.163 1.00 69.00 441 ASP A N 1
ATOM 3225 C CA . ASP A 1 441 ? 15.157 -12.851 -16.094 1.00 69.00 441 ASP A CA 1
ATOM 3226 C C . ASP A 1 441 ? 16.302 -11.957 -15.584 1.00 69.00 441 ASP A C 1
ATOM 3228 O O . ASP A 1 441 ? 16.844 -11.150 -16.331 1.00 69.00 441 ASP A O 1
ATOM 3232 N N . TYR A 1 442 ? 16.755 -12.133 -14.339 1.00 82.19 442 TYR A N 1
ATOM 3233 C CA . TYR A 1 442 ? 17.856 -11.349 -13.783 1.00 82.19 442 TYR A CA 1
ATOM 3234 C C . TYR A 1 442 ? 19.213 -11.687 -14.419 1.00 82.19 442 TYR A C 1
ATOM 3236 O O . TYR A 1 442 ? 19.678 -12.832 -14.386 1.00 82.19 442 TYR A O 1
ATOM 3244 N N . CYS A 1 443 ? 19.919 -10.665 -14.905 1.00 86.94 443 CYS A N 1
ATOM 3245 C CA . CYS A 1 443 ? 21.283 -10.767 -15.409 1.00 86.94 443 CYS A CA 1
ATOM 3246 C C . CYS A 1 443 ? 22.307 -10.170 -14.433 1.00 86.94 443 CYS A C 1
ATOM 3248 O O . CYS A 1 443 ? 22.254 -9.002 -14.061 1.00 86.94 443 CYS A O 1
ATOM 3250 N N . ALA A 1 444 ? 23.320 -10.955 -14.063 1.00 89.06 444 ALA A N 1
ATOM 3251 C CA . ALA A 1 444 ? 24.435 -10.474 -13.251 1.00 89.06 444 ALA A CA 1
ATOM 3252 C C . ALA A 1 444 ? 25.565 -9.912 -14.127 1.00 89.06 444 ALA A C 1
ATOM 3254 O O . ALA A 1 444 ? 25.894 -10.478 -15.176 1.00 89.06 444 ALA A O 1
ATOM 3255 N N . ILE A 1 445 ? 26.222 -8.851 -13.649 1.00 92.44 445 ILE A N 1
ATOM 3256 C CA . ILE A 1 445 ? 27.440 -8.316 -14.267 1.00 92.44 445 ILE A CA 1
ATOM 3257 C C . ILE A 1 445 ? 28.609 -9.269 -13.985 1.00 92.44 445 ILE A C 1
ATOM 3259 O O . ILE A 1 445 ? 29.021 -9.474 -12.842 1.00 92.44 445 ILE A O 1
ATOM 3263 N N . GLU A 1 446 ? 29.193 -9.825 -15.041 1.00 93.00 446 GLU A N 1
ATOM 3264 C CA . GLU A 1 446 ? 30.315 -10.756 -14.979 1.00 93.00 446 GLU A CA 1
ATOM 3265 C C . GLU A 1 446 ? 31.476 -10.349 -15.896 1.00 93.00 446 GLU A C 1
ATOM 3267 O O . GLU A 1 446 ? 31.391 -9.445 -16.722 1.00 93.00 446 GLU A O 1
ATOM 3272 N N . ASN A 1 447 ? 32.611 -11.040 -15.738 1.00 91.56 447 ASN A N 1
ATOM 3273 C CA . ASN A 1 447 ? 33.791 -10.932 -16.607 1.00 91.56 447 ASN A CA 1
ATOM 3274 C C . ASN A 1 447 ? 34.308 -9.503 -16.825 1.00 91.56 447 ASN A C 1
ATOM 3276 O O . ASN A 1 447 ? 34.908 -9.199 -17.858 1.00 91.56 447 ASN A O 1
ATOM 3280 N N . VAL A 1 448 ? 34.168 -8.652 -15.805 1.00 93.31 448 VAL A N 1
ATOM 3281 C CA . VAL A 1 448 ? 34.657 -7.277 -15.852 1.00 93.31 448 VAL A CA 1
ATOM 3282 C C . VAL A 1 448 ? 36.170 -7.267 -16.087 1.00 93.31 448 VAL A C 1
ATOM 3284 O O . VAL A 1 448 ? 36.984 -7.787 -15.305 1.00 93.31 448 VAL A O 1
ATOM 3287 N N . THR A 1 449 ? 36.575 -6.669 -17.197 1.00 91.75 449 THR A N 1
ATOM 3288 C CA . THR A 1 449 ? 37.962 -6.499 -17.619 1.00 91.75 449 THR A CA 1
ATOM 3289 C C . THR A 1 449 ? 38.204 -5.056 -18.019 1.00 91.75 449 THR A C 1
ATOM 3291 O O . THR A 1 449 ? 37.302 -4.352 -18.445 1.00 91.75 449 THR A O 1
ATOM 3294 N N . CYS A 1 450 ? 39.438 -4.594 -17.860 1.00 89.88 450 CYS A N 1
ATOM 3295 C CA . CYS A 1 450 ? 39.829 -3.272 -18.319 1.00 89.88 450 CYS A CA 1
ATOM 3296 C C . CYS A 1 450 ? 41.190 -3.357 -19.001 1.00 89.88 450 CYS A C 1
ATOM 3298 O O . CYS A 1 450 ? 42.077 -4.104 -18.568 1.00 89.88 450 CYS A O 1
ATOM 3300 N N . LEU A 1 451 ? 41.362 -2.576 -20.057 1.00 89.31 451 LEU A N 1
ATOM 3301 C CA . LEU A 1 451 ? 42.598 -2.483 -20.818 1.00 89.31 451 LEU A CA 1
ATOM 3302 C C . LEU A 1 451 ? 42.875 -1.013 -21.086 1.00 89.31 451 LEU A C 1
ATOM 3304 O O . LEU A 1 451 ? 42.119 -0.370 -21.803 1.00 89.31 451 LEU A O 1
ATOM 3308 N N . GLY A 1 452 ? 43.960 -0.470 -20.544 1.00 85.81 452 GLY A N 1
ATOM 3309 C CA . GLY A 1 452 ? 44.271 0.937 -20.747 1.00 85.81 452 GLY A CA 1
ATOM 3310 C C . GLY A 1 452 ? 45.542 1.395 -20.050 1.00 85.81 452 GLY A C 1
ATOM 3311 O O . GLY A 1 452 ? 46.368 0.599 -19.598 1.00 85.81 452 GLY A O 1
ATOM 3312 N N . SER A 1 453 ? 45.712 2.712 -20.012 1.00 79.69 453 SER A N 1
ATOM 3313 C CA . SER A 1 453 ? 46.829 3.395 -19.358 1.00 79.69 453 SER A CA 1
ATOM 3314 C C . SER A 1 453 ? 46.332 4.645 -18.630 1.00 79.69 453 SER A C 1
ATOM 3316 O O . SER A 1 453 ? 45.194 5.060 -18.827 1.00 79.69 453 SER A O 1
ATOM 3318 N N . ASN A 1 454 ? 47.176 5.247 -17.785 1.00 84.06 454 ASN A N 1
ATOM 3319 C CA . ASN A 1 454 ? 46.879 6.495 -17.067 1.00 84.06 454 ASN A CA 1
ATOM 3320 C C . ASN A 1 454 ? 45.518 6.475 -16.337 1.00 84.06 454 ASN A C 1
ATOM 3322 O O . ASN A 1 454 ? 44.629 7.281 -16.625 1.00 84.06 454 ASN A O 1
ATOM 3326 N N . ASN A 1 455 ? 45.418 5.559 -15.366 1.00 85.19 455 ASN A N 1
ATOM 3327 C CA . ASN A 1 455 ? 44.295 5.343 -14.444 1.00 85.19 455 ASN A CA 1
ATOM 3328 C C . ASN A 1 455 ? 43.088 4.559 -15.012 1.00 85.19 455 ASN A C 1
ATOM 3330 O O . ASN A 1 455 ? 42.094 4.396 -14.313 1.00 85.19 455 ASN A O 1
ATOM 3334 N N . ILE A 1 456 ? 43.160 4.017 -16.237 1.00 84.69 456 ILE A N 1
ATOM 3335 C CA . ILE A 1 456 ? 42.209 2.986 -16.706 1.00 84.69 456 ILE A CA 1
ATOM 3336 C C . ILE A 1 456 ? 42.745 1.608 -16.297 1.00 84.69 456 ILE A C 1
ATOM 3338 O O . ILE A 1 456 ? 43.410 0.922 -17.078 1.00 84.69 456 ILE A O 1
ATOM 3342 N N . ASP A 1 457 ? 42.507 1.227 -15.043 1.00 85.00 457 ASP A N 1
ATOM 3343 C CA . ASP A 1 457 ? 42.884 -0.074 -14.492 1.00 85.00 457 ASP A CA 1
ATOM 3344 C C . ASP A 1 457 ? 41.898 -0.555 -13.411 1.00 85.00 457 ASP A C 1
ATOM 3346 O O . ASP A 1 457 ? 41.175 0.246 -12.827 1.00 85.00 457 ASP A O 1
ATOM 3350 N N . LYS A 1 458 ? 41.884 -1.870 -13.127 1.00 83.12 458 LYS A N 1
ATOM 3351 C CA . LYS A 1 458 ? 40.884 -2.543 -12.267 1.00 83.12 458 LYS A CA 1
ATOM 3352 C C . LYS A 1 458 ? 40.799 -2.011 -10.836 1.00 83.12 458 LYS A C 1
ATOM 3354 O O . LYS A 1 458 ? 39.894 -2.407 -10.118 1.00 83.12 458 LYS A O 1
ATOM 3359 N N . LYS A 1 459 ? 41.781 -1.231 -10.381 1.00 87.12 459 LYS A N 1
ATOM 3360 C CA . LYS A 1 459 ? 41.813 -0.703 -9.012 1.00 87.12 459 LYS A CA 1
ATOM 3361 C C . LYS A 1 459 ? 41.297 0.724 -8.910 1.00 87.12 459 LYS A C 1
ATOM 3363 O O . LYS A 1 459 ? 41.245 1.231 -7.801 1.00 87.12 459 LYS A O 1
ATOM 3368 N N . ASN A 1 460 ? 41.038 1.378 -10.038 1.00 89.06 460 ASN A N 1
ATOM 3369 C CA . ASN A 1 460 ? 40.706 2.795 -10.085 1.00 89.06 460 ASN A CA 1
ATOM 3370 C C . ASN A 1 460 ? 39.260 3.046 -10.525 1.00 89.06 460 ASN A C 1
ATOM 3372 O O . ASN A 1 460 ? 38.905 4.202 -10.711 1.00 89.06 460 ASN A O 1
ATOM 3376 N N . PHE A 1 461 ? 38.454 2.001 -10.725 1.00 91.06 461 PHE A N 1
ATOM 3377 C CA . PHE A 1 461 ? 37.034 2.157 -11.007 1.00 91.06 461 PHE A CA 1
ATOM 3378 C C . PHE A 1 461 ? 36.182 1.221 -10.161 1.00 91.06 461 PHE A C 1
ATOM 3380 O O . PHE A 1 461 ? 36.615 0.118 -9.814 1.00 91.06 461 PHE A O 1
ATOM 3387 N N . GLU A 1 462 ? 34.965 1.669 -9.896 1.00 92.19 462 GLU A N 1
ATOM 3388 C CA . GLU A 1 462 ? 33.891 0.919 -9.261 1.00 92.19 462 GLU A CA 1
ATOM 3389 C C . GLU A 1 462 ? 32.682 0.913 -10.201 1.00 92.19 462 GLU A C 1
ATOM 3391 O O . GLU A 1 462 ? 32.499 1.844 -10.988 1.00 92.19 462 GLU A O 1
ATOM 3396 N N . ILE A 1 463 ? 31.915 -0.177 -10.177 1.00 93.06 463 ILE A N 1
ATOM 3397 C CA . ILE A 1 463 ? 30.659 -0.304 -10.917 1.00 93.06 463 ILE A CA 1
ATOM 3398 C C . ILE A 1 463 ? 29.556 -0.441 -9.878 1.00 93.06 463 ILE A C 1
ATOM 3400 O O . ILE A 1 463 ? 29.575 -1.393 -9.096 1.00 93.06 463 ILE A O 1
ATOM 3404 N N . THR A 1 464 ? 28.602 0.476 -9.913 1.00 90.56 464 THR A N 1
ATOM 3405 C CA . THR A 1 464 ? 27.416 0.477 -9.059 1.00 90.56 464 THR A CA 1
ATOM 3406 C C . THR A 1 464 ? 26.200 0.249 -9.940 1.00 90.56 464 THR A C 1
ATOM 3408 O O . THR A 1 464 ? 26.039 0.928 -10.948 1.00 90.56 464 THR A O 1
ATOM 3411 N N . VAL A 1 465 ? 25.340 -0.700 -9.584 1.00 89.06 465 VAL A N 1
ATOM 3412 C CA . VAL A 1 465 ? 24.024 -0.818 -10.224 1.00 89.06 465 VAL A CA 1
ATOM 3413 C C . VAL A 1 465 ? 23.089 0.158 -9.520 1.00 89.06 465 VAL A C 1
ATOM 3415 O O . VAL A 1 465 ? 22.941 0.091 -8.301 1.00 89.06 465 VAL A O 1
ATOM 3418 N N . LEU A 1 466 ? 22.522 1.083 -10.285 1.00 82.44 466 LEU A N 1
ATOM 3419 C CA . LEU A 1 466 ? 21.554 2.080 -9.831 1.00 82.44 466 LEU A CA 1
ATOM 3420 C C . LEU A 1 466 ? 20.116 1.562 -9.963 1.00 82.44 466 LEU A C 1
ATOM 3422 O O . LEU A 1 466 ? 19.266 1.916 -9.150 1.00 82.44 466 LEU A O 1
ATOM 3426 N N . ASN A 1 467 ? 19.869 0.705 -10.958 1.00 81.81 467 ASN A N 1
ATOM 3427 C CA . ASN A 1 467 ? 18.572 0.097 -11.213 1.00 81.81 467 ASN A CA 1
ATOM 3428 C C . ASN A 1 467 ? 18.720 -1.372 -11.636 1.00 81.81 467 ASN A C 1
ATOM 3430 O O . ASN A 1 467 ? 19.152 -1.681 -12.745 1.00 81.81 467 ASN A O 1
ATOM 3434 N N . TYR A 1 468 ? 18.348 -2.292 -10.748 1.00 84.44 468 TYR A N 1
ATOM 3435 C CA . TYR A 1 468 ? 18.423 -3.726 -11.020 1.00 84.44 468 TYR A CA 1
ATOM 3436 C C . TYR A 1 468 ? 17.340 -4.233 -11.978 1.00 84.44 468 TYR A C 1
ATOM 3438 O O . TYR A 1 468 ? 17.578 -5.252 -12.627 1.00 84.44 468 TYR A O 1
ATOM 3446 N N . THR A 1 469 ? 16.210 -3.531 -12.132 1.00 80.38 469 THR A N 1
ATOM 3447 C CA . THR A 1 469 ? 15.147 -3.947 -13.067 1.00 80.38 469 THR A CA 1
ATOM 3448 C C . THR A 1 469 ? 15.532 -3.724 -14.529 1.00 80.38 469 THR A C 1
ATOM 3450 O O . THR A 1 469 ? 14.925 -4.302 -15.418 1.00 80.38 469 THR A O 1
ATOM 3453 N N . ALA A 1 470 ? 16.575 -2.937 -14.806 1.00 82.94 470 ALA A N 1
ATOM 3454 C CA . ALA A 1 470 ? 17.105 -2.765 -16.158 1.00 82.94 470 ALA A CA 1
ATOM 3455 C C . ALA A 1 470 ? 18.066 -3.893 -16.589 1.00 82.94 470 ALA A C 1
ATOM 3457 O O . ALA A 1 470 ? 18.440 -3.993 -17.761 1.00 82.94 470 ALA A O 1
ATOM 3458 N N . LEU A 1 471 ? 18.484 -4.769 -15.665 1.00 85.81 471 LEU A N 1
ATOM 3459 C CA . LEU A 1 471 ? 19.403 -5.879 -15.940 1.00 85.81 471 LEU A CA 1
ATOM 3460 C C . LEU A 1 471 ? 18.636 -7.158 -16.330 1.00 85.81 471 LEU A C 1
ATOM 3462 O O . LEU A 1 471 ? 18.856 -8.217 -15.747 1.00 85.81 471 LEU A O 1
ATOM 3466 N N . GLU A 1 472 ? 17.759 -7.071 -17.333 1.00 81.94 472 GLU A N 1
ATOM 3467 C CA . GLU A 1 472 ? 16.878 -8.178 -17.765 1.00 81.94 472 GLU A CA 1
ATOM 3468 C C . GLU A 1 472 ? 17.254 -8.803 -19.123 1.00 81.94 472 GLU A C 1
ATOM 3470 O O . GLU A 1 472 ? 16.539 -9.642 -19.671 1.00 81.94 472 GLU A O 1
ATOM 3475 N N . PHE A 1 473 ? 18.403 -8.424 -19.693 1.00 85.19 473 PHE A N 1
ATOM 3476 C CA . PHE A 1 473 ? 18.884 -8.975 -20.961 1.00 85.19 473 PHE A CA 1
ATOM 3477 C C . PHE A 1 473 ? 20.348 -9.408 -20.911 1.00 85.19 473 PHE A C 1
ATOM 3479 O O . PHE A 1 473 ? 21.198 -8.829 -20.229 1.00 85.19 473 PHE A O 1
ATOM 3486 N N . GLU A 1 474 ? 20.665 -10.425 -21.711 1.00 87.88 474 GLU A N 1
ATOM 3487 C CA . GLU A 1 474 ? 22.031 -10.909 -21.851 1.00 87.88 474 GLU A CA 1
ATOM 3488 C C . GLU A 1 474 ? 22.839 -10.051 -22.830 1.00 87.88 474 GLU A C 1
ATOM 3490 O O . GLU A 1 474 ? 22.402 -9.717 -23.936 1.00 87.88 474 GLU A O 1
ATOM 3495 N N . ALA A 1 475 ? 24.081 -9.757 -22.457 1.00 89.38 475 ALA A N 1
ATOM 3496 C CA . ALA A 1 475 ? 25.024 -9.028 -23.290 1.00 89.38 475 ALA A CA 1
ATOM 3497 C C . ALA A 1 475 ? 26.424 -9.611 -23.119 1.00 89.38 475 ALA A C 1
ATOM 3499 O O . ALA A 1 475 ? 27.038 -9.474 -22.065 1.00 89.38 475 ALA A O 1
ATOM 3500 N N . GLU A 1 476 ? 26.977 -10.232 -24.160 1.00 90.25 476 GLU A N 1
ATOM 3501 C CA . GLU A 1 476 ? 28.359 -10.712 -24.119 1.00 90.25 476 GLU A CA 1
ATOM 3502 C C . GLU A 1 476 ? 29.320 -9.680 -24.707 1.00 90.25 476 GLU A C 1
ATOM 3504 O O . GLU A 1 476 ? 29.306 -9.398 -25.906 1.00 90.25 476 GLU A O 1
ATOM 3509 N N . GLY A 1 477 ? 30.235 -9.175 -23.882 1.00 88.19 477 GLY A N 1
ATOM 3510 C CA . GLY A 1 477 ? 31.291 -8.274 -24.317 1.00 88.19 477 GLY A CA 1
ATOM 3511 C C . GLY A 1 477 ? 30.869 -6.833 -24.541 1.00 88.19 477 GLY A C 1
ATOM 3512 O O . GLY A 1 477 ? 31.442 -6.190 -25.421 1.00 88.19 477 GLY A O 1
ATOM 3513 N N . LEU A 1 478 ? 29.924 -6.336 -23.745 1.00 92.31 478 LEU A N 1
ATOM 3514 C CA . LEU A 1 478 ? 29.598 -4.918 -23.687 1.00 92.31 478 LEU A CA 1
ATOM 3515 C C . LEU A 1 478 ? 30.860 -4.131 -23.308 1.00 92.31 478 LEU A C 1
ATOM 3517 O O . LEU A 1 478 ? 31.497 -4.411 -22.290 1.00 92.31 478 LEU A O 1
ATOM 3521 N N . GLU A 1 479 ? 31.270 -3.194 -24.160 1.00 93.69 479 GLU A N 1
ATOM 3522 C CA . GLU A 1 479 ? 32.575 -2.541 -24.046 1.00 93.69 479 GLU A CA 1
ATOM 3523 C C . GLU A 1 479 ? 32.446 -1.017 -24.106 1.00 93.69 479 GLU A C 1
ATOM 3525 O O . GLU A 1 479 ? 31.924 -0.451 -25.059 1.00 93.69 479 GLU A O 1
ATOM 3530 N N . PHE A 1 480 ? 32.977 -0.336 -23.098 1.00 93.31 480 PHE A N 1
ATOM 3531 C CA . PHE A 1 480 ? 33.021 1.116 -22.977 1.00 93.31 480 PHE A CA 1
ATOM 3532 C C . PHE A 1 480 ? 34.434 1.569 -23.289 1.00 93.31 480 PHE A C 1
ATOM 3534 O O . PHE A 1 480 ? 35.373 1.249 -22.561 1.00 93.31 480 PHE A O 1
ATOM 3541 N N . VAL A 1 481 ? 34.604 2.290 -24.391 1.00 93.50 481 VAL A N 1
ATOM 3542 C CA . VAL A 1 481 ? 35.909 2.674 -24.925 1.00 93.50 481 VAL A CA 1
ATOM 3543 C C . VAL A 1 481 ? 36.113 4.168 -24.751 1.00 93.50 481 VAL A C 1
ATOM 3545 O O . VAL A 1 481 ? 35.330 4.973 -25.255 1.00 93.50 481 VAL A O 1
ATOM 3548 N N . ARG A 1 482 ? 37.211 4.543 -24.097 1.00 92.25 482 ARG A N 1
ATOM 3549 C CA . ARG A 1 482 ? 37.695 5.920 -24.045 1.00 92.25 482 ARG A CA 1
ATOM 3550 C C . ARG A 1 482 ? 38.709 6.145 -25.155 1.00 92.25 482 ARG A C 1
ATOM 3552 O O . ARG A 1 482 ? 39.760 5.499 -25.187 1.00 92.25 482 ARG A O 1
ATOM 3559 N N . THR A 1 483 ? 38.415 7.093 -26.036 1.00 89.75 483 THR A N 1
ATOM 3560 C CA . THR A 1 483 ? 39.314 7.484 -27.132 1.00 89.75 483 THR A CA 1
ATOM 3561 C C . THR A 1 483 ? 39.584 8.975 -27.120 1.00 89.75 483 THR A C 1
ATOM 3563 O O . THR A 1 483 ? 38.658 9.768 -26.939 1.00 89.75 483 THR A O 1
ATOM 3566 N N . THR A 1 484 ? 40.835 9.348 -27.375 1.00 87.44 484 THR A N 1
ATOM 3567 C CA . THR A 1 484 ? 41.251 10.736 -27.578 1.00 87.44 484 THR A CA 1
ATOM 3568 C C . THR A 1 484 ? 41.354 11.033 -29.068 1.00 87.44 484 THR A C 1
ATOM 3570 O O . THR A 1 484 ? 42.136 10.416 -29.794 1.00 87.44 484 THR A O 1
ATOM 3573 N N . ASP A 1 485 ? 40.561 11.991 -29.540 1.00 83.81 485 ASP A N 1
ATOM 3574 C CA . ASP A 1 485 ? 40.592 12.415 -30.932 1.00 83.81 485 ASP A CA 1
ATOM 3575 C C . ASP A 1 485 ? 41.930 13.102 -31.246 1.00 83.81 485 ASP A C 1
ATOM 3577 O O . ASP A 1 485 ? 42.338 14.075 -30.611 1.00 83.81 485 ASP A O 1
ATOM 3581 N N . VAL A 1 486 ? 42.631 12.581 -32.252 1.00 81.25 486 VAL A N 1
ATOM 3582 C CA . VAL A 1 486 ? 44.011 12.978 -32.578 1.00 81.25 486 VAL A CA 1
ATOM 3583 C C . VAL A 1 486 ? 44.099 14.393 -33.174 1.00 81.25 486 VAL A C 1
ATOM 3585 O O . VAL A 1 486 ? 45.189 14.961 -33.250 1.00 81.25 486 VAL A O 1
ATOM 3588 N N . ILE A 1 487 ? 42.977 14.960 -33.633 1.00 80.00 487 ILE A N 1
ATOM 3589 C CA . ILE A 1 487 ? 42.908 16.262 -34.312 1.00 80.00 487 ILE A CA 1
ATOM 3590 C C . ILE A 1 487 ? 42.454 17.353 -33.338 1.00 80.00 487 ILE A C 1
ATOM 3592 O O . ILE A 1 487 ? 43.036 18.436 -33.310 1.00 80.00 487 ILE A O 1
ATOM 3596 N N . THR A 1 488 ? 41.415 17.075 -32.555 1.00 82.50 488 THR A N 1
ATOM 3597 C CA . THR A 1 488 ? 40.805 18.021 -31.608 1.00 82.50 488 THR A CA 1
ATOM 3598 C C . THR A 1 488 ? 41.411 17.935 -30.210 1.00 82.50 488 THR A C 1
ATOM 3600 O O . THR A 1 488 ? 41.323 18.898 -29.452 1.00 82.50 488 THR A O 1
ATOM 3603 N N . GLY A 1 489 ? 42.051 16.811 -29.870 1.00 79.38 489 GLY A N 1
ATOM 3604 C CA . GLY A 1 489 ? 42.591 16.540 -28.539 1.00 79.38 489 GLY A CA 1
ATOM 3605 C C . GLY A 1 489 ? 41.521 16.262 -27.480 1.00 79.38 489 GLY A C 1
ATOM 3606 O O . GLY A 1 489 ? 41.863 16.159 -26.306 1.00 79.38 489 GLY A O 1
ATOM 3607 N N . LEU A 1 490 ? 40.245 16.167 -27.872 1.00 81.81 490 LEU A N 1
ATOM 3608 C CA . LEU A 1 490 ? 39.136 15.881 -26.967 1.00 81.81 490 LEU A CA 1
ATOM 3609 C C . LEU A 1 490 ? 39.007 14.372 -26.758 1.00 81.81 490 LEU A C 1
ATOM 3611 O O . LEU A 1 490 ? 39.032 13.599 -27.718 1.00 81.81 490 LEU A O 1
ATOM 3615 N N . SER A 1 491 ? 38.852 13.958 -25.505 1.00 83.06 491 SER A N 1
ATOM 3616 C CA . SER A 1 491 ? 38.572 12.570 -25.148 1.00 83.06 491 SER A CA 1
ATOM 3617 C C . SER A 1 491 ? 37.078 12.364 -24.921 1.00 83.06 491 SER A C 1
ATOM 3619 O O . SER A 1 491 ? 36.397 13.262 -24.436 1.00 83.06 491 SER A O 1
ATOM 3621 N N . SER A 1 492 ? 36.576 11.184 -25.278 1.00 87.81 492 SER A N 1
ATOM 3622 C CA . SER A 1 492 ? 35.195 10.779 -24.991 1.00 87.81 492 SER A CA 1
ATOM 3623 C C . SER A 1 492 ? 35.102 9.273 -24.785 1.00 87.81 492 SER A C 1
ATOM 3625 O O . SER A 1 492 ? 35.865 8.509 -25.393 1.00 87.81 492 SER A O 1
ATOM 3627 N N . TRP A 1 493 ? 34.155 8.873 -23.946 1.00 89.69 493 TRP A N 1
ATOM 3628 C CA . TRP A 1 493 ? 33.674 7.512 -23.791 1.00 89.69 493 TRP A CA 1
ATOM 3629 C C . TRP A 1 493 ? 32.601 7.199 -24.831 1.00 89.69 493 TRP A C 1
ATOM 3631 O O . TRP A 1 493 ? 31.760 8.036 -25.167 1.00 89.69 493 TRP A O 1
ATOM 3641 N N . ARG A 1 494 ? 32.652 5.981 -25.364 1.00 90.31 494 ARG A N 1
ATOM 3642 C CA . ARG A 1 494 ? 31.686 5.441 -26.321 1.00 90.31 494 ARG A CA 1
ATOM 3643 C C . ARG A 1 494 ? 31.370 4.008 -25.947 1.00 90.31 494 ARG A C 1
ATOM 3645 O O . ARG A 1 494 ? 32.277 3.265 -25.582 1.00 90.31 494 ARG A O 1
ATOM 3652 N N . VAL A 1 495 ? 30.114 3.618 -26.096 1.00 90.94 495 VAL A N 1
ATOM 3653 C CA . VAL A 1 495 ? 29.710 2.223 -25.963 1.00 90.94 495 VAL A CA 1
ATOM 3654 C C . VAL A 1 495 ? 29.885 1.509 -27.303 1.00 90.94 495 VAL A C 1
ATOM 3656 O O . VAL A 1 495 ? 29.501 2.004 -28.363 1.00 90.94 495 VAL A O 1
ATOM 3659 N N . ASN A 1 496 ? 30.519 0.350 -27.253 1.00 90.25 496 ASN A N 1
ATOM 3660 C CA . ASN A 1 496 ? 30.535 -0.650 -28.299 1.00 90.25 496 ASN A CA 1
ATOM 3661 C C . ASN A 1 496 ? 29.543 -1.729 -27.863 1.00 90.25 496 ASN A C 1
ATOM 3663 O O . ASN A 1 496 ? 29.874 -2.594 -27.048 1.00 90.25 496 ASN A O 1
ATOM 3667 N N . ASN A 1 497 ? 28.307 -1.601 -28.347 1.00 85.06 497 ASN A N 1
ATOM 3668 C CA . ASN A 1 497 ? 27.217 -2.487 -27.982 1.00 85.06 497 ASN A CA 1
ATOM 3669 C C . ASN A 1 497 ? 27.108 -3.656 -28.981 1.00 85.06 497 ASN A C 1
ATOM 3671 O O . ASN A 1 497 ? 26.790 -3.422 -30.150 1.00 85.06 497 ASN A O 1
ATOM 3675 N N . PRO A 1 498 ? 27.366 -4.907 -28.560 1.00 77.56 498 PRO A N 1
ATOM 3676 C CA . PRO A 1 498 ? 27.152 -6.082 -29.398 1.00 77.56 498 PRO A CA 1
ATOM 3677 C C . PRO A 1 498 ? 25.678 -6.522 -29.469 1.00 77.56 498 PRO A C 1
ATOM 3679 O O . PRO A 1 498 ? 25.366 -7.421 -30.252 1.00 77.56 498 PRO A O 1
ATOM 3682 N N . THR A 1 499 ? 24.788 -5.931 -28.665 1.00 72.69 499 THR A N 1
ATOM 3683 C CA . THR A 1 499 ? 23.364 -6.281 -28.593 1.00 72.69 499 THR A CA 1
ATOM 3684 C C . THR A 1 499 ? 22.507 -5.421 -29.530 1.00 72.69 499 THR A C 1
ATOM 3686 O O . THR A 1 499 ? 22.967 -4.431 -30.098 1.00 72.69 499 THR A O 1
ATOM 3689 N N . GLY A 1 500 ? 21.250 -5.827 -29.733 1.00 70.25 500 GLY A N 1
ATOM 3690 C CA . GLY A 1 500 ? 20.250 -5.035 -30.458 1.00 70.25 500 GLY A CA 1
ATOM 3691 C C . GLY A 1 500 ? 19.545 -3.975 -29.602 1.00 70.25 500 GLY A C 1
ATOM 3692 O O . GLY A 1 500 ? 18.700 -3.268 -30.140 1.00 70.25 500 GLY A O 1
ATOM 3693 N N . HIS A 1 501 ? 19.871 -3.882 -28.308 1.00 78.12 501 HIS A N 1
ATOM 3694 C CA . HIS A 1 501 ? 19.263 -2.937 -27.369 1.00 78.12 501 HIS A CA 1
ATOM 3695 C C . HIS A 1 501 ? 19.871 -1.535 -27.516 1.00 78.12 501 HIS A C 1
ATOM 3697 O O . HIS A 1 501 ? 21.015 -1.376 -27.957 1.00 78.12 501 HIS A O 1
ATOM 3703 N N . THR A 1 502 ? 19.115 -0.508 -27.147 1.00 81.12 502 THR A N 1
ATOM 3704 C CA . THR A 1 502 ? 19.613 0.870 -27.118 1.00 81.12 502 THR A CA 1
ATOM 3705 C C . THR A 1 502 ? 20.338 1.085 -25.795 1.00 81.12 502 THR A C 1
ATOM 3707 O O . THR A 1 502 ? 19.704 1.140 -24.760 1.00 81.12 502 THR A O 1
ATOM 3710 N N . ILE A 1 503 ? 21.671 1.174 -25.831 1.00 87.00 503 ILE A N 1
ATOM 3711 C CA . ILE A 1 503 ? 22.498 1.449 -24.647 1.00 87.00 503 ILE A CA 1
ATOM 3712 C C . ILE A 1 503 ? 23.187 2.796 -24.848 1.00 87.00 503 ILE A C 1
ATOM 3714 O O . ILE A 1 503 ? 23.814 3.017 -25.895 1.00 87.00 503 ILE A O 1
ATOM 3718 N N . ALA A 1 504 ? 23.114 3.677 -23.854 1.00 85.69 504 ALA A N 1
ATOM 3719 C CA . ALA A 1 504 ? 23.672 5.024 -23.909 1.00 85.69 504 ALA A CA 1
ATOM 3720 C C . ALA A 1 504 ? 24.614 5.323 -22.729 1.00 85.69 504 ALA A C 1
ATOM 3722 O O . ALA A 1 504 ? 24.624 4.640 -21.712 1.00 85.69 504 ALA A O 1
ATOM 3723 N N . ILE A 1 505 ? 25.468 6.339 -22.902 1.00 84.44 505 ILE A N 1
ATOM 3724 C CA . ILE A 1 505 ? 26.327 6.878 -21.837 1.00 84.44 505 ILE A CA 1
ATOM 3725 C C . ILE A 1 505 ? 25.799 8.255 -21.458 1.00 84.44 505 ILE A C 1
ATOM 3727 O O . ILE A 1 505 ? 25.657 9.116 -22.336 1.00 84.44 505 ILE A O 1
ATOM 3731 N N . ILE A 1 506 ? 25.608 8.467 -20.158 1.00 76.06 506 ILE A N 1
ATOM 3732 C CA . ILE A 1 506 ? 25.082 9.697 -19.578 1.00 76.06 506 ILE A CA 1
ATOM 3733 C C . ILE A 1 506 ? 26.157 10.356 -18.691 1.00 76.06 506 ILE A C 1
ATOM 3735 O O . ILE A 1 506 ? 26.730 9.705 -17.811 1.00 76.06 506 ILE A O 1
ATOM 3739 N N . PRO A 1 507 ? 26.472 11.646 -18.907 1.00 69.69 507 PRO A N 1
ATOM 3740 C CA . PRO A 1 507 ? 26.085 12.452 -20.065 1.00 69.69 507 PRO A CA 1
ATOM 3741 C C . PRO A 1 507 ? 26.821 12.001 -21.337 1.00 69.69 507 PRO A C 1
ATOM 3743 O O . PRO A 1 507 ? 27.853 11.328 -21.274 1.00 69.69 507 PRO A O 1
ATOM 3746 N N . THR A 1 508 ? 26.333 12.413 -22.512 1.00 77.81 508 THR A N 1
ATOM 3747 C CA . THR A 1 508 ? 26.929 12.017 -23.799 1.00 77.81 508 THR A CA 1
ATOM 3748 C C . THR A 1 508 ? 28.433 12.308 -23.849 1.00 77.81 508 THR A C 1
ATOM 3750 O O . THR A 1 508 ? 28.878 13.446 -23.700 1.00 77.81 508 THR A O 1
ATOM 3753 N N . GLY A 1 509 ? 29.224 11.270 -24.127 1.00 72.94 509 GLY A N 1
ATOM 3754 C CA . GLY A 1 509 ? 30.686 11.340 -24.161 1.00 72.94 509 GLY A CA 1
ATOM 3755 C C . GLY A 1 509 ? 31.368 11.032 -22.825 1.00 72.94 509 GLY A C 1
ATOM 3756 O O . GLY A 1 509 ? 32.588 10.870 -22.830 1.00 72.94 509 GLY A O 1
ATOM 3757 N N . GLY A 1 510 ? 30.605 10.886 -21.736 1.00 77.06 510 GLY A N 1
ATOM 3758 C CA . GLY A 1 510 ? 31.055 10.508 -20.396 1.00 77.06 510 GLY A CA 1
ATOM 3759 C C . GLY A 1 510 ? 32.006 11.514 -19.743 1.00 77.06 510 GLY A C 1
ATOM 3760 O O . GLY A 1 510 ? 32.623 12.351 -20.408 1.00 77.06 510 GLY A O 1
ATOM 3761 N N . HIS A 1 511 ? 32.169 11.423 -18.423 1.00 81.69 511 HIS A N 1
ATOM 3762 C CA . HIS A 1 511 ? 33.211 12.164 -17.721 1.00 81.69 511 HIS A CA 1
ATOM 3763 C C . HIS A 1 511 ? 34.373 11.260 -17.306 1.00 81.69 511 HIS A C 1
ATOM 3765 O O . HIS A 1 511 ? 34.269 10.043 -17.164 1.00 81.69 511 HIS A O 1
ATOM 3771 N N . ASP A 1 512 ? 35.534 11.881 -17.123 1.00 84.62 512 ASP A N 1
ATOM 3772 C CA . ASP A 1 512 ? 36.766 11.177 -16.770 1.00 84.62 512 ASP A CA 1
ATOM 3773 C C . ASP A 1 512 ? 36.854 10.823 -15.278 1.00 84.62 512 ASP A C 1
ATOM 3775 O O . ASP A 1 512 ? 37.743 10.080 -14.873 1.00 84.62 512 ASP A O 1
ATOM 3779 N N . ASN A 1 513 ? 35.955 11.354 -14.451 1.00 82.38 513 ASN A N 1
ATOM 3780 C CA . ASN A 1 513 ? 35.753 10.971 -13.051 1.00 82.38 513 ASN A CA 1
ATOM 3781 C C . ASN A 1 513 ? 34.610 9.958 -12.866 1.00 82.38 513 ASN A C 1
ATOM 3783 O O . ASN A 1 513 ? 34.456 9.428 -11.771 1.00 82.38 513 ASN A O 1
ATOM 3787 N N . GLY A 1 514 ? 33.845 9.676 -13.919 1.00 85.50 514 GLY A N 1
ATOM 3788 C CA . GLY A 1 514 ? 32.762 8.703 -13.907 1.00 85.50 514 GLY A CA 1
ATOM 3789 C C . GLY A 1 514 ? 31.707 9.010 -14.962 1.00 85.50 514 GLY A C 1
ATOM 3790 O O . GLY A 1 514 ? 31.715 10.079 -15.570 1.00 85.50 514 GLY A O 1
ATOM 3791 N N . PHE A 1 515 ? 30.822 8.062 -15.213 1.00 84.12 515 PHE A N 1
ATOM 3792 C CA . PHE A 1 515 ? 29.670 8.231 -16.090 1.00 84.12 515 PHE A CA 1
ATOM 3793 C C . PHE A 1 515 ? 28.616 7.180 -15.760 1.00 84.12 515 PHE A C 1
ATOM 3795 O O . PHE A 1 515 ? 28.932 6.125 -15.210 1.00 84.12 515 PHE A O 1
ATOM 3802 N N . GLN A 1 516 ? 27.381 7.466 -16.139 1.00 88.50 516 GLN A N 1
ATOM 3803 C CA . GLN A 1 516 ? 26.272 6.537 -16.040 1.00 88.50 516 GLN A CA 1
ATOM 3804 C C . GLN A 1 516 ? 26.020 5.857 -17.387 1.00 88.50 516 GLN A C 1
ATOM 3806 O O . GLN A 1 516 ? 26.424 6.349 -18.447 1.00 88.50 516 GLN A O 1
ATOM 3811 N N . ILE A 1 517 ? 25.400 4.691 -17.329 1.00 90.12 517 ILE A N 1
ATOM 3812 C CA . ILE A 1 517 ? 25.037 3.852 -18.458 1.00 90.12 517 ILE A CA 1
ATOM 3813 C C . ILE A 1 517 ? 23.547 3.598 -18.337 1.00 90.12 517 ILE A C 1
ATOM 3815 O O . ILE A 1 517 ? 23.100 3.052 -17.334 1.00 90.12 517 ILE A O 1
ATOM 3819 N N . ASP A 1 518 ? 22.839 3.984 -19.378 1.00 85.94 518 ASP A N 1
ATOM 3820 C CA . ASP A 1 518 ? 21.432 3.688 -19.593 1.00 85.94 518 ASP A CA 1
ATOM 3821 C C . ASP A 1 518 ? 21.356 2.424 -20.460 1.00 85.94 518 ASP A C 1
ATOM 3823 O O . ASP A 1 518 ? 22.006 2.348 -21.515 1.00 85.94 518 ASP A O 1
ATOM 3827 N N . LEU A 1 519 ? 20.657 1.404 -19.965 1.00 85.25 519 LEU A N 1
ATOM 3828 C CA . LEU A 1 519 ? 20.527 0.093 -20.590 1.00 85.25 519 LEU A CA 1
ATOM 3829 C C . LEU A 1 519 ? 19.198 -0.099 -21.331 1.00 85.25 519 LEU A C 1
ATOM 3831 O O . LEU A 1 519 ? 19.137 -0.985 -22.194 1.00 85.25 519 LEU A O 1
ATOM 3835 N N . ASN A 1 520 ? 18.165 0.673 -20.993 1.00 75.75 520 ASN A N 1
ATOM 3836 C CA . ASN A 1 520 ? 16.792 0.519 -21.486 1.00 75.75 520 ASN A CA 1
ATOM 3837 C C . ASN A 1 520 ? 16.339 1.683 -22.399 1.00 75.75 520 ASN A C 1
ATOM 3839 O O . ASN A 1 520 ? 15.322 1.563 -23.076 1.00 75.75 520 ASN A O 1
ATOM 3843 N N . GLY A 1 521 ? 17.126 2.753 -22.500 1.00 73.75 521 GLY A N 1
ATOM 3844 C CA . GLY A 1 521 ? 16.872 3.920 -23.338 1.00 73.75 521 GLY A CA 1
ATOM 3845 C C . GLY A 1 521 ? 15.992 4.993 -22.694 1.00 73.75 521 GLY A C 1
ATOM 3846 O O . GLY A 1 521 ? 15.494 5.840 -23.436 1.00 73.75 521 GLY A O 1
ATOM 3847 N N . ASP A 1 522 ? 15.792 4.972 -21.373 1.00 62.56 522 ASP A N 1
ATOM 3848 C CA . ASP A 1 522 ? 14.926 5.920 -20.652 1.00 62.56 522 ASP A CA 1
ATOM 3849 C C . ASP A 1 522 ? 15.604 7.262 -20.294 1.00 62.56 522 ASP A C 1
ATOM 3851 O O . ASP A 1 522 ? 14.998 8.119 -19.640 1.00 62.56 522 ASP A O 1
ATOM 3855 N N . ASP A 1 523 ? 16.842 7.476 -20.762 1.00 66.69 523 ASP A N 1
ATOM 3856 C CA . ASP A 1 523 ? 17.702 8.621 -20.443 1.00 66.69 523 ASP A CA 1
ATOM 3857 C C . ASP A 1 523 ? 18.056 8.732 -18.934 1.00 66.69 523 ASP A C 1
ATOM 3859 O O . ASP A 1 523 ? 18.518 9.788 -18.480 1.00 66.69 523 ASP A O 1
ATOM 3863 N N . ILE A 1 524 ? 17.908 7.654 -18.152 1.00 69.56 524 ILE A N 1
ATOM 3864 C CA . ILE A 1 524 ? 18.312 7.537 -16.743 1.00 69.56 524 ILE A CA 1
ATOM 3865 C C . ILE A 1 524 ? 19.437 6.497 -16.611 1.00 69.56 524 ILE A C 1
ATOM 3867 O O . ILE A 1 524 ? 19.507 5.482 -17.291 1.00 69.56 524 ILE A O 1
ATOM 3871 N N . GLY A 1 525 ? 20.408 6.772 -15.739 1.00 76.06 525 GLY A N 1
ATOM 3872 C CA . GLY A 1 525 ? 21.502 5.839 -15.486 1.00 76.06 525 GLY A CA 1
ATOM 3873 C C . GLY A 1 525 ? 21.055 4.599 -14.709 1.00 76.06 525 GLY A C 1
ATOM 3874 O O . GLY A 1 525 ? 20.717 4.719 -13.535 1.00 76.06 525 GLY A O 1
ATOM 3875 N N . ASP A 1 526 ? 21.181 3.413 -15.300 1.00 84.75 526 ASP A N 1
ATOM 3876 C CA . ASP A 1 526 ? 20.953 2.119 -14.637 1.00 84.75 526 ASP A CA 1
ATOM 3877 C C . ASP A 1 526 ? 22.214 1.545 -13.988 1.00 84.75 526 ASP A C 1
ATOM 3879 O O . ASP A 1 526 ? 22.160 0.809 -12.999 1.00 84.75 526 ASP A O 1
ATOM 3883 N N . ILE A 1 527 ? 23.378 1.869 -14.549 1.00 90.31 527 ILE A N 1
ATOM 3884 C CA . ILE A 1 527 ? 24.689 1.508 -14.011 1.00 90.31 527 ILE A CA 1
ATOM 3885 C C . ILE A 1 527 ? 25.540 2.769 -13.928 1.00 90.31 527 ILE A C 1
ATOM 3887 O O . ILE A 1 527 ? 25.630 3.536 -14.879 1.00 90.31 527 ILE A O 1
ATOM 3891 N N . GLU A 1 528 ? 26.250 2.954 -12.825 1.00 90.88 528 GLU A N 1
ATOM 3892 C CA . GLU A 1 528 ? 27.263 3.987 -12.675 1.00 90.88 528 GLU A CA 1
ATOM 3893 C C . GLU A 1 528 ? 28.664 3.382 -12.671 1.00 90.88 528 GLU A C 1
ATOM 3895 O O . GLU A 1 528 ? 28.947 2.407 -11.975 1.00 90.88 528 GLU A O 1
ATOM 3900 N N . ILE A 1 529 ? 29.565 3.995 -13.436 1.00 91.38 529 ILE A N 1
ATOM 3901 C CA . ILE A 1 529 ? 31.001 3.754 -13.345 1.00 91.38 529 ILE A CA 1
ATOM 3902 C C . ILE A 1 529 ? 31.639 4.989 -12.728 1.00 91.38 529 ILE A C 1
ATOM 3904 O O . ILE A 1 529 ? 31.642 6.056 -13.341 1.00 91.38 529 ILE A O 1
ATOM 3908 N N . THR A 1 530 ? 32.241 4.846 -11.552 1.00 89.75 530 THR A N 1
ATOM 3909 C CA . THR A 1 530 ? 32.996 5.922 -10.895 1.00 89.75 530 THR A CA 1
ATOM 3910 C C . THR A 1 530 ? 34.490 5.637 -10.951 1.00 89.75 530 THR A C 1
ATOM 3912 O O . THR A 1 530 ? 34.914 4.481 -10.992 1.00 89.75 530 THR A O 1
ATOM 3915 N N . PHE A 1 531 ? 35.313 6.692 -10.972 1.00 87.69 531 PHE A N 1
ATOM 3916 C CA . PHE A 1 531 ? 36.768 6.563 -10.904 1.00 87.69 531 PHE A CA 1
ATOM 3917 C C . PHE A 1 531 ? 37.340 7.285 -9.682 1.00 87.69 531 PHE A C 1
ATOM 3919 O O . PHE A 1 531 ? 37.222 8.505 -9.568 1.00 87.69 531 PHE A O 1
ATOM 3926 N N . ASP A 1 532 ? 38.088 6.563 -8.839 1.00 89.88 532 ASP A N 1
ATOM 3927 C CA . ASP A 1 532 ? 38.798 7.123 -7.671 1.00 89.88 532 ASP A CA 1
ATOM 3928 C C . ASP A 1 532 ? 39.725 8.286 -8.054 1.00 89.88 532 ASP A C 1
ATOM 3930 O O . ASP A 1 532 ? 39.960 9.236 -7.297 1.00 89.88 532 ASP A O 1
ATOM 3934 N N . ARG A 1 533 ? 40.316 8.189 -9.247 1.00 88.56 533 ARG A N 1
ATOM 3935 C CA . ARG A 1 533 ? 41.167 9.221 -9.836 1.00 88.56 533 ARG A CA 1
ATOM 3936 C C . ARG A 1 533 ? 40.771 9.431 -11.289 1.00 88.56 533 ARG A C 1
ATOM 3938 O O . ARG A 1 533 ? 40.675 8.439 -12.011 1.00 88.56 533 ARG A O 1
ATOM 3945 N N . PRO A 1 534 ? 40.684 10.686 -11.764 1.00 87.06 534 PRO A N 1
ATOM 3946 C CA . PRO A 1 534 ? 40.313 10.947 -13.143 1.00 87.06 534 PRO A CA 1
ATOM 3947 C C . PRO A 1 534 ? 41.207 10.219 -14.152 1.00 87.06 534 PRO A C 1
ATOM 3949 O O . PRO A 1 534 ? 42.445 10.219 -14.032 1.00 87.06 534 PRO A O 1
ATOM 3952 N N . VAL A 1 535 ? 40.581 9.602 -15.148 1.00 88.25 535 VAL A N 1
ATOM 3953 C CA . VAL A 1 535 ? 41.268 8.945 -16.262 1.00 88.25 535 VAL A CA 1
ATOM 3954 C C . VAL A 1 535 ? 41.803 9.967 -17.259 1.00 88.25 535 VAL A C 1
ATOM 3956 O O . VAL A 1 535 ? 41.209 11.009 -17.503 1.00 88.25 535 VAL A O 1
ATOM 3959 N N . SER A 1 536 ? 42.974 9.687 -17.831 1.00 84.88 536 SER A N 1
ATOM 3960 C CA . SER A 1 536 ? 43.607 10.586 -18.817 1.00 84.88 536 SER A CA 1
ATOM 3961 C C . SER A 1 536 ? 44.258 9.860 -19.994 1.00 84.88 536 SER A C 1
ATOM 3963 O O . SER A 1 536 ? 44.814 10.497 -20.886 1.00 84.88 536 SER A O 1
ATOM 3965 N N . GLY A 1 537 ? 44.219 8.527 -20.004 1.00 84.19 537 GLY A N 1
ATOM 3966 C CA . GLY A 1 537 ? 44.711 7.692 -21.100 1.00 84.19 537 GLY A CA 1
ATOM 3967 C C . GLY A 1 537 ? 43.571 7.124 -21.936 1.00 84.19 537 GLY A C 1
ATOM 3968 O O . GLY A 1 537 ? 42.408 7.212 -21.553 1.00 84.19 537 GLY A O 1
ATOM 3969 N N . ASP A 1 538 ? 43.908 6.531 -23.076 1.00 90.44 538 ASP A N 1
ATOM 3970 C CA . ASP A 1 538 ? 42.959 5.732 -23.852 1.00 90.44 538 ASP A CA 1
ATOM 3971 C C . ASP A 1 538 ? 42.878 4.312 -23.279 1.00 90.44 538 ASP A C 1
ATOM 3973 O O . ASP A 1 538 ? 43.851 3.785 -22.714 1.00 90.44 538 ASP A O 1
ATOM 3977 N N . GLY A 1 539 ? 41.714 3.688 -23.432 1.00 92.19 539 GLY A N 1
ATOM 3978 C CA . GLY A 1 539 ? 41.462 2.354 -22.909 1.00 92.19 539 GLY A CA 1
ATOM 3979 C C . GLY A 1 539 ? 40.009 1.925 -23.041 1.00 92.19 539 GLY A C 1
ATOM 3980 O O . GLY A 1 539 ? 39.206 2.588 -23.689 1.00 92.19 539 GLY A O 1
ATOM 3981 N N . SER A 1 540 ? 39.685 0.793 -22.433 1.00 93.62 540 SER A N 1
ATOM 3982 C CA . SER A 1 540 ? 38.349 0.208 -22.437 1.00 93.62 540 SER A CA 1
ATOM 3983 C C . SER A 1 540 ? 38.037 -0.491 -21.119 1.00 93.62 540 SER A C 1
ATOM 3985 O O . SER A 1 540 ? 38.939 -1.016 -20.454 1.00 93.62 540 SER A O 1
ATOM 3987 N N . ILE A 1 541 ? 36.756 -0.504 -20.768 1.00 93.88 541 ILE A N 1
ATOM 3988 C CA . ILE A 1 541 ? 36.158 -1.350 -19.736 1.00 93.88 541 ILE A CA 1
ATOM 3989 C C . ILE A 1 541 ? 35.186 -2.275 -20.458 1.00 93.88 541 ILE A C 1
ATOM 3991 O O . ILE A 1 541 ? 34.357 -1.810 -21.228 1.00 93.88 541 ILE A O 1
ATOM 3995 N N . ARG A 1 542 ? 35.300 -3.579 -20.237 1.00 93.81 542 ARG A N 1
ATOM 3996 C CA . ARG A 1 542 ? 34.437 -4.592 -20.840 1.00 93.81 542 ARG A CA 1
ATOM 3997 C C . ARG A 1 542 ? 33.776 -5.415 -19.750 1.00 93.81 542 ARG A C 1
ATOM 3999 O O . ARG A 1 542 ? 34.462 -5.823 -18.813 1.00 93.81 542 ARG A O 1
ATOM 4006 N N . MET A 1 543 ? 32.493 -5.700 -19.910 1.00 94.62 543 MET A N 1
ATOM 4007 C CA . MET A 1 543 ? 31.705 -6.545 -19.018 1.00 94.62 543 MET A CA 1
ATOM 4008 C C . MET A 1 543 ? 30.725 -7.418 -19.803 1.00 94.62 543 MET A C 1
ATOM 4010 O O . MET A 1 543 ? 30.429 -7.137 -20.964 1.00 94.62 543 MET A O 1
ATOM 4014 N N . ASP A 1 544 ? 30.256 -8.484 -19.164 1.00 93.69 544 ASP A N 1
ATOM 4015 C CA . ASP A 1 544 ? 29.178 -9.331 -19.665 1.00 93.69 544 ASP A CA 1
ATOM 4016 C C . ASP A 1 544 ? 27.959 -9.189 -18.738 1.00 93.69 544 ASP A C 1
ATOM 4018 O O . ASP A 1 544 ? 28.130 -9.132 -17.522 1.00 93.69 544 ASP A O 1
ATOM 4022 N N . LEU A 1 545 ? 26.750 -9.185 -19.294 1.00 92.25 545 LEU A N 1
ATOM 4023 C CA . LEU A 1 545 ? 25.494 -9.383 -18.567 1.00 92.25 545 LEU A CA 1
ATOM 4024 C C . LEU A 1 545 ? 25.034 -10.815 -18.833 1.00 92.25 545 LEU A C 1
ATOM 4026 O O . LEU A 1 545 ? 24.847 -11.189 -19.993 1.00 92.25 545 LEU A O 1
ATOM 4030 N N . LYS A 1 546 ? 24.919 -11.634 -17.785 1.00 90.50 546 LYS A N 1
ATOM 4031 C CA . LYS A 1 546 ? 24.564 -13.055 -17.919 1.00 90.50 546 LYS A CA 1
ATOM 4032 C C . LYS A 1 546 ? 23.384 -13.424 -17.047 1.00 90.50 546 LYS A C 1
ATOM 4034 O O . LYS A 1 546 ? 23.448 -13.187 -15.838 1.00 90.50 546 LYS A O 1
ATOM 4039 N N . SER A 1 547 ? 22.390 -14.085 -17.638 1.00 88.38 547 SER A N 1
ATOM 4040 C CA . SER A 1 547 ? 21.210 -14.549 -16.913 1.00 88.38 547 SER A CA 1
ATOM 4041 C C . SER A 1 547 ? 21.599 -15.509 -15.787 1.00 88.38 547 SER A C 1
ATOM 4043 O O . SER A 1 547 ? 22.516 -16.341 -15.900 1.00 88.38 547 SER A O 1
ATOM 4045 N N . LYS A 1 548 ? 20.899 -15.362 -14.666 1.00 86.62 548 LYS A N 1
ATOM 4046 C CA . LYS A 1 548 ? 20.919 -16.262 -13.523 1.00 86.62 548 LYS A CA 1
ATOM 4047 C C . LYS A 1 548 ? 19.570 -16.945 -13.434 1.00 86.62 548 LYS A C 1
ATOM 4049 O O . LYS A 1 548 ? 18.536 -16.302 -13.499 1.00 86.62 548 LYS A O 1
ATOM 4054 N N . LYS A 1 549 ? 19.602 -18.259 -13.242 1.00 84.56 549 LYS A N 1
ATOM 4055 C CA . LYS A 1 549 ? 18.386 -19.022 -12.979 1.00 84.56 549 LYS A CA 1
ATOM 4056 C C . LYS A 1 549 ? 17.883 -18.701 -11.582 1.00 84.56 549 LYS A C 1
ATOM 4058 O O . LYS A 1 549 ? 18.696 -18.662 -10.658 1.00 84.56 549 LYS A O 1
ATOM 4063 N N . ALA A 1 550 ? 16.573 -18.592 -11.427 1.00 82.62 550 ALA A N 1
ATOM 4064 C CA . ALA A 1 550 ? 15.894 -18.433 -10.150 1.00 82.62 550 ALA A CA 1
ATOM 4065 C C . ALA A 1 550 ? 16.355 -19.495 -9.139 1.00 82.62 550 ALA A C 1
ATOM 4067 O O . ALA A 1 550 ? 16.733 -19.161 -8.024 1.00 82.62 550 ALA A O 1
ATOM 4068 N N . ASP A 1 551 ? 16.467 -20.758 -9.571 1.00 84.38 551 ASP A N 1
ATOM 4069 C CA . ASP A 1 551 ? 16.929 -21.880 -8.735 1.00 84.38 551 ASP A CA 1
ATOM 4070 C C . ASP A 1 551 ? 18.366 -21.722 -8.190 1.00 84.38 551 ASP A C 1
ATOM 4072 O O . ASP A 1 551 ? 18.733 -22.370 -7.206 1.00 84.38 551 ASP A O 1
ATOM 4076 N N . ASP A 1 552 ? 19.204 -20.909 -8.844 1.00 85.06 552 ASP A N 1
ATOM 4077 C CA . ASP A 1 552 ? 20.579 -20.628 -8.409 1.00 85.06 552 ASP A CA 1
ATOM 4078 C C . ASP A 1 552 ? 20.649 -19.418 -7.454 1.00 85.06 552 ASP A C 1
ATOM 4080 O O . ASP A 1 552 ? 21.713 -19.132 -6.889 1.00 85.06 552 ASP A O 1
ATOM 4084 N N . LEU A 1 553 ? 19.537 -18.702 -7.278 1.00 83.94 553 LEU A N 1
ATOM 4085 C CA . LEU A 1 553 ? 19.412 -17.529 -6.425 1.00 83.94 553 LEU A CA 1
ATOM 4086 C C . LEU A 1 553 ? 18.798 -17.928 -5.080 1.00 83.94 553 LEU A C 1
ATOM 4088 O O . LEU A 1 553 ? 17.939 -18.796 -4.968 1.00 83.94 553 LEU A O 1
ATOM 4092 N N . SER A 1 554 ? 19.272 -17.294 -4.014 1.00 80.31 554 SER A N 1
ATOM 4093 C CA . SER A 1 554 ? 18.734 -17.503 -2.674 1.00 80.31 554 SER A CA 1
ATOM 4094 C C . SER A 1 554 ? 18.808 -16.205 -1.898 1.00 80.31 554 SER A C 1
ATOM 4096 O O . SER A 1 554 ? 19.843 -15.536 -1.931 1.00 80.31 554 SER A O 1
ATOM 4098 N N . TYR A 1 555 ? 17.755 -15.893 -1.153 1.00 82.50 555 TYR A N 1
ATOM 4099 C CA . TYR A 1 555 ? 17.694 -14.723 -0.291 1.00 82.50 555 TYR A CA 1
ATOM 4100 C C . TYR A 1 555 ? 17.372 -15.127 1.145 1.00 82.50 555 TYR A C 1
ATOM 4102 O O . TYR A 1 555 ? 16.827 -16.197 1.417 1.00 82.50 555 TYR A O 1
ATOM 4110 N N . ALA A 1 556 ? 17.745 -14.266 2.083 1.00 80.62 556 ALA A N 1
ATOM 4111 C CA . ALA A 1 556 ? 17.406 -14.419 3.485 1.00 80.62 556 ALA A CA 1
ATOM 4112 C C . ALA A 1 556 ? 17.319 -13.040 4.134 1.00 80.62 556 ALA A C 1
ATOM 4114 O O . ALA A 1 556 ? 18.137 -12.165 3.858 1.00 80.62 556 ALA A O 1
ATOM 4115 N N . PHE A 1 557 ? 16.353 -12.879 5.033 1.00 78.56 557 PHE A N 1
ATOM 4116 C CA . PHE A 1 557 ? 16.216 -11.691 5.866 1.00 78.56 557 PHE A CA 1
ATOM 4117 C C . PHE A 1 557 ? 16.772 -11.980 7.257 1.00 78.56 557 PHE A C 1
ATOM 4119 O O . PHE A 1 557 ? 16.533 -13.052 7.820 1.00 78.56 557 PHE A O 1
ATOM 4126 N N . ALA A 1 558 ? 17.508 -11.023 7.812 1.00 73.44 558 ALA A N 1
ATOM 4127 C CA . ALA A 1 558 ? 18.032 -11.097 9.166 1.00 73.44 558 ALA A CA 1
ATOM 4128 C C . ALA A 1 558 ? 17.967 -9.713 9.807 1.00 73.44 558 ALA A C 1
ATOM 4130 O O . ALA A 1 558 ? 18.464 -8.750 9.228 1.00 73.44 558 ALA A O 1
ATOM 4131 N N . GLY A 1 559 ? 17.345 -9.627 10.982 1.00 66.56 559 GLY A N 1
ATOM 4132 C CA . GLY A 1 559 ? 17.452 -8.451 11.843 1.00 66.56 559 GLY A CA 1
ATOM 4133 C C . GLY A 1 559 ? 18.766 -8.475 12.623 1.00 66.56 559 GLY A C 1
ATOM 4134 O O . GLY A 1 559 ? 19.344 -9.546 12.835 1.00 66.56 559 GLY A O 1
ATOM 4135 N N . ASP A 1 560 ? 19.242 -7.307 13.044 1.00 61.09 560 ASP A N 1
ATOM 4136 C CA . ASP A 1 560 ? 20.315 -7.207 14.030 1.00 61.09 560 ASP A CA 1
ATOM 4137 C C . ASP A 1 560 ? 19.746 -7.120 15.460 1.00 61.09 560 ASP A C 1
ATOM 4139 O O . ASP A 1 560 ? 18.544 -6.979 15.681 1.00 61.09 560 ASP A O 1
ATOM 4143 N N . GLU A 1 561 ? 20.613 -7.253 16.465 1.00 56.34 561 GLU A N 1
ATOM 4144 C CA . GLU A 1 561 ? 20.225 -7.164 17.882 1.00 56.34 561 GLU A CA 1
ATOM 4145 C C . GLU A 1 561 ? 19.834 -5.730 18.312 1.00 56.34 561 GLU A C 1
ATOM 4147 O O . GLU A 1 561 ? 19.476 -5.522 19.472 1.00 56.34 561 GLU A O 1
ATOM 4152 N N . ALA A 1 562 ? 19.926 -4.723 17.427 1.00 54.59 562 ALA A N 1
ATOM 4153 C CA . ALA A 1 562 ? 19.814 -3.306 17.786 1.00 54.59 562 ALA A CA 1
ATOM 4154 C C . ALA A 1 562 ? 18.370 -2.772 17.851 1.00 54.59 562 ALA A C 1
ATOM 4156 O O . ALA A 1 562 ? 18.172 -1.603 18.184 1.00 54.59 562 ALA A O 1
ATOM 4157 N N . GLY A 1 563 ? 17.372 -3.625 17.625 1.00 54.06 563 GLY A N 1
ATOM 4158 C CA . GLY A 1 563 ? 15.965 -3.321 17.864 1.00 54.06 563 GLY A CA 1
ATOM 4159 C C . GLY A 1 563 ? 15.080 -3.904 16.774 1.00 54.06 563 GLY A C 1
ATOM 4160 O O . GLY A 1 563 ? 15.214 -3.556 15.604 1.00 54.06 563 GLY A O 1
ATOM 4161 N N . ASP A 1 564 ? 14.156 -4.778 17.166 1.00 66.00 564 ASP A N 1
ATOM 4162 C CA . ASP A 1 564 ? 13.077 -5.216 16.287 1.00 66.00 564 ASP A CA 1
ATOM 4163 C C . ASP A 1 564 ? 12.080 -4.061 16.136 1.00 66.00 564 ASP A C 1
ATOM 4165 O O . ASP A 1 564 ? 11.419 -3.663 17.094 1.00 66.00 564 ASP A O 1
ATOM 4169 N N . SER A 1 565 ? 11.997 -3.491 14.936 1.00 69.88 565 SER A N 1
ATOM 4170 C CA . SER A 1 565 ? 11.027 -2.442 14.609 1.00 69.88 565 SER A CA 1
ATOM 4171 C C . SER A 1 565 ? 9.609 -2.988 14.412 1.00 69.88 565 SER A C 1
ATOM 4173 O O . SER A 1 565 ? 8.688 -2.220 14.143 1.00 69.88 565 SER A O 1
ATOM 4175 N N . GLY A 1 566 ? 9.425 -4.312 14.458 1.00 75.50 566 GLY A N 1
ATOM 4176 C CA . GLY A 1 566 ? 8.168 -4.982 14.142 1.00 75.50 566 GLY A CA 1
ATOM 4177 C C . GLY A 1 566 ? 7.807 -4.931 12.656 1.00 75.50 566 GLY A C 1
ATOM 4178 O O . GLY A 1 566 ? 6.810 -5.528 12.257 1.00 75.50 566 GLY A O 1
ATOM 4179 N N . VAL A 1 567 ? 8.615 -4.274 11.814 1.00 77.31 567 VAL A N 1
ATOM 4180 C CA . VAL A 1 567 ? 8.323 -4.065 10.388 1.00 77.31 567 VAL A CA 1
ATOM 4181 C C . VAL A 1 567 ? 8.207 -5.396 9.651 1.00 77.31 567 VAL A C 1
ATOM 4183 O O . VAL A 1 567 ? 7.241 -5.599 8.928 1.00 77.31 567 VAL A O 1
ATOM 4186 N N . ALA A 1 568 ? 9.112 -6.352 9.878 1.00 80.31 568 ALA A N 1
ATOM 4187 C CA . ALA A 1 568 ? 9.009 -7.669 9.242 1.00 80.31 568 ALA A CA 1
ATOM 4188 C C . ALA A 1 568 ? 7.697 -8.385 9.615 1.00 80.31 568 ALA A C 1
ATOM 4190 O O . ALA A 1 568 ? 7.035 -8.957 8.749 1.00 80.31 568 ALA A O 1
ATOM 4191 N N . ALA A 1 569 ? 7.276 -8.290 10.881 1.00 79.06 569 ALA A N 1
ATOM 4192 C CA . ALA A 1 569 ? 6.017 -8.865 11.342 1.00 79.06 569 ALA A CA 1
ATOM 4193 C C . ALA A 1 569 ? 4.794 -8.153 10.743 1.00 79.06 569 ALA A C 1
ATOM 4195 O O . ALA A 1 569 ? 3.870 -8.824 10.280 1.00 79.06 569 ALA A O 1
ATOM 4196 N N . ALA A 1 570 ? 4.815 -6.818 10.691 1.00 77.25 570 ALA A N 1
ATOM 4197 C CA . ALA A 1 570 ? 3.762 -5.997 10.095 1.00 77.25 570 ALA A CA 1
ATOM 4198 C C . ALA A 1 570 ? 3.605 -6.256 8.588 1.00 77.25 570 ALA A C 1
ATOM 4200 O O . ALA A 1 570 ? 2.487 -6.347 8.088 1.00 77.25 570 ALA A O 1
ATOM 4201 N N . LEU A 1 571 ? 4.719 -6.449 7.877 1.00 77.94 571 LEU A N 1
ATOM 4202 C CA . LEU A 1 571 ? 4.751 -6.772 6.448 1.00 77.94 571 LEU A CA 1
ATOM 4203 C C . LEU A 1 571 ? 4.429 -8.249 6.151 1.00 77.94 571 LEU A C 1
ATOM 4205 O O . LEU A 1 571 ? 4.285 -8.624 4.985 1.00 77.94 571 LEU A O 1
ATOM 4209 N N . GLY A 1 572 ? 4.317 -9.096 7.182 1.00 79.56 572 GLY A N 1
ATOM 4210 C CA . GLY A 1 572 ? 4.075 -10.536 7.046 1.00 79.56 572 GLY A CA 1
ATOM 4211 C C . GLY A 1 572 ? 5.289 -11.339 6.565 1.00 79.56 572 GLY A C 1
ATOM 4212 O O . GLY A 1 572 ? 5.138 -12.474 6.113 1.00 79.56 572 GLY A O 1
ATOM 4213 N N . VAL A 1 573 ? 6.491 -10.774 6.664 1.00 82.94 573 VAL A N 1
ATOM 4214 C CA . VAL A 1 573 ? 7.739 -11.370 6.183 1.00 82.94 573 VAL A CA 1
ATOM 4215 C C . VAL A 1 573 ? 8.271 -12.357 7.220 1.00 82.94 573 VAL A C 1
ATOM 4217 O O . VAL A 1 573 ? 8.586 -11.984 8.347 1.00 82.94 573 VAL A O 1
ATOM 4220 N N . ASN A 1 574 ? 8.400 -13.628 6.826 1.00 79.81 574 ASN A N 1
ATOM 4221 C CA . ASN A 1 574 ? 8.990 -14.701 7.640 1.00 79.81 574 ASN A CA 1
ATOM 4222 C C . ASN A 1 574 ? 8.358 -14.864 9.045 1.00 79.81 574 ASN A C 1
ATOM 4224 O O . ASN A 1 574 ? 9.039 -15.165 10.026 1.00 79.81 574 ASN A O 1
ATOM 4228 N N . THR A 1 575 ? 7.044 -14.646 9.164 1.00 85.12 575 THR A N 1
ATOM 4229 C CA . THR A 1 575 ? 6.345 -14.697 10.454 1.00 85.12 575 THR A CA 1
ATOM 4230 C C . THR A 1 575 ? 5.940 -16.117 10.851 1.00 85.12 575 THR A C 1
ATOM 4232 O O . THR A 1 575 ? 5.411 -16.887 10.047 1.00 85.12 575 THR A O 1
ATOM 4235 N N . PHE A 1 576 ? 6.124 -16.462 12.132 1.00 87.12 576 PHE A N 1
ATOM 4236 C CA . PHE A 1 576 ? 5.642 -17.734 12.689 1.00 87.12 576 PHE A CA 1
ATOM 4237 C C . PHE A 1 576 ? 4.115 -17.742 12.872 1.00 87.12 576 PHE A C 1
ATOM 4239 O O . PHE A 1 576 ? 3.449 -18.750 12.620 1.00 87.12 576 PHE A O 1
ATOM 4246 N N . PHE A 1 577 ? 3.553 -16.608 13.295 1.00 87.19 577 PHE A N 1
ATOM 4247 C CA . PHE A 1 577 ? 2.114 -16.400 13.443 1.00 87.19 577 PHE A CA 1
ATOM 4248 C C . PHE A 1 577 ? 1.588 -15.434 12.380 1.00 87.19 577 PHE A C 1
ATOM 4250 O O . PHE A 1 577 ? 2.289 -14.534 11.931 1.00 87.19 577 PHE A O 1
ATOM 4257 N N . THR A 1 578 ? 0.326 -15.612 12.009 1.00 86.69 578 THR A N 1
ATOM 4258 C CA . THR A 1 578 ? -0.443 -14.686 11.169 1.00 86.69 578 THR A CA 1
ATOM 4259 C C . THR A 1 578 ? -1.676 -14.207 11.928 1.00 86.69 578 THR A C 1
ATOM 4261 O O . THR A 1 578 ? -2.083 -14.843 12.901 1.00 86.69 578 THR A O 1
ATOM 4264 N N . GLY A 1 579 ? -2.288 -13.116 11.466 1.00 82.44 579 GLY A N 1
ATOM 4265 C CA . GLY A 1 579 ? -3.448 -12.484 12.100 1.00 82.44 579 GLY A CA 1
ATOM 4266 C C . GLY A 1 579 ? -3.076 -11.204 12.848 1.00 82.44 579 GLY A C 1
ATOM 4267 O O . GLY A 1 579 ? -1.914 -10.971 13.159 1.00 82.44 579 GLY A O 1
ATOM 4268 N N . THR A 1 580 ? -4.075 -10.369 13.124 1.00 79.50 580 THR A N 1
ATOM 4269 C CA . THR A 1 580 ? -3.910 -9.024 13.710 1.00 79.50 580 THR A CA 1
ATOM 4270 C C . THR A 1 580 ? -4.504 -8.903 15.114 1.00 79.50 580 THR A C 1
ATOM 4272 O O . THR A 1 580 ? -4.434 -7.856 15.743 1.00 79.50 580 THR A O 1
ATOM 4275 N N . GLY A 1 581 ? -5.097 -9.979 15.637 1.00 80.56 581 GLY A N 1
ATOM 4276 C CA . GLY A 1 581 ? -5.702 -9.992 16.966 1.00 80.56 581 GLY A CA 1
ATOM 4277 C C . GLY A 1 581 ? -6.072 -11.392 17.447 1.00 80.56 581 GLY A C 1
ATOM 4278 O O . GLY A 1 581 ? -6.020 -12.361 16.687 1.00 80.56 581 GLY A O 1
ATOM 4279 N N . ALA A 1 582 ? -6.503 -11.499 18.706 1.00 84.44 582 ALA A N 1
ATOM 4280 C CA . ALA A 1 582 ? -6.713 -12.776 19.400 1.00 84.44 582 ALA A CA 1
ATOM 4281 C C . ALA A 1 582 ? -7.719 -13.735 18.728 1.00 84.44 582 ALA A C 1
ATOM 4283 O O . ALA A 1 582 ? -7.622 -14.945 18.907 1.00 84.44 582 ALA A O 1
ATOM 4284 N N . SER A 1 583 ? -8.685 -13.225 17.957 1.00 89.56 583 SER A N 1
ATOM 4285 C CA . SER A 1 583 ? -9.651 -14.045 17.204 1.00 89.56 583 SER A CA 1
ATOM 4286 C C . SER A 1 583 ? -9.129 -14.532 15.849 1.00 89.56 583 SER A C 1
ATOM 4288 O O . SER A 1 583 ? -9.689 -15.468 15.284 1.00 89.56 583 SER A O 1
ATOM 4290 N N . THR A 1 584 ? -8.086 -13.889 15.325 1.00 88.12 584 THR A N 1
ATOM 4291 C CA . THR A 1 584 ? -7.521 -14.141 13.987 1.00 88.12 584 THR A CA 1
ATOM 4292 C C . THR A 1 584 ? -6.141 -14.786 14.036 1.00 88.12 584 THR A C 1
ATOM 4294 O O . THR A 1 584 ? -5.675 -15.278 13.010 1.00 88.12 584 THR A O 1
ATOM 4297 N N . ILE A 1 585 ? -5.493 -14.788 15.208 1.00 89.75 585 ILE A N 1
ATOM 4298 C CA . ILE A 1 585 ? -4.158 -15.349 15.374 1.00 89.75 585 ILE A CA 1
ATOM 4299 C C . ILE A 1 585 ? -4.151 -16.832 14.997 1.00 89.75 585 ILE A C 1
ATOM 4301 O O . ILE A 1 585 ? -4.960 -17.630 15.480 1.00 89.75 585 ILE A O 1
ATOM 4305 N N . SER A 1 586 ? -3.227 -17.210 14.122 1.00 90.00 586 SER A N 1
ATOM 4306 C CA . SER A 1 586 ? -3.042 -18.590 13.685 1.00 90.00 586 SER A CA 1
ATOM 4307 C C . SER A 1 586 ? -1.582 -18.860 13.336 1.00 90.00 586 SER A C 1
ATOM 4309 O O . SER A 1 586 ? -0.809 -17.937 13.094 1.00 90.00 586 SER A O 1
ATOM 4311 N N . VAL A 1 587 ? -1.182 -20.130 13.338 1.00 89.69 587 VAL A N 1
ATOM 4312 C CA . VAL A 1 587 ? 0.159 -20.529 12.891 1.00 89.69 587 VAL A CA 1
ATOM 4313 C C . VAL A 1 587 ? 0.247 -20.328 11.380 1.00 89.69 587 VAL A C 1
ATOM 4315 O O . VAL A 1 587 ? -0.668 -20.725 10.656 1.00 89.69 587 VAL A O 1
ATOM 4318 N N . ASN A 1 588 ? 1.332 -19.715 10.907 1.00 87.31 588 ASN A N 1
ATOM 4319 C CA . ASN A 1 588 ? 1.568 -19.546 9.479 1.00 87.31 588 ASN A CA 1
ATOM 4320 C C . ASN A 1 588 ? 1.599 -20.924 8.792 1.00 87.31 588 ASN A C 1
ATOM 4322 O O . ASN A 1 588 ? 2.258 -21.850 9.259 1.00 87.31 588 ASN A O 1
ATOM 4326 N N . ASN A 1 589 ? 0.880 -21.087 7.681 1.00 86.19 589 ASN A N 1
ATOM 4327 C CA . ASN A 1 589 ? 0.793 -22.383 7.010 1.00 86.19 589 ASN A CA 1
ATOM 4328 C C . ASN A 1 589 ? 2.162 -22.876 6.504 1.00 86.19 589 ASN A C 1
ATOM 4330 O O . ASN A 1 589 ? 2.377 -24.083 6.444 1.00 86.19 589 ASN A O 1
ATOM 4334 N N . VAL A 1 590 ? 3.098 -21.969 6.201 1.00 83.44 590 VAL A N 1
ATOM 4335 C CA . VAL A 1 590 ? 4.464 -22.323 5.775 1.00 83.44 590 VAL A CA 1
ATOM 4336 C C . VAL A 1 590 ? 5.183 -23.150 6.844 1.00 83.44 590 VAL A C 1
ATOM 4338 O O . VAL A 1 590 ? 5.793 -24.165 6.530 1.00 83.44 590 VAL A O 1
ATOM 4341 N N . VAL A 1 591 ? 5.031 -22.791 8.123 1.00 83.88 591 VAL A N 1
ATOM 4342 C CA . VAL A 1 591 ? 5.687 -23.501 9.234 1.00 83.88 591 VAL A CA 1
ATOM 4343 C C . VAL A 1 591 ? 4.956 -24.778 9.667 1.00 83.88 591 VAL A C 1
ATOM 4345 O O . VAL A 1 591 ? 5.369 -25.441 10.620 1.00 83.88 591 VAL A O 1
ATOM 4348 N N . SER A 1 592 ? 3.856 -25.139 8.994 1.00 80.00 592 SER A N 1
ATOM 4349 C CA . SER A 1 592 ? 3.223 -26.451 9.184 1.00 80.00 592 SER A CA 1
ATOM 4350 C C . SER A 1 592 ? 4.072 -27.587 8.605 1.00 80.00 592 SER A C 1
ATOM 4352 O O . SER A 1 592 ? 3.969 -28.725 9.075 1.00 80.00 592 SER A O 1
ATOM 4354 N N . ASP A 1 593 ? 4.945 -27.269 7.645 1.00 85.88 593 ASP A N 1
ATOM 4355 C CA . ASP A 1 593 ? 6.043 -28.133 7.241 1.00 85.88 593 ASP A CA 1
ATOM 4356 C C . ASP A 1 593 ? 7.219 -27.948 8.210 1.00 85.88 593 ASP A C 1
ATOM 4358 O O . ASP A 1 593 ? 7.810 -26.871 8.319 1.00 85.88 593 ASP A O 1
ATOM 4362 N N . GLY A 1 594 ? 7.556 -29.015 8.936 1.00 80.62 594 GLY A N 1
ATOM 4363 C CA . GLY A 1 594 ? 8.627 -28.993 9.928 1.00 80.62 594 GLY A CA 1
ATOM 4364 C C . GLY A 1 594 ? 10.012 -28.741 9.331 1.00 80.62 594 GLY A C 1
ATOM 4365 O O . GLY A 1 594 ? 10.889 -28.270 10.056 1.00 80.62 594 GLY A O 1
ATOM 4366 N N . ASP A 1 595 ? 10.199 -29.008 8.035 1.00 84.12 595 ASP A N 1
ATOM 4367 C CA . ASP A 1 595 ? 11.463 -28.761 7.335 1.00 84.12 595 ASP A CA 1
ATOM 4368 C C . ASP A 1 595 ? 11.647 -27.272 6.978 1.00 84.12 595 ASP A C 1
ATOM 4370 O O . ASP A 1 595 ? 12.771 -26.833 6.734 1.00 84.12 595 ASP A O 1
ATOM 4374 N N . LEU A 1 596 ? 10.568 -26.476 7.011 1.00 84.38 596 LEU A N 1
ATOM 4375 C CA . LEU A 1 596 ? 10.572 -25.031 6.738 1.00 84.38 596 LEU A CA 1
ATOM 4376 C C . LEU A 1 596 ? 10.632 -24.173 8.014 1.00 84.38 596 LEU A C 1
ATOM 4378 O O . LEU A 1 596 ? 10.547 -22.946 7.958 1.00 84.38 596 LEU A O 1
ATOM 4382 N N . LEU A 1 597 ? 10.802 -24.794 9.185 1.00 85.12 597 LEU A N 1
ATOM 4383 C CA . LEU A 1 597 ? 11.002 -24.083 10.446 1.00 85.12 597 LEU A CA 1
ATOM 4384 C C . LEU A 1 597 ? 12.421 -23.506 10.533 1.00 85.12 597 LEU A C 1
ATOM 4386 O O . LEU A 1 597 ? 13.393 -24.223 10.777 1.00 85.12 597 LEU A O 1
ATOM 4390 N N . ALA A 1 598 ? 12.536 -22.183 10.419 1.00 82.69 598 ALA A N 1
ATOM 4391 C CA . ALA A 1 598 ? 13.802 -21.470 10.565 1.00 82.69 598 ALA A CA 1
ATOM 4392 C C . ALA A 1 598 ? 14.286 -21.454 12.032 1.00 82.69 598 ALA A C 1
ATOM 4394 O O . ALA A 1 598 ? 13.992 -20.534 12.793 1.00 82.69 598 ALA A O 1
ATOM 4395 N N . SER A 1 599 ? 15.032 -22.482 12.459 1.00 86.69 599 SER A N 1
ATOM 4396 C CA . SER A 1 599 ? 15.545 -22.583 13.839 1.00 86.69 599 SER A CA 1
ATOM 4397 C C . SER A 1 599 ? 16.815 -21.770 14.109 1.00 86.69 599 SER A C 1
ATOM 4399 O O . SER A 1 599 ? 17.094 -21.456 15.269 1.00 86.69 599 SER A O 1
ATOM 4401 N N . GLY A 1 600 ? 17.587 -21.458 13.069 1.00 85.62 600 GLY A N 1
ATOM 4402 C CA . GLY A 1 600 ? 18.824 -20.678 13.140 1.00 85.62 600 GLY A CA 1
ATOM 4403 C C . GLY A 1 600 ? 18.633 -19.233 12.687 1.00 85.62 600 GLY A C 1
ATOM 4404 O O . GLY A 1 600 ? 17.633 -18.914 12.047 1.00 85.62 600 GLY A O 1
ATOM 4405 N N . ILE A 1 601 ? 19.599 -18.373 13.008 1.00 82.44 601 ILE A N 1
ATOM 4406 C CA . ILE A 1 601 ? 19.658 -16.986 12.525 1.00 82.44 601 ILE A CA 1
ATOM 4407 C C . ILE A 1 601 ? 20.787 -16.893 11.494 1.00 82.44 601 ILE A C 1
ATOM 4409 O O . ILE A 1 601 ? 21.844 -17.511 11.646 1.00 82.44 601 ILE A O 1
ATOM 4413 N N . LEU A 1 602 ? 20.569 -16.143 10.412 1.00 84.81 602 LEU A N 1
ATOM 4414 C CA . LEU A 1 602 ? 21.618 -15.878 9.430 1.00 84.81 602 LEU A CA 1
ATOM 4415 C C . LEU A 1 602 ? 22.752 -15.105 10.110 1.00 84.81 602 LEU A C 1
ATOM 4417 O O . LEU A 1 602 ? 22.539 -14.039 10.681 1.00 84.81 602 LEU A O 1
ATOM 4421 N N . ASN A 1 603 ? 23.976 -15.614 10.022 1.00 81.19 603 ASN A N 1
ATOM 4422 C CA . ASN A 1 603 ? 25.123 -14.862 10.504 1.00 81.19 603 ASN A CA 1
ATOM 4423 C C . ASN A 1 603 ? 25.403 -13.690 9.545 1.00 81.19 603 ASN A C 1
ATOM 4425 O O . ASN A 1 603 ? 25.785 -13.922 8.399 1.00 81.19 603 ASN A O 1
ATOM 4429 N N . THR A 1 604 ? 25.240 -12.453 10.016 1.00 77.25 604 THR A N 1
ATOM 4430 C CA . THR A 1 604 ? 25.345 -11.226 9.203 1.00 77.25 604 THR A CA 1
ATOM 4431 C C . THR A 1 604 ? 26.764 -10.919 8.709 1.00 77.25 604 THR A C 1
ATOM 4433 O O . THR A 1 604 ? 26.921 -10.182 7.744 1.00 77.25 604 THR A O 1
ATOM 4436 N N . GLU A 1 605 ? 27.806 -11.514 9.303 1.00 82.00 605 GLU A N 1
ATOM 4437 C CA . GLU A 1 605 ? 29.196 -11.364 8.836 1.00 82.00 605 GLU A CA 1
ATOM 4438 C C . GLU A 1 605 ? 29.564 -12.367 7.731 1.00 82.00 605 GLU A C 1
ATOM 4440 O O . GLU A 1 605 ? 30.392 -12.088 6.865 1.00 82.00 605 GLU A O 1
ATOM 4445 N N . THR A 1 606 ? 28.995 -13.573 7.782 1.00 83.56 606 THR A N 1
ATOM 4446 C CA . THR A 1 606 ? 29.352 -14.686 6.885 1.00 83.56 606 THR A CA 1
ATOM 4447 C C . THR A 1 606 ? 28.271 -15.022 5.866 1.00 83.56 606 THR A C 1
ATOM 4449 O O . THR A 1 606 ? 28.542 -15.825 4.970 1.00 83.56 606 THR A O 1
ATOM 4452 N N . PHE A 1 607 ? 27.077 -14.438 6.005 1.00 79.19 607 PHE A N 1
ATOM 4453 C CA . PHE A 1 607 ? 25.879 -14.679 5.195 1.00 79.19 607 PHE A CA 1
ATOM 4454 C C . PHE A 1 607 ? 25.531 -16.166 5.070 1.00 79.19 607 PHE A C 1
ATOM 4456 O O . PHE A 1 607 ? 25.142 -16.655 4.011 1.00 79.19 607 PHE A O 1
ATOM 4463 N N . LYS A 1 608 ? 25.723 -16.927 6.153 1.00 81.62 608 LYS A N 1
ATOM 4464 C CA . LYS A 1 608 ? 25.488 -18.375 6.183 1.00 81.62 608 LYS A CA 1
ATOM 4465 C C . LYS A 1 608 ? 24.583 -18.771 7.333 1.00 81.62 608 LYS A C 1
ATOM 4467 O O . LYS A 1 608 ? 24.747 -18.303 8.458 1.00 81.62 608 LYS A O 1
ATOM 4472 N N . LEU A 1 609 ? 23.689 -19.712 7.041 1.00 79.62 609 LEU A N 1
ATOM 4473 C CA . LEU A 1 609 ? 22.914 -20.448 8.033 1.00 79.62 609 LEU A CA 1
ATOM 4474 C C . LEU A 1 609 ? 23.693 -21.695 8.456 1.00 79.62 609 LEU A C 1
ATOM 4476 O O . LEU A 1 609 ? 24.101 -22.511 7.625 1.00 79.62 609 LEU A O 1
ATOM 4480 N N . ALA A 1 610 ? 23.915 -21.859 9.757 1.00 82.69 610 ALA A N 1
ATOM 4481 C CA . ALA A 1 610 ? 24.544 -23.063 10.281 1.00 82.69 610 ALA A CA 1
ATOM 4482 C C . ALA A 1 610 ? 23.489 -24.158 10.511 1.00 82.69 610 ALA A C 1
ATOM 4484 O O . ALA A 1 610 ? 22.543 -23.977 11.266 1.00 82.69 610 ALA A O 1
ATOM 4485 N N . SER A 1 611 ? 23.695 -25.341 9.920 1.00 75.19 611 SER A N 1
ATOM 4486 C CA . SER A 1 611 ? 22.760 -26.493 9.956 1.00 75.19 611 SER A CA 1
ATOM 4487 C C . SER A 1 611 ? 22.407 -27.061 11.345 1.00 75.19 611 SER A C 1
ATOM 4489 O O . SER A 1 611 ? 21.648 -28.017 11.455 1.00 75.19 611 SER A O 1
ATOM 4491 N N . SER A 1 612 ? 22.995 -26.542 12.420 1.00 84.25 612 SER A N 1
ATOM 4492 C CA . SER A 1 612 ? 22.694 -26.944 13.802 1.00 84.25 612 SER A CA 1
ATOM 4493 C C . SER A 1 612 ? 22.465 -25.738 14.707 1.00 84.25 612 SER A C 1
ATOM 4495 O O . SER A 1 612 ? 22.543 -25.863 15.929 1.00 84.25 612 SER A O 1
ATOM 4497 N N . ASP A 1 613 ? 22.227 -24.573 14.109 1.00 86.12 613 ASP A N 1
ATOM 4498 C CA . ASP A 1 613 ? 21.885 -23.373 14.844 1.00 86.12 613 ASP A CA 1
ATOM 4499 C C . ASP A 1 613 ? 20.427 -23.436 15.312 1.00 86.12 613 ASP A C 1
ATOM 4501 O O . ASP A 1 613 ? 19.501 -23.730 14.550 1.00 86.12 613 ASP A O 1
ATOM 4505 N N . ASN A 1 614 ? 20.250 -23.196 16.606 1.00 89.19 614 ASN A N 1
ATOM 4506 C CA . ASN A 1 614 ? 18.957 -23.127 17.270 1.00 89.19 614 ASN A CA 1
ATOM 4507 C C . ASN A 1 614 ? 18.733 -21.768 17.946 1.00 89.19 614 ASN A C 1
ATOM 4509 O O . ASN A 1 614 ? 17.875 -21.668 18.824 1.00 89.19 614 ASN A O 1
ATOM 4513 N N . THR A 1 615 ? 19.508 -20.745 17.572 1.00 87.06 615 THR A N 1
ATOM 4514 C CA . THR A 1 615 ? 19.452 -19.412 18.179 1.00 87.06 615 THR A CA 1
ATOM 4515 C C . THR A 1 615 ? 18.078 -18.773 17.991 1.00 87.06 615 THR A C 1
ATOM 4517 O O . THR A 1 615 ? 17.542 -18.264 18.968 1.00 87.06 615 THR A O 1
ATOM 4520 N N . ASN A 1 616 ? 17.440 -18.892 16.817 1.00 85.50 616 ASN A N 1
ATOM 4521 C CA . ASN A 1 616 ? 16.088 -18.357 16.602 1.00 85.50 616 ASN A CA 1
ATOM 4522 C C . ASN A 1 616 ? 15.043 -19.113 17.438 1.00 85.50 616 ASN A C 1
ATOM 4524 O O . ASN A 1 616 ? 14.203 -18.520 18.106 1.00 85.50 616 ASN A O 1
ATOM 4528 N N . ALA A 1 617 ? 15.137 -20.447 17.484 1.00 88.12 617 ALA A N 1
ATOM 4529 C CA . ALA A 1 617 ? 14.242 -21.262 18.309 1.00 88.12 617 ALA A CA 1
ATOM 4530 C C . ALA A 1 617 ? 14.415 -20.985 19.816 1.00 88.12 617 ALA A C 1
ATOM 4532 O O . ALA A 1 617 ? 13.446 -21.041 20.574 1.00 88.12 617 ALA A O 1
ATOM 4533 N N . ARG A 1 618 ? 15.645 -20.688 20.257 1.00 89.88 618 ARG A N 1
ATOM 4534 C CA . ARG A 1 618 ? 15.938 -20.227 21.617 1.00 89.88 618 ARG A CA 1
ATOM 4535 C C . ARG A 1 618 ? 15.335 -18.848 21.851 1.00 89.88 618 ARG A C 1
ATOM 4537 O O . ARG A 1 618 ? 14.635 -18.710 22.842 1.00 89.88 618 ARG A O 1
ATOM 4544 N N . ALA A 1 619 ? 15.569 -17.888 20.958 1.00 86.94 619 ALA A N 1
ATOM 4545 C CA . ALA A 1 619 ? 15.025 -16.536 21.055 1.00 86.94 619 ALA A CA 1
ATOM 4546 C C . ALA A 1 619 ? 13.497 -16.571 21.181 1.00 86.94 619 ALA A C 1
ATOM 4548 O O . ALA A 1 619 ? 12.962 -16.057 22.152 1.00 86.94 619 ALA A O 1
ATOM 4549 N N . MET A 1 620 ? 12.814 -17.332 20.319 1.00 86.62 620 MET A N 1
ATOM 4550 C CA . MET A 1 620 ? 11.363 -17.538 20.392 1.00 86.62 620 MET A CA 1
ATOM 4551 C C . MET A 1 620 ? 10.899 -18.155 21.727 1.00 86.62 620 MET A C 1
ATOM 4553 O O . MET A 1 620 ? 9.809 -17.857 22.211 1.00 86.62 620 MET A O 1
ATOM 4557 N N . ALA A 1 621 ? 11.700 -19.035 22.339 1.00 89.00 621 ALA A N 1
ATOM 4558 C CA . ALA A 1 621 ? 11.388 -19.592 23.656 1.00 89.00 621 ALA A CA 1
ATOM 4559 C C . ALA A 1 621 ? 11.605 -18.577 24.793 1.00 89.00 621 ALA A C 1
ATOM 4561 O O . ALA A 1 621 ? 10.859 -18.603 25.776 1.00 89.00 621 ALA A O 1
ATOM 4562 N N . GLU A 1 622 ? 12.607 -17.703 24.664 1.00 89.06 622 GLU A N 1
ATOM 4563 C CA . GLU A 1 622 ? 12.891 -16.628 25.618 1.00 89.06 622 GLU A CA 1
ATOM 4564 C C . GLU A 1 622 ? 11.913 -15.446 25.479 1.00 89.06 622 GLU A C 1
ATOM 4566 O O . GLU A 1 622 ? 11.640 -14.806 26.490 1.00 89.06 622 GLU A O 1
ATOM 4571 N N . THR A 1 623 ? 11.248 -15.256 24.325 1.00 86.50 623 THR A N 1
ATOM 4572 C CA . THR A 1 623 ? 10.190 -14.236 24.111 1.00 86.50 623 THR A CA 1
ATOM 4573 C C . THR A 1 623 ? 9.079 -14.284 25.160 1.00 86.50 623 THR A C 1
ATOM 4575 O O . THR A 1 623 ? 8.436 -13.282 25.457 1.00 86.50 623 THR A O 1
ATOM 4578 N N . ARG A 1 624 ? 8.861 -15.445 25.791 1.00 86.00 624 ARG A N 1
ATOM 4579 C CA . ARG A 1 624 ? 7.945 -15.577 26.933 1.00 86.00 624 ARG A CA 1
ATOM 4580 C C . ARG A 1 624 ? 8.303 -14.650 28.104 1.00 86.00 624 ARG A C 1
ATOM 4582 O O . ARG A 1 624 ? 7.404 -14.227 28.830 1.00 86.00 624 ARG A O 1
ATOM 4589 N N . TYR A 1 625 ? 9.594 -14.419 28.314 1.00 87.31 625 TYR A N 1
ATOM 4590 C CA . TYR A 1 625 ? 10.164 -13.639 29.411 1.00 87.31 625 TYR A CA 1
ATOM 4591 C C . TYR A 1 625 ? 10.639 -12.257 28.969 1.00 87.31 625 TYR A C 1
ATOM 4593 O O . TYR A 1 625 ? 10.877 -11.409 29.830 1.00 87.31 625 TYR A O 1
ATOM 4601 N N . ASP A 1 626 ? 10.775 -12.037 27.662 1.00 86.81 626 ASP A N 1
ATOM 4602 C CA . ASP A 1 626 ? 11.143 -10.739 27.118 1.00 86.81 626 ASP A CA 1
ATOM 4603 C C . ASP A 1 626 ? 10.093 -9.695 27.488 1.00 86.81 626 ASP A C 1
ATOM 4605 O O . ASP A 1 626 ? 8.884 -9.939 27.455 1.00 86.81 626 ASP A O 1
ATOM 4609 N N . SER A 1 627 ? 10.584 -8.526 27.890 1.00 86.81 627 SER A N 1
ATOM 4610 C CA . SER A 1 627 ? 9.732 -7.387 28.185 1.00 86.81 627 SER A CA 1
ATOM 4611 C C . SER A 1 627 ? 9.275 -6.783 26.869 1.00 86.81 627 SER A C 1
ATOM 4613 O O . SER A 1 627 ? 10.094 -6.284 26.104 1.00 86.81 627 SER A O 1
ATOM 4615 N N . VAL A 1 628 ? 7.972 -6.818 26.639 1.00 85.50 628 VAL A N 1
ATOM 4616 C CA . VAL A 1 628 ? 7.317 -6.273 25.455 1.00 85.50 628 VAL A CA 1
ATOM 4617 C C . VAL A 1 628 ? 6.290 -5.239 25.884 1.00 85.50 628 VAL A C 1
ATOM 4619 O O . VAL A 1 628 ? 5.675 -5.349 26.951 1.00 85.50 628 VAL A O 1
ATOM 4622 N N . ASP A 1 629 ? 6.112 -4.228 25.050 1.00 85.81 629 ASP A N 1
ATOM 4623 C CA . ASP A 1 629 ? 5.137 -3.178 25.286 1.00 85.81 629 ASP A CA 1
ATOM 4624 C C . ASP A 1 629 ? 3.729 -3.730 25.070 1.00 85.81 629 ASP A C 1
ATOM 4626 O O . ASP A 1 629 ? 3.330 -4.114 23.971 1.00 85.81 629 ASP A O 1
ATOM 4630 N N . MET A 1 630 ? 2.979 -3.839 26.168 1.00 85.50 630 MET A N 1
ATOM 4631 C CA . MET A 1 630 ? 1.615 -4.352 26.167 1.00 85.50 630 MET A CA 1
ATOM 4632 C C . MET A 1 630 ? 0.631 -3.219 26.409 1.00 85.50 630 MET A C 1
ATOM 4634 O O . MET A 1 630 ? 0.687 -2.533 27.433 1.00 85.50 630 MET A O 1
ATOM 4638 N N . LYS A 1 631 ? -0.328 -3.072 25.493 1.00 84.38 631 LYS A N 1
ATOM 4639 C CA . LYS A 1 631 ? -1.446 -2.141 25.645 1.00 84.38 631 LYS A CA 1
ATOM 4640 C C . LYS A 1 631 ? -2.467 -2.694 26.648 1.00 84.38 631 LYS A C 1
ATOM 4642 O O . LYS A 1 631 ? -2.896 -3.851 26.576 1.00 84.38 631 LYS A O 1
ATOM 4647 N N . ALA A 1 632 ? -2.878 -1.856 27.593 1.00 83.94 632 ALA A N 1
ATOM 4648 C CA . ALA A 1 632 ? -3.938 -2.134 28.554 1.00 83.94 632 ALA A CA 1
ATOM 4649 C C . ALA A 1 632 ? -5.090 -1.143 28.365 1.00 83.94 632 ALA A C 1
ATOM 4651 O O . ALA A 1 632 ? -4.907 0.067 28.464 1.00 83.94 632 ALA A O 1
ATOM 4652 N N . TYR A 1 633 ? -6.285 -1.682 28.124 1.00 84.38 633 TYR A N 1
ATOM 4653 C CA . TYR A 1 633 ? -7.493 -0.907 27.854 1.00 84.38 633 TYR A CA 1
ATOM 4654 C C . TYR A 1 633 ? -8.307 -0.709 29.129 1.00 84.38 633 TYR A C 1
ATOM 4656 O O . TYR A 1 633 ? -8.713 -1.681 29.775 1.00 84.38 633 TYR A O 1
ATOM 4664 N N . THR A 1 634 ? -8.601 0.543 29.463 1.00 83.94 634 THR A N 1
ATOM 4665 C CA . THR A 1 634 ? -9.458 0.907 30.592 1.00 83.94 634 THR A CA 1
ATOM 4666 C C . THR A 1 634 ? -10.743 1.543 30.083 1.00 83.94 634 THR A C 1
ATOM 4668 O O . THR A 1 634 ? -10.726 2.558 29.396 1.00 83.94 634 THR A O 1
ATOM 4671 N N . TYR A 1 635 ? -11.877 0.943 30.446 1.00 83.69 635 TYR A N 1
ATOM 4672 C CA . TYR A 1 635 ? -13.204 1.416 30.063 1.00 83.69 635 TYR A CA 1
ATOM 4673 C C . TYR A 1 635 ? -13.870 2.087 31.260 1.00 83.69 635 TYR A C 1
ATOM 4675 O O . TYR A 1 635 ? -14.312 1.403 32.191 1.00 83.69 635 TYR A O 1
ATOM 4683 N N . THR A 1 636 ? -13.999 3.412 31.222 1.00 79.88 636 THR A N 1
ATOM 4684 C CA . THR A 1 636 ? -14.677 4.162 32.284 1.00 79.88 636 THR A CA 1
ATOM 4685 C C . THR A 1 636 ? -16.012 4.689 31.782 1.00 79.88 636 THR A C 1
ATOM 4687 O O . THR A 1 636 ? -16.116 5.395 30.778 1.00 79.88 636 THR A O 1
ATOM 4690 N N . ARG A 1 637 ? -17.092 4.329 32.485 1.00 78.50 637 ARG A N 1
ATOM 4691 C CA . ARG A 1 637 ? -18.450 4.707 32.081 1.00 78.50 637 ARG A CA 1
ATOM 4692 C C . ARG A 1 637 ? -18.600 6.230 32.076 1.00 78.50 637 ARG A C 1
ATOM 4694 O O . ARG A 1 637 ? -18.652 6.841 33.136 1.00 78.50 637 ARG A O 1
ATOM 4701 N N . GLY A 1 638 ? -18.783 6.797 30.887 1.00 76.81 638 GLY A N 1
ATOM 4702 C CA . GLY A 1 638 ? -18.957 8.237 30.690 1.00 76.81 638 GLY A CA 1
ATOM 4703 C C . GLY A 1 638 ? -17.659 9.016 30.457 1.00 76.81 638 GLY A C 1
ATOM 4704 O O . GLY A 1 638 ? -17.750 10.220 30.259 1.00 76.81 638 GLY A O 1
ATOM 4705 N N . GLU A 1 639 ? -16.496 8.354 30.445 1.00 72.25 639 GLU A N 1
ATOM 4706 C CA . GLU A 1 639 ? -15.175 8.988 30.268 1.00 72.25 639 GLU A CA 1
ATOM 4707 C C . GLU A 1 639 ? -14.364 8.382 29.101 1.00 72.25 639 GLU A C 1
ATOM 4709 O O . GLU A 1 639 ? -13.185 8.673 28.959 1.00 72.25 639 GLU A O 1
ATOM 4714 N N . GLY A 1 640 ? -14.993 7.570 28.241 1.00 71.38 640 GLY A N 1
ATOM 4715 C CA . GLY A 1 640 ? -14.339 6.970 27.072 1.00 71.38 640 GLY A CA 1
ATOM 4716 C C . GLY A 1 640 ? -13.467 5.753 27.400 1.00 71.38 640 GLY A C 1
ATOM 4717 O O . GLY A 1 640 ? -13.593 5.142 28.469 1.00 71.38 640 GLY A O 1
ATOM 4718 N N . VAL A 1 641 ? -12.634 5.364 26.434 1.00 82.00 641 VAL A N 1
ATOM 4719 C CA . VAL A 1 641 ? -11.633 4.297 26.566 1.00 82.00 641 VAL A CA 1
ATOM 4720 C C . VAL A 1 641 ? -10.269 4.961 26.663 1.00 82.00 641 VAL A C 1
ATOM 4722 O O . VAL A 1 641 ? -9.970 5.829 25.853 1.00 82.00 641 VAL A O 1
ATOM 4725 N N . SER A 1 642 ? -9.452 4.563 27.634 1.00 81.81 642 SER A N 1
ATOM 4726 C CA . SER A 1 642 ? -8.043 4.953 27.679 1.00 81.81 642 SER A CA 1
ATOM 4727 C C . SER A 1 642 ? -7.145 3.740 27.494 1.00 81.81 642 SER A C 1
ATOM 4729 O O . SER A 1 642 ? -7.470 2.630 27.933 1.00 81.81 642 SER A O 1
ATOM 4731 N N . VAL A 1 643 ? -6.007 3.963 26.848 1.00 86.19 643 VAL A N 1
ATOM 4732 C CA . VAL A 1 643 ? -4.966 2.965 26.638 1.00 86.19 643 VAL A CA 1
ATOM 4733 C C . VAL A 1 643 ? -3.733 3.394 27.406 1.00 86.19 643 VAL A C 1
ATOM 4735 O O . VAL A 1 643 ? -3.342 4.555 27.400 1.00 86.19 643 VAL A O 1
ATOM 4738 N N . THR A 1 644 ? -3.107 2.443 28.081 1.00 85.00 644 THR A N 1
ATOM 4739 C CA . THR A 1 644 ? -1.777 2.633 28.658 1.00 85.00 644 THR A CA 1
ATOM 4740 C C . THR A 1 644 ? -0.863 1.548 28.136 1.00 85.00 644 THR A C 1
ATOM 4742 O O . THR A 1 644 ? -1.260 0.381 28.133 1.00 85.00 644 THR A O 1
ATOM 4745 N N . VAL A 1 645 ? 0.356 1.907 27.753 1.00 86.75 645 VAL A N 1
ATOM 4746 C CA . VAL A 1 645 ? 1.396 0.935 27.421 1.00 86.75 645 VAL A CA 1
ATOM 4747 C C . VAL A 1 645 ? 2.153 0.581 28.693 1.00 86.75 645 VAL A C 1
ATOM 4749 O O . VAL A 1 645 ? 2.414 1.419 29.557 1.00 86.75 645 VAL A O 1
ATOM 4752 N N . THR A 1 646 ? 2.432 -0.701 28.882 1.00 86.62 646 THR A N 1
ATOM 4753 C CA . THR A 1 646 ? 3.268 -1.173 29.981 1.00 86.62 646 THR A CA 1
ATOM 4754 C C . THR A 1 646 ? 4.194 -2.257 29.471 1.00 86.62 646 THR A C 1
ATOM 4756 O O . THR A 1 646 ? 3.736 -3.301 29.010 1.00 86.62 646 THR A O 1
ATOM 4759 N N . ALA A 1 647 ? 5.492 -2.024 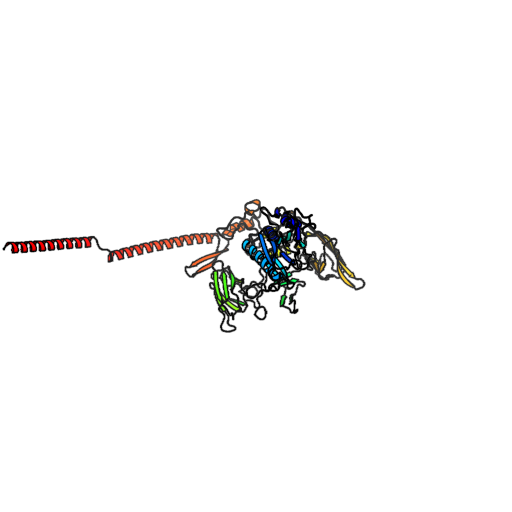29.629 1.00 89.00 647 ALA A N 1
ATOM 4760 C CA . ALA A 1 647 ? 6.518 -3.021 29.391 1.00 89.00 647 ALA A CA 1
ATOM 4761 C C . ALA A 1 647 ? 6.365 -4.180 30.394 1.00 89.00 647 ALA A C 1
ATOM 4763 O O . ALA A 1 647 ? 6.475 -4.000 31.615 1.00 89.00 647 ALA A O 1
ATOM 4764 N N . THR A 1 648 ? 6.058 -5.374 29.896 1.00 91.69 648 THR A N 1
ATOM 4765 C CA . THR A 1 648 ? 5.868 -6.576 30.717 1.00 91.69 648 THR A CA 1
ATOM 4766 C C . THR A 1 648 ? 6.169 -7.834 29.910 1.00 91.69 648 THR A C 1
ATOM 4768 O O . THR A 1 648 ? 6.192 -7.802 28.684 1.00 91.69 648 THR A O 1
ATOM 4771 N N . SER A 1 649 ? 6.407 -8.957 30.587 1.00 92.88 649 SER A N 1
ATOM 4772 C CA . SER A 1 649 ? 6.548 -10.239 29.899 1.00 92.88 649 SER A CA 1
ATOM 4773 C C . SER A 1 649 ? 5.183 -10.818 29.527 1.00 92.88 649 SER A C 1
ATOM 4775 O O . SER A 1 649 ? 4.173 -10.542 30.183 1.00 92.88 649 SER A O 1
ATOM 4777 N N . LEU A 1 650 ? 5.139 -11.677 28.506 1.00 89.56 650 LEU A N 1
ATOM 4778 C CA . LEU A 1 650 ? 3.905 -12.379 28.130 1.00 89.56 650 LEU A CA 1
ATOM 4779 C C . LEU A 1 650 ? 3.350 -13.227 29.290 1.00 89.56 650 LEU A C 1
ATOM 4781 O O . LEU A 1 650 ? 2.132 -13.307 29.476 1.00 89.56 650 LEU A O 1
ATOM 4785 N N . ASP A 1 651 ? 4.232 -13.837 30.089 1.00 90.62 651 ASP A N 1
ATOM 4786 C CA . ASP A 1 651 ? 3.846 -14.645 31.254 1.00 90.62 651 ASP A CA 1
ATOM 4787 C C . ASP A 1 651 ? 3.237 -13.782 32.373 1.00 90.62 651 ASP A C 1
ATOM 4789 O O . ASP A 1 651 ? 2.167 -14.106 32.903 1.00 90.62 651 ASP A O 1
ATOM 4793 N N . ASP A 1 652 ? 3.869 -12.646 32.686 1.00 91.88 652 ASP A N 1
ATOM 4794 C CA . ASP A 1 652 ? 3.383 -11.714 33.706 1.00 91.88 652 ASP A CA 1
ATOM 4795 C C . ASP A 1 652 ? 2.073 -11.046 33.282 1.00 91.88 652 ASP A C 1
ATOM 4797 O O . ASP A 1 652 ? 1.157 -10.929 34.101 1.00 91.88 652 ASP A O 1
ATOM 4801 N N . TYR A 1 653 ? 1.932 -10.669 32.006 1.00 90.44 653 TYR A N 1
ATOM 4802 C CA . TYR A 1 653 ? 0.687 -10.111 31.473 1.00 90.44 653 TYR A CA 1
ATOM 4803 C C . TYR A 1 653 ? -0.468 -11.113 31.577 1.00 90.44 653 TYR A C 1
ATOM 4805 O O . TYR A 1 653 ? -1.562 -10.769 32.039 1.00 90.44 653 TYR A O 1
ATOM 4813 N N . GLN A 1 654 ? -0.228 -12.383 31.227 1.00 89.25 654 GLN A N 1
ATOM 4814 C CA . GLN A 1 654 ? -1.228 -13.440 31.381 1.00 89.25 654 GLN A CA 1
ATOM 4815 C C . GLN A 1 654 ? -1.623 -13.629 32.855 1.00 89.25 654 GLN A C 1
ATOM 4817 O O . GLN A 1 654 ? -2.816 -13.727 33.173 1.00 89.25 654 GLN A O 1
ATOM 4822 N N . ALA A 1 655 ? -0.647 -13.670 33.767 1.00 92.12 655 ALA A N 1
ATOM 4823 C CA . ALA A 1 655 ? -0.901 -13.795 35.201 1.00 92.12 655 ALA A CA 1
ATOM 4824 C C . ALA A 1 655 ? -1.680 -12.588 35.753 1.00 92.12 655 ALA A C 1
ATOM 4826 O O . ALA A 1 655 ? -2.627 -12.760 36.532 1.00 92.12 655 ALA A O 1
ATOM 4827 N N . PHE A 1 656 ? -1.326 -11.379 35.314 1.00 90.12 656 PHE A N 1
ATOM 4828 C CA . PHE A 1 656 ? -2.020 -10.140 35.645 1.00 90.12 656 PHE A CA 1
ATOM 4829 C C . PHE A 1 656 ? -3.483 -10.180 35.195 1.00 90.12 656 PHE A C 1
ATOM 4831 O O . PHE A 1 656 ? -4.368 -9.911 36.008 1.00 90.12 656 PHE A O 1
ATOM 4838 N N . LEU A 1 657 ? -3.761 -10.590 33.954 1.00 88.62 657 LEU A N 1
ATOM 4839 C CA . LEU A 1 657 ? -5.120 -10.670 33.413 1.00 88.62 657 LEU A CA 1
ATOM 4840 C C . LEU A 1 657 ? -6.006 -11.626 34.225 1.00 88.62 657 LEU A C 1
ATOM 4842 O O . LEU A 1 657 ? -7.113 -11.262 34.632 1.00 88.62 657 LEU A O 1
ATOM 4846 N N . VAL A 1 658 ? -5.508 -12.828 34.535 1.00 93.81 658 VAL A N 1
ATOM 4847 C CA . VAL A 1 658 ? -6.243 -13.809 35.356 1.00 93.81 658 VAL A CA 1
ATOM 4848 C C . VAL A 1 658 ? -6.481 -13.279 36.775 1.00 93.81 658 VAL A C 1
ATOM 4850 O O . VAL A 1 658 ? -7.581 -13.421 37.319 1.00 93.81 658 VAL A O 1
ATOM 4853 N N . SER A 1 659 ? -5.475 -12.635 37.371 1.00 94.88 659 SER A N 1
ATOM 4854 C CA . SER A 1 659 ? -5.575 -12.021 38.700 1.00 94.88 659 SER A CA 1
ATOM 4855 C C . SER A 1 659 ? -6.596 -10.876 38.737 1.00 94.88 659 SER A C 1
ATOM 4857 O O . SER A 1 659 ? -7.401 -10.777 39.670 1.00 94.88 659 SER A O 1
ATOM 4859 N N . ASN A 1 660 ? -6.625 -10.036 37.702 1.00 89.88 660 ASN A N 1
ATOM 4860 C CA . ASN A 1 660 ? -7.542 -8.904 37.594 1.00 89.88 660 ASN A CA 1
ATOM 4861 C C . ASN A 1 660 ? -9.003 -9.376 37.477 1.00 89.88 660 ASN A C 1
ATOM 4863 O O . ASN A 1 660 ? -9.868 -8.924 38.230 1.00 89.88 660 ASN A O 1
ATOM 4867 N N . ILE A 1 661 ? -9.268 -10.387 36.640 1.00 92.56 661 ILE A N 1
ATOM 4868 C CA . ILE A 1 661 ? -10.596 -11.016 36.543 1.00 92.56 661 ILE A CA 1
ATOM 4869 C C . ILE A 1 661 ? -11.017 -11.608 37.895 1.00 92.56 661 ILE A C 1
ATOM 4871 O O . ILE A 1 661 ? -12.136 -11.374 38.358 1.00 92.56 661 ILE A O 1
ATOM 4875 N N . GLY A 1 662 ? -10.122 -12.354 38.551 1.00 95.62 662 GLY A N 1
ATOM 4876 C CA . GLY A 1 662 ? -10.410 -12.993 39.836 1.00 95.62 662 GLY A CA 1
ATOM 4877 C C . GLY A 1 662 ? -10.707 -11.990 40.954 1.00 95.62 662 GLY A C 1
ATOM 4878 O O . GLY A 1 662 ? -11.684 -12.146 41.690 1.00 95.62 662 GLY A O 1
ATOM 4879 N N . SER A 1 663 ? -9.894 -10.939 41.066 1.00 95.75 663 SER A N 1
ATOM 4880 C CA . SER A 1 663 ? -10.069 -9.885 42.072 1.00 95.75 663 SER A CA 1
ATOM 4881 C C . SER A 1 663 ? -11.315 -9.034 41.813 1.00 95.75 663 SER A C 1
ATOM 4883 O O . SER A 1 663 ? -12.072 -8.778 42.752 1.00 95.75 663 SER A O 1
ATOM 4885 N N . THR A 1 664 ? -11.599 -8.688 40.555 1.00 93.38 664 THR A N 1
ATOM 4886 C CA . THR A 1 664 ? -12.831 -7.985 40.165 1.00 93.38 664 THR A CA 1
ATOM 4887 C C . THR A 1 664 ? -14.073 -8.811 40.496 1.00 93.38 664 THR A C 1
ATOM 4889 O O . THR A 1 664 ? -14.997 -8.303 41.133 1.00 93.38 664 THR A O 1
ATOM 4892 N N . ALA A 1 665 ? -14.088 -10.103 40.154 1.00 96.56 665 ALA A N 1
ATOM 4893 C CA . ALA A 1 665 ? -15.205 -10.991 40.481 1.00 96.56 665 ALA A CA 1
ATOM 4894 C C . ALA A 1 665 ? -15.423 -11.113 42.000 1.00 96.56 665 ALA A C 1
ATOM 4896 O O . ALA A 1 665 ? -16.559 -11.040 42.473 1.00 96.56 665 ALA A O 1
ATOM 4897 N N . ALA A 1 666 ? -14.348 -11.250 42.783 1.00 96.81 666 ALA A N 1
ATOM 4898 C CA . ALA A 1 666 ? -14.430 -11.285 44.244 1.00 96.81 666 ALA A CA 1
ATOM 4899 C C . ALA A 1 666 ? -14.982 -9.972 44.832 1.00 96.81 666 ALA A C 1
ATOM 4901 O O . ALA A 1 666 ? -15.805 -10.001 45.756 1.00 96.81 666 ALA A O 1
ATOM 4902 N N . GLY A 1 667 ? -14.571 -8.828 44.274 1.00 96.44 667 GLY A N 1
ATOM 4903 C CA . GLY A 1 667 ? -15.083 -7.507 44.638 1.00 96.44 667 GLY A CA 1
ATOM 4904 C C . GLY A 1 667 ? -16.576 -7.355 44.345 1.00 96.44 667 GLY A C 1
ATOM 4905 O O . GLY A 1 667 ? -17.333 -6.945 45.226 1.00 96.44 667 GLY A O 1
ATOM 4906 N N . ILE A 1 668 ? -17.019 -7.754 43.148 1.00 96.19 668 ILE A N 1
ATOM 4907 C CA . ILE A 1 668 ? -18.434 -7.712 42.747 1.00 96.19 668 ILE A CA 1
ATOM 4908 C C . ILE A 1 668 ? -19.287 -8.617 43.642 1.00 96.19 668 ILE A C 1
ATOM 4910 O O . ILE A 1 668 ? -20.329 -8.175 44.120 1.00 96.19 668 ILE A O 1
ATOM 4914 N N . ASN A 1 669 ? -18.838 -9.843 43.928 1.00 97.19 669 ASN A N 1
ATOM 4915 C CA . ASN A 1 669 ? -19.561 -10.752 44.824 1.00 97.19 669 ASN A CA 1
ATOM 4916 C C . ASN A 1 669 ? -19.705 -10.164 46.236 1.00 97.19 669 ASN A C 1
ATOM 4918 O O . ASN A 1 669 ? -20.786 -10.195 46.812 1.00 97.19 669 ASN A O 1
ATOM 4922 N N . SER A 1 670 ? -18.647 -9.542 46.764 1.00 97.44 670 SER A N 1
ATOM 4923 C CA . SER A 1 670 ? -18.704 -8.879 48.075 1.00 97.44 670 SER A CA 1
ATOM 4924 C C . SER A 1 670 ? -19.679 -7.691 48.082 1.00 97.44 670 SER A C 1
ATOM 4926 O O . SER A 1 670 ? -20.401 -7.478 49.058 1.00 97.44 670 SER A O 1
ATOM 4928 N N . ALA A 1 671 ? -19.723 -6.910 46.997 1.00 96.31 671 ALA A N 1
ATOM 4929 C CA . ALA A 1 671 ? -20.658 -5.795 46.846 1.00 96.31 671 ALA A CA 1
ATOM 4930 C C . ALA A 1 671 ? -22.117 -6.265 46.696 1.00 96.31 671 ALA A C 1
ATOM 4932 O O . ALA A 1 671 ? -23.030 -5.610 47.212 1.00 96.31 671 ALA A O 1
ATOM 4933 N N . LEU A 1 672 ? -22.334 -7.400 46.024 1.00 97.38 672 LEU A N 1
ATOM 4934 C CA . LEU A 1 672 ? -23.636 -8.052 45.923 1.00 97.38 672 LEU A CA 1
ATOM 4935 C C . LEU A 1 672 ? -24.121 -8.510 47.303 1.00 97.38 672 LEU A C 1
ATOM 4937 O O . LEU A 1 672 ? -25.195 -8.081 47.717 1.00 97.38 672 LEU A O 1
ATOM 4941 N N . ASP A 1 673 ? -23.305 -9.262 48.049 1.00 97.56 673 ASP A N 1
ATOM 4942 C CA . ASP A 1 673 ? -23.631 -9.735 49.406 1.00 97.56 673 ASP A CA 1
ATOM 4943 C C . ASP A 1 673 ? -23.997 -8.572 50.346 1.00 97.56 673 ASP A C 1
ATOM 4945 O O . ASP A 1 673 ? -24.967 -8.628 51.116 1.00 97.56 673 ASP A O 1
ATOM 4949 N N . TYR A 1 674 ? -23.236 -7.474 50.269 1.00 97.25 674 TYR A N 1
ATOM 4950 C CA . TYR A 1 674 ? -23.528 -6.253 51.017 1.00 97.25 674 TYR A CA 1
ATOM 4951 C C . TYR A 1 674 ? -24.875 -5.639 50.610 1.00 97.25 674 TYR A C 1
ATOM 4953 O O . TYR A 1 674 ? -25.681 -5.283 51.474 1.00 97.25 674 TYR A O 1
ATOM 4961 N N . SER A 1 675 ? -25.141 -5.535 49.307 1.00 96.94 675 SER A N 1
ATOM 4962 C CA . SER A 1 675 ? -26.380 -4.957 48.776 1.00 96.94 675 SER A CA 1
ATOM 4963 C C . SER A 1 675 ? -27.605 -5.802 49.128 1.00 96.94 675 SER A C 1
ATOM 4965 O O . SER A 1 675 ? -28.629 -5.252 49.530 1.00 96.94 675 SER A O 1
ATOM 4967 N N . GLU A 1 676 ? -27.507 -7.130 49.058 1.00 97.44 676 GLU A N 1
ATOM 4968 C CA . GLU A 1 676 ? -28.568 -8.048 49.489 1.00 97.44 676 GLU A CA 1
ATOM 4969 C C . GLU A 1 676 ? -28.860 -7.904 50.985 1.00 97.44 676 GLU A C 1
ATOM 4971 O O . GLU A 1 676 ? -30.021 -7.804 51.395 1.00 97.44 676 GLU A O 1
ATOM 4976 N N . THR A 1 677 ? -27.809 -7.800 51.804 1.00 97.25 677 THR A N 1
ATOM 4977 C CA . THR A 1 677 ? -27.945 -7.547 53.244 1.00 97.25 677 THR A CA 1
ATOM 4978 C C . THR A 1 677 ? -28.645 -6.213 53.512 1.00 97.25 677 THR A C 1
ATOM 4980 O O . THR A 1 677 ? -29.541 -6.141 54.358 1.00 97.25 677 THR A O 1
ATOM 4983 N N . LEU A 1 678 ? -28.280 -5.158 52.779 1.00 97.00 678 LEU A N 1
ATOM 4984 C CA . LEU A 1 678 ? -28.904 -3.839 52.887 1.00 97.00 678 LEU A CA 1
ATOM 4985 C C . LEU A 1 678 ? -30.390 -3.888 52.496 1.00 97.00 678 LEU A C 1
ATOM 4987 O O . LEU A 1 678 ? -31.238 -3.374 53.227 1.00 97.00 678 LEU A O 1
ATOM 4991 N N . VAL A 1 679 ? -30.725 -4.546 51.383 1.00 97.38 679 VAL A N 1
ATOM 4992 C CA . VAL A 1 679 ? -32.114 -4.732 50.932 1.00 97.38 679 VAL A CA 1
ATOM 4993 C C . VAL A 1 679 ? -32.928 -5.495 51.975 1.00 97.38 679 VAL A C 1
ATOM 4995 O O . VAL A 1 679 ? -34.050 -5.088 52.288 1.00 97.38 679 VAL A O 1
ATOM 4998 N N . TYR A 1 680 ? -32.370 -6.558 52.558 1.00 96.56 680 TYR A N 1
ATOM 4999 C CA . TYR A 1 680 ? -33.021 -7.310 53.629 1.00 96.56 680 TYR A CA 1
ATOM 5000 C C . TYR A 1 680 ? -33.305 -6.427 54.853 1.00 96.56 680 TYR A C 1
ATOM 5002 O O . TYR A 1 680 ? -34.435 -6.402 55.345 1.00 96.56 680 TYR A O 1
ATOM 5010 N N . GLN A 1 681 ? -32.318 -5.651 55.313 1.00 95.50 681 GLN A N 1
ATOM 5011 C CA . GLN A 1 681 ? -32.478 -4.744 56.456 1.00 95.50 681 GLN A CA 1
ATOM 5012 C C . GLN A 1 681 ? -33.529 -3.659 56.197 1.00 95.50 681 GLN A C 1
ATOM 5014 O O . GLN A 1 681 ? -34.399 -3.433 57.041 1.00 95.50 681 GLN A O 1
ATOM 5019 N N . LEU A 1 682 ? -33.491 -3.021 55.025 1.00 96.06 682 LEU A N 1
ATOM 5020 C CA . LEU A 1 682 ? -34.465 -1.999 54.635 1.00 96.06 682 LEU A CA 1
ATOM 5021 C C . LEU A 1 682 ? -35.878 -2.579 54.506 1.00 96.06 682 LEU A C 1
ATOM 5023 O O . LEU A 1 682 ? -36.845 -1.939 54.919 1.00 96.06 682 LEU A O 1
ATOM 5027 N N . THR A 1 683 ? -36.006 -3.803 53.989 1.00 94.75 683 THR A N 1
ATOM 5028 C CA . THR A 1 683 ? -37.295 -4.504 53.897 1.00 94.75 683 THR A CA 1
ATOM 5029 C C . THR A 1 683 ? -37.847 -4.811 55.286 1.00 94.75 683 THR A C 1
ATOM 5031 O O . THR A 1 683 ? -38.995 -4.475 55.569 1.00 94.75 683 THR A O 1
ATOM 5034 N N . ALA A 1 684 ? -37.025 -5.352 56.189 1.00 92.44 684 ALA A N 1
ATOM 5035 C CA . ALA A 1 684 ? -37.428 -5.619 57.568 1.00 92.44 684 ALA A CA 1
ATOM 5036 C C . ALA A 1 684 ? -37.831 -4.334 58.316 1.00 92.44 684 ALA A C 1
ATOM 5038 O O . ALA A 1 684 ? -38.812 -4.328 59.060 1.00 92.44 684 ALA A O 1
ATOM 5039 N N . GLN A 1 685 ? -37.118 -3.225 58.094 1.00 93.44 685 GLN A N 1
ATOM 5040 C CA . GLN A 1 685 ? -37.462 -1.928 58.677 1.00 93.44 685 GLN A CA 1
ATOM 5041 C C . GLN A 1 685 ? -38.778 -1.376 58.115 1.00 93.44 685 GLN A C 1
ATOM 5043 O O . GLN A 1 685 ? -39.617 -0.895 58.880 1.00 93.44 685 GLN A O 1
ATOM 5048 N N . ARG A 1 686 ? -38.985 -1.463 56.794 1.00 94.50 686 ARG A N 1
ATOM 5049 C CA . ARG A 1 686 ? -40.251 -1.091 56.148 1.00 94.50 686 ARG A CA 1
ATOM 5050 C C . ARG A 1 686 ? -41.407 -1.889 56.738 1.00 94.50 686 ARG A C 1
ATOM 5052 O O . ARG A 1 686 ? -42.424 -1.299 57.100 1.00 94.50 686 ARG A O 1
ATOM 5059 N N . ASP A 1 687 ? -41.242 -3.202 56.858 1.00 91.00 687 ASP A N 1
ATOM 5060 C CA . ASP A 1 687 ? -42.270 -4.098 57.380 1.00 91.00 687 ASP A CA 1
ATOM 5061 C C . ASP A 1 687 ? -42.537 -3.821 58.866 1.00 91.00 687 ASP A C 1
ATOM 5063 O O . ASP A 1 687 ? -43.687 -3.761 59.274 1.00 91.00 687 ASP A O 1
ATOM 5067 N N . SER A 1 688 ? -41.521 -3.499 59.670 1.00 88.50 688 SER A N 1
ATOM 5068 C CA . SER A 1 688 ? -41.728 -3.091 61.068 1.00 88.50 688 SER A CA 1
ATOM 5069 C C . SER A 1 688 ? -42.569 -1.815 61.233 1.00 88.50 688 SER A C 1
ATOM 5071 O O . SER A 1 688 ? -43.138 -1.619 62.305 1.00 88.50 688 SER A O 1
ATOM 5073 N N . ILE A 1 689 ? -42.601 -0.923 60.237 1.00 88.19 689 ILE A N 1
ATOM 5074 C CA . ILE A 1 689 ? -43.355 0.342 60.295 1.00 88.19 689 ILE A CA 1
ATOM 5075 C C . ILE A 1 689 ? -44.720 0.205 59.616 1.00 88.19 689 ILE A C 1
ATOM 5077 O O . ILE A 1 689 ? -45.706 0.765 60.089 1.00 88.19 689 ILE A O 1
ATOM 5081 N N . SER A 1 690 ? -44.760 -0.479 58.472 1.00 81.69 690 SER A N 1
ATOM 5082 C CA . SER A 1 690 ? -45.912 -0.482 57.562 1.00 81.69 690 SER A CA 1
ATOM 5083 C C . SER A 1 690 ? -46.657 -1.811 57.522 1.00 81.69 690 SER A C 1
ATOM 5085 O O . SER A 1 690 ? -47.792 -1.842 57.047 1.00 81.69 690 SER A O 1
ATOM 5087 N N . ALA A 1 691 ? -46.047 -2.912 57.970 1.00 81.12 691 ALA A N 1
ATOM 5088 C CA . ALA A 1 691 ? -46.760 -4.175 58.056 1.00 81.12 691 ALA A CA 1
ATOM 5089 C C . ALA A 1 691 ? -47.661 -4.171 59.293 1.00 81.12 691 ALA A C 1
ATOM 5091 O O . ALA A 1 691 ? -47.276 -3.754 60.384 1.00 81.12 691 ALA A O 1
ATOM 5092 N N . VAL A 1 692 ? -48.882 -4.657 59.106 1.00 81.38 692 VAL A N 1
ATOM 5093 C CA . VAL A 1 692 ? -49.832 -4.901 60.188 1.00 81.38 692 VAL A CA 1
ATOM 5094 C C . VAL A 1 692 ? -49.525 -6.240 60.845 1.00 81.38 692 VAL A C 1
ATOM 5096 O O . VAL A 1 692 ? -49.315 -7.248 60.167 1.00 81.38 692 VAL A O 1
ATOM 5099 N N . SER A 1 693 ? -49.529 -6.264 62.175 1.00 83.06 693 SER A N 1
ATOM 5100 C CA . SER A 1 693 ? -49.461 -7.517 62.920 1.00 83.06 693 SER A CA 1
ATOM 5101 C C . SER A 1 693 ? -50.810 -8.231 62.824 1.00 83.06 693 SER A C 1
ATOM 5103 O O . SER A 1 693 ? -51.830 -7.705 63.271 1.00 83.06 693 SER A O 1
ATOM 5105 N N . LEU A 1 694 ? -50.820 -9.442 62.254 1.00 82.94 694 LEU A N 1
ATOM 5106 C CA . LEU A 1 694 ? -52.030 -10.267 62.146 1.00 82.94 694 LEU A CA 1
ATOM 5107 C C . LEU A 1 694 ? -52.662 -10.550 63.513 1.00 82.94 694 LEU A C 1
ATOM 5109 O O . LEU A 1 694 ? -53.881 -10.673 63.600 1.00 82.94 694 LEU A O 1
ATOM 5113 N N . ASP A 1 695 ? -51.858 -10.605 64.574 1.00 85.44 695 ASP A N 1
ATOM 5114 C CA . ASP A 1 695 ? -52.351 -10.811 65.933 1.00 85.44 695 ASP A CA 1
ATOM 5115 C C . ASP A 1 695 ? -53.062 -9.560 66.473 1.00 85.44 695 ASP A C 1
ATOM 5117 O O . ASP A 1 695 ? -54.131 -9.677 67.073 1.00 85.44 695 ASP A O 1
ATOM 5121 N N . GLU A 1 696 ? -52.534 -8.354 66.218 1.00 85.00 696 GLU A N 1
ATOM 5122 C CA . GLU A 1 696 ? -53.227 -7.105 66.580 1.00 85.00 696 GLU A CA 1
ATOM 5123 C C . GLU A 1 696 ? -54.507 -6.915 65.769 1.00 85.00 696 GLU A C 1
ATOM 5125 O O . GLU A 1 696 ? -55.548 -6.598 66.347 1.00 85.00 696 GLU A O 1
ATOM 5130 N N . GLU A 1 697 ? -54.469 -7.164 64.458 1.00 86.81 697 GLU A N 1
ATOM 5131 C CA . GLU A 1 697 ? -55.665 -7.111 63.614 1.00 86.81 697 GLU A CA 1
ATOM 5132 C C . GLU A 1 697 ? -56.703 -8.156 64.046 1.00 86.81 697 GLU A C 1
ATOM 5134 O O . GLU A 1 697 ? -57.892 -7.853 64.099 1.00 86.81 697 GLU A O 1
ATOM 5139 N N . MET A 1 698 ? -56.291 -9.359 64.463 1.00 89.06 698 MET A N 1
ATOM 5140 C CA . MET A 1 698 ? -57.204 -10.380 64.993 1.00 89.06 698 MET A CA 1
ATOM 5141 C C . MET A 1 698 ? -57.828 -9.968 66.333 1.00 89.06 698 MET A C 1
ATOM 5143 O O . MET A 1 698 ? -59.023 -10.202 66.554 1.00 89.06 698 MET A O 1
ATOM 5147 N N . ILE A 1 699 ? -57.060 -9.334 67.223 1.00 90.38 699 ILE A N 1
ATOM 5148 C CA . ILE A 1 699 ? -57.578 -8.783 68.483 1.00 90.38 699 ILE A CA 1
ATOM 5149 C C . ILE A 1 699 ? -58.576 -7.658 68.194 1.00 90.38 699 ILE A C 1
ATOM 5151 O O . ILE A 1 699 ? -59.677 -7.673 68.750 1.00 90.38 699 ILE A O 1
ATOM 5155 N N . ASN A 1 700 ? -58.243 -6.726 67.297 1.00 88.94 700 ASN A N 1
ATOM 5156 C CA . ASN A 1 700 ? -59.136 -5.638 66.893 1.00 88.94 700 ASN A CA 1
ATOM 5157 C C . ASN A 1 700 ? -60.416 -6.170 66.246 1.00 88.94 700 ASN A C 1
ATOM 5159 O O . ASN A 1 700 ? -61.514 -5.728 66.582 1.00 88.94 700 ASN A O 1
ATOM 5163 N N . LEU A 1 701 ? -60.298 -7.166 65.371 1.00 91.19 701 LEU A N 1
ATOM 5164 C CA . LEU A 1 701 ? -61.427 -7.796 64.698 1.00 91.19 701 LEU A CA 1
ATOM 5165 C C . LEU A 1 701 ? -62.323 -8.541 65.697 1.00 91.19 701 LEU A C 1
ATOM 5167 O O . LEU A 1 701 ? -63.545 -8.404 65.647 1.00 91.19 701 LEU A O 1
ATOM 5171 N N . THR A 1 702 ? -61.741 -9.241 66.674 1.00 90.38 702 THR A N 1
ATOM 5172 C CA . THR A 1 702 ? -62.492 -9.869 67.774 1.00 90.38 702 THR A CA 1
ATOM 5173 C C . THR A 1 702 ? -63.185 -8.820 68.647 1.00 90.38 702 THR A C 1
ATOM 5175 O O . THR A 1 702 ? -64.352 -8.984 69.006 1.00 90.38 702 THR A O 1
ATOM 5178 N N . ALA A 1 703 ? -62.511 -7.712 68.965 1.00 90.12 703 ALA A N 1
ATOM 5179 C CA . ALA A 1 703 ? -63.090 -6.610 69.730 1.00 90.12 703 ALA A CA 1
ATOM 5180 C C . ALA A 1 703 ? -64.262 -5.948 68.985 1.00 90.12 703 ALA A C 1
ATOM 5182 O O . ALA A 1 703 ? -65.315 -5.717 69.583 1.00 90.12 703 ALA A O 1
ATOM 5183 N N . GLN A 1 704 ? -64.128 -5.713 67.677 1.00 93.25 704 GLN A N 1
ATOM 5184 C CA . GLN A 1 704 ? -65.210 -5.202 66.832 1.00 93.25 704 GLN A CA 1
ATOM 5185 C C . GLN A 1 704 ? -66.384 -6.184 66.741 1.00 93.25 704 GLN A C 1
ATOM 5187 O O . GLN A 1 704 ? -67.537 -5.763 66.845 1.00 93.25 704 GLN A O 1
ATOM 5192 N N . GLN A 1 705 ? -66.123 -7.490 66.627 1.00 90.62 705 GLN A N 1
ATOM 5193 C CA . GLN A 1 705 ? -67.169 -8.519 66.670 1.00 90.62 705 GLN A CA 1
ATOM 5194 C C . GLN A 1 705 ? -67.919 -8.518 68.011 1.00 90.62 705 GLN A C 1
ATOM 5196 O O . GLN A 1 705 ? -69.149 -8.573 68.025 1.00 90.62 705 GLN A O 1
ATOM 5201 N N . GLN A 1 706 ? -67.211 -8.403 69.140 1.00 90.75 706 GLN A N 1
ATOM 5202 C CA . GLN A 1 706 ? -67.831 -8.307 70.468 1.00 90.75 706 GLN A CA 1
ATOM 5203 C C . GLN A 1 706 ? -68.652 -7.022 70.629 1.00 90.75 706 GLN A C 1
ATOM 5205 O O . GLN A 1 706 ? -69.777 -7.068 71.132 1.00 90.75 706 GLN A O 1
ATOM 5210 N N . ALA A 1 707 ? -68.138 -5.883 70.158 1.00 91.50 707 ALA A N 1
ATOM 5211 C CA . ALA A 1 707 ? -68.868 -4.618 70.156 1.00 91.50 707 ALA A CA 1
ATOM 5212 C C . ALA A 1 707 ? -70.144 -4.697 69.299 1.00 91.50 707 ALA A C 1
ATOM 5214 O O . ALA A 1 707 ? -71.202 -4.233 69.728 1.00 91.50 707 ALA A O 1
ATOM 5215 N N . TYR A 1 708 ? -70.077 -5.342 68.129 1.00 92.12 708 TYR A N 1
ATOM 5216 C CA . TYR A 1 708 ? -71.235 -5.575 67.266 1.00 92.12 708 TYR A CA 1
ATOM 5217 C C . TYR A 1 708 ? -72.282 -6.470 67.941 1.00 92.12 708 TYR A C 1
ATOM 5219 O O . TYR A 1 708 ? -73.465 -6.131 67.950 1.00 92.12 708 TYR A O 1
ATOM 5227 N N . LEU A 1 709 ? -71.862 -7.572 68.572 1.00 93.00 709 LEU A N 1
ATOM 5228 C CA . LEU A 1 709 ? -72.756 -8.450 69.336 1.00 93.00 709 LEU A CA 1
ATOM 5229 C C . LEU A 1 709 ? -73.425 -7.710 70.504 1.00 93.00 709 LEU A C 1
ATOM 5231 O O . LEU A 1 709 ? -74.624 -7.878 70.734 1.00 93.00 709 LEU A O 1
ATOM 5235 N N . ALA A 1 710 ? -72.682 -6.862 71.219 1.00 89.50 710 ALA A N 1
ATOM 5236 C CA . ALA A 1 710 ? -73.225 -6.032 72.291 1.00 89.50 710 ALA A CA 1
ATOM 5237 C C . ALA A 1 710 ? -74.247 -5.005 71.767 1.00 89.50 710 ALA A C 1
ATOM 5239 O O . ALA A 1 710 ? -75.320 -4.860 72.356 1.00 89.50 710 ALA A O 1
ATOM 5240 N N . ALA A 1 711 ? -73.960 -4.340 70.643 1.00 90.88 711 ALA A N 1
ATOM 5241 C CA . ALA A 1 711 ? -74.875 -3.399 69.995 1.00 90.88 711 ALA A CA 1
ATOM 5242 C C . ALA A 1 711 ? -76.148 -4.089 69.477 1.00 90.88 711 ALA A C 1
ATOM 5244 O O . ALA A 1 711 ? -77.251 -3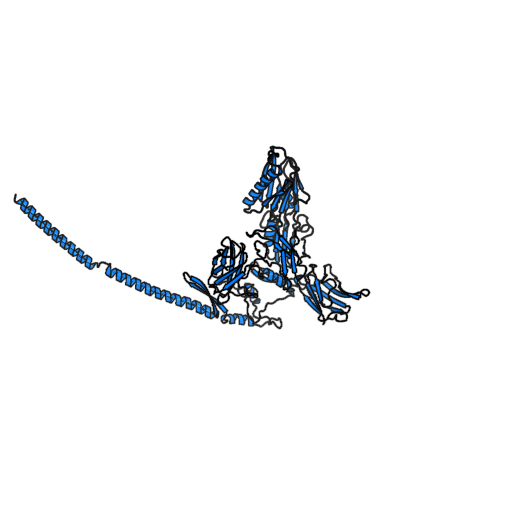.597 69.711 1.00 90.88 711 ALA A O 1
ATOM 5245 N N . ALA A 1 712 ? -76.017 -5.260 68.845 1.00 91.69 712 ALA A N 1
ATOM 5246 C CA . ALA A 1 712 ? -77.143 -6.079 68.404 1.00 91.69 712 ALA A CA 1
ATOM 5247 C C . ALA A 1 712 ? -78.010 -6.521 69.591 1.00 91.69 712 ALA A C 1
ATOM 5249 O O . ALA A 1 712 ? -79.238 -6.469 69.520 1.00 91.69 712 ALA A O 1
ATOM 5250 N N . LYS A 1 713 ? -77.391 -6.889 70.719 1.00 89.62 713 LYS A N 1
ATOM 5251 C CA . LYS A 1 713 ? -78.115 -7.235 71.945 1.00 89.62 713 LYS A CA 1
ATOM 5252 C C . LYS A 1 713 ? -78.837 -6.030 72.541 1.00 89.62 713 LYS A C 1
ATOM 5254 O O . LYS A 1 713 ? -79.999 -6.168 72.907 1.00 89.62 713 LYS A O 1
ATOM 5259 N N . LEU A 1 714 ? -78.212 -4.851 72.577 1.00 88.69 714 LEU A N 1
ATOM 5260 C CA . LEU A 1 714 ? -78.875 -3.600 72.967 1.00 88.69 714 LEU A CA 1
ATOM 5261 C C . LEU A 1 714 ? -80.082 -3.298 72.074 1.00 88.69 714 LEU A C 1
ATOM 5263 O O . LEU A 1 714 ? -81.162 -3.045 72.593 1.00 88.69 714 LEU A O 1
ATOM 5267 N N . LEU A 1 715 ? -79.922 -3.392 70.752 1.00 88.38 715 LEU A N 1
ATOM 5268 C CA . LEU A 1 715 ? -81.010 -3.229 69.783 1.00 88.38 715 LEU A CA 1
ATOM 5269 C C . LEU A 1 715 ? -82.133 -4.238 70.007 1.00 88.38 715 LEU A C 1
ATOM 5271 O O . LEU A 1 715 ? -83.291 -3.847 70.015 1.00 88.38 715 LEU A O 1
ATOM 5275 N N . THR A 1 716 ? -81.799 -5.505 70.250 1.00 90.31 716 THR A N 1
ATOM 5276 C CA . THR A 1 716 ? -82.790 -6.552 70.541 1.00 90.31 716 THR A CA 1
ATOM 5277 C C . THR A 1 716 ? -83.527 -6.248 71.842 1.00 90.31 716 THR A C 1
ATOM 5279 O O . THR A 1 716 ? -84.744 -6.336 71.890 1.00 90.31 716 THR A O 1
ATOM 5282 N N . THR A 1 717 ? -82.815 -5.792 72.876 1.00 87.31 717 THR A N 1
ATOM 5283 C CA . THR A 1 717 ? -83.422 -5.418 74.163 1.00 87.31 717 THR A CA 1
ATOM 5284 C C . THR A 1 717 ? -84.333 -4.195 74.005 1.00 87.31 717 THR A C 1
ATOM 5286 O O . THR A 1 717 ? -85.418 -4.140 74.575 1.00 87.31 717 THR A O 1
ATOM 5289 N N . VAL A 1 718 ? -83.926 -3.210 73.198 1.00 88.50 718 VAL A N 1
ATOM 5290 C CA . VAL A 1 718 ? -84.747 -2.038 72.857 1.00 88.50 718 VAL A CA 1
ATOM 5291 C C . VAL A 1 718 ? -85.972 -2.444 72.033 1.00 88.50 718 VAL A C 1
ATOM 5293 O O . VAL A 1 718 ? -87.061 -1.948 72.305 1.00 88.50 718 VAL A O 1
ATOM 5296 N N . GLN A 1 719 ? -85.823 -3.360 71.073 1.00 87.06 719 GLN A N 1
ATOM 5297 C CA . GLN A 1 719 ? -86.921 -3.929 70.289 1.00 87.06 719 GLN A CA 1
ATOM 5298 C C . GLN A 1 719 ? -87.930 -4.632 71.207 1.00 87.06 719 GLN A C 1
ATOM 5300 O O . GLN A 1 719 ? -89.114 -4.323 71.150 1.00 87.06 719 GLN A O 1
ATOM 5305 N N . GLU A 1 720 ? -87.459 -5.487 72.120 1.00 85.62 720 GLU A N 1
ATOM 5306 C CA . GLU A 1 720 ? -88.292 -6.158 73.126 1.00 85.62 720 GLU A CA 1
ATOM 5307 C C . GLU A 1 720 ? -89.018 -5.149 74.031 1.00 85.62 720 GLU A C 1
ATOM 5309 O O . GLU A 1 720 ? -90.200 -5.319 74.333 1.00 85.62 720 GLU A O 1
ATOM 5314 N N . MET A 1 721 ? -88.349 -4.060 74.430 1.00 84.94 721 MET A N 1
ATOM 5315 C CA . MET A 1 721 ? -88.982 -2.968 75.176 1.00 84.94 721 MET A CA 1
ATOM 5316 C C . MET A 1 721 ? -90.050 -2.223 74.357 1.00 84.94 721 MET A C 1
ATOM 5318 O O . MET A 1 721 ? -91.097 -1.875 74.908 1.00 84.94 721 MET A O 1
ATOM 5322 N N . PHE A 1 722 ? -89.815 -1.970 73.066 1.00 85.62 722 PHE A N 1
ATOM 5323 C CA . PHE A 1 722 ? -90.802 -1.357 72.168 1.00 85.62 722 PHE A CA 1
ATOM 5324 C C . PHE A 1 722 ? -92.008 -2.269 71.937 1.00 85.62 722 PHE A C 1
ATOM 5326 O O . PHE A 1 722 ? -93.142 -1.796 72.016 1.00 85.62 722 PHE A O 1
ATOM 5333 N N . ASP A 1 723 ? -91.782 -3.562 71.712 1.00 85.25 723 ASP A N 1
ATOM 5334 C CA . ASP A 1 723 ? -92.843 -4.554 71.533 1.00 85.25 723 ASP A CA 1
ATOM 5335 C C . ASP A 1 723 ? -93.685 -4.692 72.811 1.00 85.25 723 ASP A C 1
ATOM 5337 O O . ASP A 1 723 ? -94.915 -4.704 72.743 1.00 85.25 723 ASP A O 1
ATOM 5341 N N . ALA A 1 724 ? -93.053 -4.694 73.993 1.00 82.62 724 ALA A N 1
ATOM 5342 C CA . ALA A 1 724 ? -93.756 -4.686 75.277 1.00 82.62 724 ALA A CA 1
ATOM 5343 C C . ALA A 1 724 ? -94.602 -3.413 75.480 1.00 82.62 724 ALA A C 1
ATOM 5345 O O . ALA A 1 724 ? -95.734 -3.499 75.959 1.00 82.62 724 ALA A O 1
ATOM 5346 N N . LEU A 1 725 ? -94.095 -2.235 75.089 1.00 77.56 725 LEU A N 1
ATOM 5347 C CA . LEU A 1 725 ? -94.866 -0.985 75.111 1.00 77.56 725 LEU A CA 1
ATOM 5348 C C . LEU A 1 725 ? -96.055 -1.030 74.138 1.00 77.56 725 LEU A C 1
ATOM 5350 O O . LEU A 1 725 ? -97.154 -0.617 74.503 1.00 77.56 725 LEU A O 1
ATOM 5354 N N . LEU A 1 726 ? -95.873 -1.557 72.926 1.00 77.62 726 LEU A N 1
ATOM 5355 C CA . LEU A 1 726 ? -96.944 -1.681 71.931 1.00 77.62 726 LEU A CA 1
ATOM 5356 C C . LEU A 1 726 ? -98.021 -2.701 72.335 1.00 77.62 726 LEU A C 1
ATOM 5358 O O . LEU A 1 726 ? -99.195 -2.467 72.060 1.00 77.62 726 LEU A O 1
ATOM 5362 N N . ALA A 1 727 ? -97.651 -3.780 73.029 1.00 75.00 727 ALA A N 1
ATOM 5363 C CA . ALA A 1 727 ? -98.574 -4.811 73.512 1.00 75.00 727 ALA A CA 1
ATOM 5364 C C . ALA A 1 727 ? -99.455 -4.373 74.703 1.00 75.00 727 ALA A C 1
ATOM 5366 O O . ALA A 1 727 ? -100.370 -5.101 75.079 1.00 75.00 727 ALA A O 1
ATOM 5367 N N . THR A 1 728 ? -99.192 -3.204 75.308 1.00 64.75 728 THR A N 1
ATOM 5368 C CA . THR A 1 728 ? -100.009 -2.632 76.406 1.00 64.75 728 THR A CA 1
ATOM 5369 C C . THR A 1 728 ? -101.124 -1.685 75.935 1.00 64.75 728 THR A C 1
ATOM 5371 O O . THR A 1 728 ? -101.748 -1.004 76.751 1.00 64.75 728 THR A O 1
ATOM 5374 N N . ARG A 1 729 ? -101.407 -1.664 74.631 1.00 45.38 729 ARG A N 1
ATOM 5375 C CA . ARG A 1 729 ? -102.633 -1.110 74.036 1.00 45.38 729 ARG A CA 1
ATOM 5376 C C . ARG A 1 729 ? -103.637 -2.212 73.734 1.00 45.38 729 ARG A C 1
ATOM 5378 O O . ARG A 1 729 ? -104.836 -1.860 73.652 1.00 45.38 729 ARG A O 1
#

Secondary structure (DSSP, 8-state):
--S-SEEEEESS-HHHHHHHHS--EEEEEEETTEEEEEEESSSSSSB-SSHHHHHHHHHTSTTEEEEEPPEEEEEE-TTB---TT-EEEEEEEETTEEEEEEEE---TTTS-HHHHHHHHHHHHHHHHHHHHTS--EEEEE-TTS-EEEEETT---EEEEEEESSBEEEEESSSSSPPEEEE--SS---EEEEE--EEEEE-TTEEEEETTTTSTTSTT-TT-S-----TT---EEEEEEE-TTS-EEEEEEEEE--SSSEEEEE-TTT--EEEEEE-TTS---TT------B-TTS-B---EEEEEE--SS-S-EEEEEEEE-EEESS-SS-EEEEEE-SS-EEEEEEPPPSSTTPPEEEEETTEEEEEEEEEE-TT-EEEEEB-TTSPBPP-TT--SSEETTS----HHHHHHHHHHH-SS-EEEE-TTS-EEEE--TT-EEEEEEEEEESTT-STTSEEEEES-GGG--S-EEEEEEEEEE-TTT--EEEEEE--SSS--EEEEEEEETTEEEEESSSSSS-SEEEEESS---S-EEEEEEEEE--GGG--------TT---SHHHHTTTT-SEE-SSTTT-EE-GGGGSGGG---S--BTTTTB--TT--HHHHHHHHTTTS-EEEEEEEEETTTEEEEEEEEE-HHHHHHHHHHHHHHHHHHHHHHHHHHHHHHHHHHHHHHHHHSPPHHHHHHHHHHHHHHHHHHHHHHHHHHHHHHHHHTT-

Foldseek 3Di:
DFPDFDKAKDLAAQVVRLLRAANWWKKWKDFPPDIDIATADPDDPHFDSALLSPQVRQCVDAQKHKAWAKFKKKKDCVFFDLDAQWKWWKWKDWQNDIFIQIDGRHDCVVPNPLRVSQVSVVVGLVVRCVVVVHNQWDWDADPVSMIMIMGRSFIKIKMWPTDGHGWMWMDRDPPDDTDIQDDDPGIRMMMMTTTAMDMGGHPRMDMWMPACCANNHRRHNPTPPPCPVLAQQPKDKDFDADLQRHTPPDIDIWRDQDQAKTFDADPVPRHTLDMDGRNPDDDFPPQDADFDADPVSHTFAWDWAKDFAALEAQKKKKKFWAAWAKPQAGPAWTKIWIDIPFDIDIDTRDHDPDPQDWTWDDDRGMIITTRIGIDGGGWMWIFGHHLRRGTDADPVRHRIGGSNHTDDAQQSVQRVCQQQDFQKGWDQDPVRAIDIAGAFQGWDKDDKDKDKDQQGHPVFKDKDFRGRVLLRDWFAWWKWWWDQDPPPRDIFIDIPGPDPADKAWPPHRAFQQWIFIDRSNNSDGRMIMGGNDGGDITIMIIIITGTDHRVNDDDDDADDPPDDPCVCVVNVHPDQWDDDDDVGIDGDPQVVPVVSDPQAGQDPVPRDTDPPHRPNVVVVVCQQFAFDWDWDWDDDVPSGIGIHTDGGGNPVVVVVVVVVVVVVVVVVVVVVVVVVVVVVVVVVVCCVVPPDDPVVVVVVVVVVVVVVVVVVVVVVVVVVVVVVVVVVD

Radius of gyration: 40.83 Å; chains: 1; bounding box: 150×67×123 Å

pLDDT: mean 81.99, std 11.09, range [38.28, 97.56]